Protein AF-A0A8C2DS17-F1 (afdb_monomer)

Solvent-accessible surface area (backbone atoms only — not comparable to full-atom values): 30312 Å² total; per-residue (Å²): 128,82,71,53,65,18,26,35,30,40,33,63,45,76,72,91,61,55,49,68,60,49,33,51,52,50,48,55,51,39,44,33,63,92,54,44,27,34,63,65,75,49,61,44,47,58,48,98,44,76,34,22,28,38,40,32,32,75,44,46,67,32,34,53,48,35,52,76,57,31,70,43,75,46,78,57,94,92,39,80,38,70,29,39,47,44,60,48,69,77,62,71,84,69,79,85,87,88,79,92,73,99,79,73,95,68,92,77,78,93,80,87,65,76,65,74,48,40,52,44,46,52,54,59,74,66,44,88,92,64,91,73,54,75,68,58,48,52,52,26,44,70,74,34,93,48,62,69,56,21,50,52,40,45,56,36,74,17,84,85,80,67,47,74,36,35,53,93,45,48,43,66,47,89,90,45,96,53,62,34,35,46,68,58,50,42,54,50,53,56,48,38,60,72,76,49,58,70,70,69,72,44,42,94,86,79,58,47,69,57,55,84,82,47,59,71,67,61,46,49,53,47,50,59,56,45,47,58,53,42,59,71,70,41,56,68,71,57,40,52,49,46,54,48,45,54,52,53,51,60,46,62,71,38,89,48,39,45,64,42,61,87,49,99,51,75,42,79,55,89,64,101,56,54,78,39,73,35,88,86,80,70,49,45,17,27,68,81,77,50,40,67,56,51,81,82,44,64,97,51,55,66,66,60,39,48,51,50,48,50,71,67,29,70,65,46,46,48,49,49,48,46,56,53,52,54,66,33,64,40,58,38,83,86,78,61,54,71,40,69,63,44,51,81,87,58,47,79,39,70,38,88,90,78,67,50,40,25,29,64,66,69,59,34,56,52,35,46,12,82,76,38,88,86,45,85,73,34,48,82,40,60,81,43,62,75,75,59,79,75,17,50,87,58,53,63,75,52,53,70,69,59,56,39,57,75,64,72,53,92,70,86,66,84,83,49,63,76,48,94,75,46,37,11,72,56,60,20,57,45,87,80,83,57,92,42,82,41,60,60,61,43,62,18,45,80,94,40,48,27,23,20,74,66,60,34,45,51,54,52,45,50,51,34,56,76,68,67,53,67,59,65,83,78,52,50,69,67,55,47,50,52,51,23,56,73,72,72,44,86,79,79,80,79,57,98,84,57,52,68,69,61,48,41,54,51,50,56,74,71,49,128

Nearest PDB structures (foldseek):
  6sc8-assembly1_A  TM=5.075E-01  e=8.340E-33  Homo sapiens
  6sc9-assembly1_A  TM=5.199E-01  e=2.910E-32  Homo sapiens
  6sc7-assembly1_A  TM=5.103E-01  e=5.753E-32  Homo sapiens
  5edv-assembly3_B  TM=4.348E-01  e=1.199E-29  Homo sapiens
  5edv-assembly2_A  TM=4.136E-01  e=3.135E-27  Homo sapiens

Organism: Cyprinus carpio (NCBI:txid7962)

Sequence (512 aa):
LSSKHHKVVVSRLPVGVSPSKMKNKLTIFFQRRQNAGGEVLDVKYPAAQPDQAWVLFRQQRDAEHVLRHPDRVITINDQQFAIQLKRFEDMEVRGGQIRIALHRFFTHSFCGVQGEKAEMFRSILSLKGCSFSSTDVLEAVQSCRDLPSAVKYLCHDCPICQEQVSFNRMVTMTHCSCTFCESCFKKYFSSVIKEKNIVHVVCPLCNLPDVQRGRREESMEYFSLLDTQIRYYLDPQIHELFQRKLRDQALQEMPNFRWCAHCSFGLLHEADRLRMDCPSCRKSTCFQCKRPWAPQHEGISCEKFKEWEQLNSPEYQNSRLEQLLSRNKIDCPKCKFRFFLARGGCLHFKCTQCQHEFCGGCSQPFKQGSACNFSNECGAKGLHAHHPRNCLYHLRDWSVPRLRSLLQVTHVFTYLYVSLVGICGVMEFQESGAVKEEPCGRPALPECSGYCMVHYKECLVELINNNALDPVVLLDGVELRAEMDRWKVPVPDKQPLEPDQRYEDRLRQVSP

Secondary structure (DSSP, 8-state):
--TTTTEEEEESPPTTS-HHHHHHHHHHHHH-GGGT---EEEEESS-SSTT-EEEEESSHHHHHHHHTS-EEEEEETTEEEEEEEEEGGGGTTSS---------SS-----S--THHHHHHHHHHT-TT----HHHHHHHHHH-SSHHHHHHHH-EE-TTT--EE-GGGEEE-SSS--EEEHHHHHHHHHHHHHHS-GGG-S-TTT--S-TTTS-HHHHHHHHHHHHHHHHHHS-HHHHHHHHHHHHHHHHHTSTTEEE-SSSS-EEE--SSSSEEE-TTT--EEETTT-SBP-GGGTTS-HHHHHHHHHHH-HHHHHHHHHHHHGGG-EE-TTT-PEE-SB-TT--EEE-TTT--EEETTT-PBPB-GGG--S-GGGGGS-SB----TTSHHHHTTS-HHHHHHHTT-SSTTTTS---TTSB---EEEE-SSS-EEEE---B--GGGTTS-HHHHHHHHHHHHHHTT--GGGG--HHHHHHHHHHTTPPPPPPPTT--HHHHHHHHHHH--

Foldseek 3Di:
DPQQLQKKKKFQADALDAQVLVFVQVQVCQCDVVLLHHHWPGKDAPDPDNRMIMTGHPDSVSLVRNQVCQWDWGADPNDITTMGMDRSVVVPPPDDDDDDDPDPPDDDDDDDDPDPLVVLLVVVVPDPPDDFDSVLLNSLSVNDDDNVSSVVQAADQFPPPRDGGGVVQWDAQPLDRDIGGLVCVAVVLLCCLVPHALQQNADPPPSDDNLPPDDPVVNVVRLVRVLVVCVVRYDPVSSVSSVVRVVVVVQVPDLQWAAAPPDRDIDRHPDPDQWDQGPPPRFIAGSPLRHGDDPVPPPDDPVVVVVVCCVVPPVSLVVVVVVVLQVQFQQQPPPRDTDRAAALPDQWDQDPPPRWIAGSFANFGWDALCGDPQDPVSVPPGTDGQDDCLGCVNQLPDDPVLLVVLVVDPDPLPPADDPPPQFAQGWHFDPPPDGDTDGPRHGDDVVLRRHDSNVSSVVSSVVCVVVVGDSLVVDDPVRLVVQCVSNVHDQDDDDPPDDRVRSSVVSSVPRD

Radius of gyration: 45.09 Å; Cα contacts (8 Å, |Δi|>4): 672; chains: 1; bounding box: 110×58×107 Å

InterPro domains:
  IPR001841 Zinc finger, RING-type [PS50089] (158-207)
  IPR001841 Zinc finger, RING-type [SM00184] (158-206)
  IPR002867 IBR domain [PF01485] (242-302)
  IPR002867 IBR domain [SM00647] (240-302)
  IPR002867 IBR domain [SM00647] (314-391)
  IPR012677 Nucleotide-binding alpha-beta plait domain superfamily [G3DSA:3.30.70.330] (7-84)
  IPR013083 Zinc finger, RING/FYVE/PHD-type [G3DSA:3.30.40.10] (155-253)
  IPR026254 E3 ubiquitin-protein ligase RNF31-like [PTHR16004] (113-510)
  IPR041031 RNF31, C-terminal [PF18091] (422-486)
  IPR044066 TRIAD supradomain [PS51873] (154-390)
  IPR047540 E3 ubiquitin-protein ligase RNF31-like, BRcat domain [cd20337] (236-312)
  IPR047541 E3 ubiquitin-protein ligase RNF31-like, modified RING finger, HC subclass [cd16631] (156-209)
  IPR047542 E3 ubiquitin-protein ligase RNF31-like, Rcat domain [cd20351] (314-398)
  IPR057051 PAR14-like, first RRM domain [PF23222] (18-85)

pLDDT: mean 77.58, std 15.93, range [25.92, 95.69]

Mean predicted aligned error: 21.51 Å

Structure (mmCIF, N/CA/C/O backbone):
data_AF-A0A8C2DS17-F1
#
_entry.id   AF-A0A8C2DS17-F1
#
loop_
_atom_site.group_PDB
_atom_site.id
_atom_site.type_symbol
_atom_site.label_atom_id
_atom_site.label_alt_id
_atom_site.label_comp_id
_atom_site.label_asym_id
_atom_site.label_entity_id
_atom_site.label_seq_id
_atom_site.pdbx_PDB_ins_code
_atom_site.Cartn_x
_atom_site.Cartn_y
_atom_site.Cartn_z
_atom_site.occupancy
_atom_site.B_iso_or_equiv
_atom_site.auth_seq_id
_atom_site.auth_comp_id
_atom_site.auth_asym_id
_atom_site.auth_atom_id
_atom_site.pdbx_PDB_model_num
ATOM 1 N N . LEU A 1 1 ? 51.477 -7.299 -21.902 1.00 34.81 1 LEU A N 1
ATOM 2 C CA . LEU A 1 1 ? 50.888 -8.467 -22.598 1.00 34.81 1 LEU A CA 1
ATOM 3 C C . LEU A 1 1 ? 50.699 -8.089 -24.060 1.00 34.81 1 LEU A C 1
ATOM 5 O O . LEU A 1 1 ? 49.950 -7.160 -24.337 1.00 34.81 1 LEU A O 1
ATOM 9 N N . SER A 1 2 ? 51.468 -8.686 -24.971 1.00 41.97 2 SER A N 1
ATOM 10 C CA . SER A 1 2 ? 51.453 -8.329 -26.396 1.00 41.97 2 SER A CA 1
ATOM 11 C C . SER A 1 2 ? 50.063 -8.604 -26.989 1.00 41.97 2 SER A C 1
ATOM 13 O O . SER A 1 2 ? 49.706 -9.753 -27.226 1.00 41.97 2 SER A O 1
ATOM 15 N N . SER A 1 3 ? 49.250 -7.561 -27.215 1.00 57.56 3 SER A N 1
ATOM 16 C CA . SER A 1 3 ? 47.865 -7.682 -27.722 1.00 57.56 3 SER A CA 1
ATOM 17 C C . SER A 1 3 ? 47.771 -8.145 -29.183 1.00 57.56 3 SER A C 1
ATOM 19 O O . SER A 1 3 ? 46.683 -8.164 -29.755 1.00 57.56 3 SER A O 1
ATOM 21 N N . LYS A 1 4 ? 48.906 -8.500 -29.801 1.00 60.31 4 LYS A N 1
ATOM 22 C CA . LYS A 1 4 ? 49.020 -8.915 -31.203 1.00 60.31 4 LYS A CA 1
ATOM 23 C C . LYS A 1 4 ? 48.477 -10.326 -31.437 1.00 60.31 4 LYS A C 1
ATOM 25 O O . LYS A 1 4 ? 47.744 -10.527 -32.397 1.00 60.31 4 LYS A O 1
ATOM 30 N N . HIS A 1 5 ? 48.733 -11.269 -30.527 1.00 65.69 5 HIS A N 1
ATOM 31 C CA . HIS A 1 5 ? 48.307 -12.671 -30.682 1.00 65.69 5 HIS A CA 1
ATOM 32 C C . HIS A 1 5 ? 46.793 -12.884 -30.511 1.00 65.69 5 HIS A C 1
ATOM 34 O O . HIS A 1 5 ? 46.260 -13.922 -30.881 1.00 65.69 5 HIS A O 1
ATOM 40 N N . HIS A 1 6 ? 46.086 -11.883 -29.983 1.00 80.56 6 HIS A N 1
ATOM 41 C CA . HIS A 1 6 ? 44.630 -11.886 -29.834 1.00 80.56 6 HIS A CA 1
ATOM 42 C C . HIS A 1 6 ? 43.903 -11.291 -31.052 1.00 80.56 6 HIS A C 1
ATOM 44 O O . HIS A 1 6 ? 42.673 -11.222 -31.057 1.00 80.56 6 HIS A O 1
ATOM 50 N N . LYS A 1 7 ? 44.646 -10.806 -32.060 1.00 83.75 7 LYS A N 1
ATOM 51 C CA . LYS A 1 7 ? 44.100 -10.075 -33.206 1.00 83.75 7 LYS A CA 1
ATOM 52 C C . LYS A 1 7 ? 44.190 -10.880 -34.492 1.00 83.75 7 LYS A C 1
ATOM 54 O O . LYS A 1 7 ? 45.227 -11.456 -34.819 1.00 83.75 7 LYS A O 1
ATOM 59 N N . VAL A 1 8 ? 43.112 -10.822 -35.262 1.00 87.69 8 VAL A N 1
ATOM 60 C CA . VAL A 1 8 ? 43.010 -11.420 -36.596 1.00 87.69 8 VAL A CA 1
ATOM 61 C C . VAL A 1 8 ? 42.656 -10.333 -37.596 1.00 87.69 8 VAL A C 1
ATOM 63 O O . VAL A 1 8 ? 41.768 -9.520 -37.340 1.00 87.69 8 VAL A O 1
ATOM 66 N N . VAL A 1 9 ? 43.355 -10.308 -38.727 1.00 89.50 9 VAL A N 1
ATOM 67 C CA . VAL A 1 9 ? 43.074 -9.395 -39.837 1.00 89.50 9 VAL A CA 1
ATOM 68 C C . VAL A 1 9 ? 42.130 -10.085 -40.804 1.00 89.50 9 VAL A C 1
ATOM 70 O O . VAL A 1 9 ? 42.366 -11.225 -41.190 1.00 89.50 9 VAL A O 1
ATOM 73 N N . VAL A 1 10 ? 41.084 -9.381 -41.212 1.00 91.19 10 VAL A N 1
ATOM 74 C CA . VAL A 1 10 ? 40.113 -9.816 -42.216 1.00 91.19 10 VAL A CA 1
ATOM 75 C C . VAL A 1 10 ? 40.311 -8.943 -43.445 1.00 91.19 10 VAL A C 1
ATOM 77 O O . VAL A 1 10 ? 40.304 -7.724 -43.325 1.00 91.19 10 VAL A O 1
ATOM 80 N N . SER A 1 11 ? 40.522 -9.545 -44.609 1.00 88.38 11 SER A N 1
ATOM 81 C CA . SER A 1 11 ? 40.721 -8.851 -45.891 1.00 88.38 11 SER A CA 1
ATOM 82 C C . SER A 1 11 ? 39.675 -9.281 -46.919 1.00 88.38 11 SER A C 1
ATOM 84 O O . SER A 1 11 ? 39.012 -10.304 -46.721 1.00 88.38 11 SER A O 1
ATOM 86 N N . ARG A 1 12 ? 39.586 -8.547 -48.041 1.00 87.50 12 ARG A N 1
ATOM 87 C CA . ARG A 1 12 ? 38.606 -8.762 -49.126 1.00 87.50 12 ARG A CA 1
ATOM 88 C C . ARG A 1 12 ? 37.160 -8.486 -48.703 1.00 87.50 12 ARG A C 1
ATOM 90 O O . ARG A 1 12 ? 36.226 -9.141 -49.164 1.00 87.50 12 ARG A O 1
ATOM 97 N N . LEU A 1 13 ? 36.968 -7.523 -47.805 1.00 87.94 13 LEU A N 1
ATOM 98 C CA . LEU A 1 13 ? 35.637 -7.060 -47.423 1.00 87.94 13 LEU A CA 1
ATOM 99 C C . LEU A 1 13 ? 35.061 -6.123 -48.497 1.00 87.94 13 LEU A C 1
ATOM 101 O O . LEU A 1 13 ? 35.809 -5.362 -49.111 1.00 87.94 13 LEU A O 1
ATOM 105 N N . PRO A 1 14 ? 33.736 -6.134 -48.725 1.00 83.06 14 PRO A N 1
ATOM 106 C CA . PRO A 1 14 ? 33.112 -5.229 -49.682 1.00 83.06 14 PRO A CA 1
ATOM 107 C C . PRO A 1 14 ? 33.261 -3.761 -49.265 1.00 83.06 14 PRO A C 1
ATOM 109 O O . PRO A 1 14 ? 32.840 -3.355 -48.178 1.00 83.06 14 PRO A O 1
ATOM 112 N N . VAL A 1 15 ? 33.807 -2.953 -50.175 1.00 78.88 15 VAL A N 1
ATOM 113 C CA . VAL A 1 15 ? 33.955 -1.502 -50.009 1.00 78.88 15 VAL A CA 1
ATOM 114 C C . VAL A 1 15 ? 32.596 -0.819 -50.221 1.00 78.88 15 VAL A C 1
ATOM 116 O O . VAL A 1 15 ? 31.837 -1.191 -51.113 1.00 78.88 15 VAL A O 1
ATOM 119 N N . GLY A 1 16 ? 32.265 0.176 -49.391 1.00 72.81 16 GLY A N 1
ATOM 120 C CA . GLY A 1 16 ? 30.989 0.911 -49.463 1.00 72.81 16 GLY A CA 1
ATOM 121 C C . GLY A 1 16 ? 29.903 0.446 -48.482 1.00 72.81 16 GLY A C 1
ATOM 122 O O . GLY A 1 16 ? 28.806 1.001 -48.473 1.00 72.81 16 GLY A O 1
ATOM 123 N N . VAL A 1 17 ? 30.198 -0.535 -47.623 1.00 75.44 17 VAL A N 1
ATOM 124 C CA . VAL A 1 17 ? 29.364 -0.880 -46.458 1.00 75.44 17 VAL A CA 1
ATOM 125 C C . VAL A 1 17 ? 29.697 0.059 -45.296 1.00 75.44 17 VAL A C 1
ATOM 127 O O . VAL A 1 17 ? 30.875 0.294 -45.019 1.00 75.44 17 VAL A O 1
ATOM 130 N N . SER A 1 18 ? 28.679 0.579 -44.597 1.00 80.50 18 SER A N 1
ATOM 131 C CA . SER A 1 18 ? 28.903 1.507 -43.481 1.00 80.50 18 SER A CA 1
ATOM 132 C C . SER A 1 18 ? 29.767 0.873 -42.377 1.00 80.50 18 SER A C 1
ATOM 134 O O . SER A 1 18 ? 29.609 -0.322 -42.083 1.00 80.50 18 SER A O 1
ATOM 136 N N . PRO A 1 19 ? 30.667 1.641 -41.726 1.00 79.62 19 PRO A N 1
ATOM 137 C CA . PRO A 1 19 ? 31.575 1.088 -40.726 1.00 79.62 19 PRO A CA 1
ATOM 138 C C . PRO A 1 19 ? 30.870 0.381 -39.569 1.00 79.62 19 PRO A C 1
ATOM 140 O O . PRO A 1 19 ? 31.300 -0.690 -39.150 1.00 79.62 19 PRO A O 1
ATOM 143 N N . SER A 1 20 ? 29.750 0.929 -39.096 1.00 73.75 20 SER A N 1
ATOM 144 C CA . SER A 1 20 ? 28.918 0.328 -38.047 1.00 73.75 20 SER A CA 1
ATOM 145 C C . SER A 1 20 ? 28.326 -1.017 -38.475 1.00 73.75 20 SER A C 1
ATOM 147 O O . SER A 1 20 ? 28.413 -2.003 -37.742 1.00 73.75 20 SER A O 1
ATOM 149 N N . LYS A 1 21 ? 27.792 -1.101 -39.698 1.00 80.88 21 LYS A N 1
ATOM 150 C CA . LYS A 1 21 ? 27.207 -2.331 -40.242 1.00 80.88 21 LYS A CA 1
ATOM 151 C C . LYS A 1 21 ? 28.259 -3.412 -40.458 1.00 80.88 21 LYS A C 1
ATOM 153 O O . LYS A 1 21 ? 28.008 -4.568 -40.123 1.00 80.88 21 LYS A O 1
ATOM 158 N N . MET A 1 22 ? 29.432 -3.044 -40.971 1.00 86.50 22 MET A N 1
ATOM 159 C CA . MET A 1 22 ? 30.534 -3.984 -41.155 1.00 86.50 22 MET A CA 1
ATOM 160 C C . MET A 1 22 ? 31.067 -4.493 -39.814 1.00 86.50 22 MET A C 1
ATOM 162 O O . MET A 1 22 ? 31.209 -5.702 -39.643 1.00 86.50 22 MET A O 1
ATOM 166 N N . LYS A 1 23 ? 31.283 -3.600 -38.838 1.00 87.50 23 LYS A N 1
ATOM 167 C CA . LYS A 1 23 ? 31.677 -3.989 -37.476 1.00 87.50 23 LYS A CA 1
ATOM 168 C C . LYS A 1 23 ? 30.685 -4.984 -36.885 1.00 87.50 23 LYS A C 1
ATOM 170 O O . LYS A 1 23 ? 31.096 -6.063 -36.482 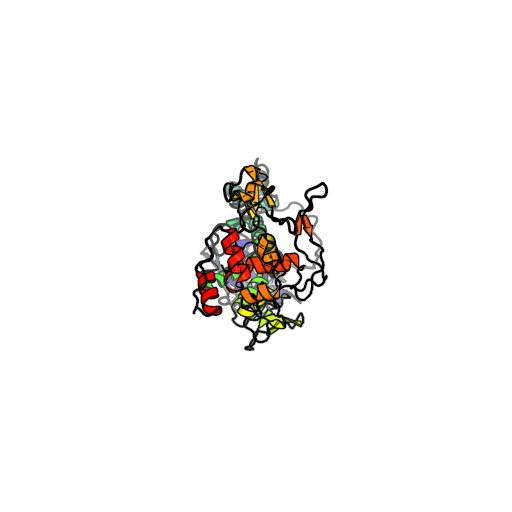1.00 87.50 23 LYS A O 1
ATOM 175 N N . ASN A 1 24 ? 29.386 -4.688 -36.939 1.00 84.19 24 ASN A N 1
ATOM 176 C CA . ASN A 1 24 ? 28.353 -5.590 -36.426 1.00 84.19 24 ASN A CA 1
ATOM 177 C C . ASN A 1 24 ? 28.354 -6.948 -37.141 1.00 84.19 24 ASN A C 1
ATOM 179 O O . ASN A 1 24 ? 28.279 -7.988 -36.488 1.00 84.19 24 ASN A O 1
ATOM 183 N N . LYS A 1 25 ? 28.479 -6.965 -38.475 1.00 89.75 25 LYS A N 1
ATOM 184 C CA . LYS A 1 25 ? 28.536 -8.213 -39.251 1.00 89.75 25 LYS A CA 1
ATOM 185 C C . LYS A 1 25 ? 29.752 -9.059 -38.887 1.00 89.75 25 LYS A C 1
ATOM 187 O O . LYS A 1 25 ? 29.592 -10.261 -38.695 1.00 89.75 25 LYS A O 1
ATOM 192 N N . LEU A 1 26 ? 30.926 -8.450 -38.746 1.00 90.19 26 LEU A N 1
ATOM 193 C CA . LEU A 1 26 ? 32.148 -9.146 -38.349 1.00 90.19 26 LEU A CA 1
ATOM 194 C C . LEU A 1 26 ? 32.068 -9.636 -36.902 1.00 90.19 26 LEU A C 1
ATOM 196 O O . LEU A 1 26 ? 32.356 -10.801 -36.653 1.00 90.19 26 LEU A O 1
ATOM 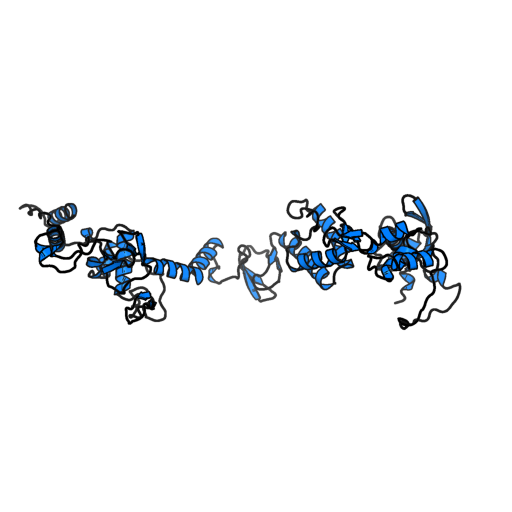200 N N . THR A 1 27 ? 31.601 -8.805 -35.967 1.00 88.69 27 THR A N 1
ATOM 201 C CA . THR A 1 27 ? 31.398 -9.204 -34.568 1.00 88.69 27 THR A CA 1
ATOM 202 C C . THR A 1 27 ? 30.496 -10.431 -34.482 1.00 88.69 27 THR A C 1
ATOM 204 O O . THR A 1 27 ? 30.893 -11.440 -33.908 1.00 88.69 27 THR A O 1
ATOM 207 N N . ILE A 1 28 ? 29.328 -10.404 -35.132 1.00 86.00 28 ILE A N 1
ATOM 208 C CA . ILE A 1 28 ? 28.404 -11.548 -35.149 1.00 86.00 28 ILE A CA 1
ATOM 209 C C . ILE A 1 28 ? 29.056 -12.762 -35.815 1.00 86.00 28 ILE A C 1
ATOM 211 O O . ILE A 1 28 ? 28.956 -13.877 -35.306 1.00 86.00 28 ILE A O 1
ATOM 215 N N . PHE A 1 29 ? 29.729 -12.567 -36.950 1.00 90.00 29 PHE A N 1
ATOM 216 C CA . PHE A 1 29 ? 30.373 -13.656 -37.674 1.00 90.00 29 PHE A CA 1
ATOM 217 C C . PHE A 1 29 ? 31.416 -14.371 -36.807 1.00 90.00 29 PHE A C 1
ATOM 219 O O . PHE A 1 29 ? 31.410 -15.599 -36.752 1.00 90.00 29 PHE A O 1
ATOM 226 N N . PHE A 1 30 ? 32.250 -13.629 -36.079 1.00 90.38 30 PHE A N 1
ATOM 227 C CA . PHE A 1 30 ? 33.314 -14.180 -35.240 1.00 90.38 30 PHE A CA 1
ATOM 228 C C . PHE A 1 30 ? 32.895 -14.525 -33.809 1.00 90.38 30 PHE A C 1
ATOM 230 O O . PHE A 1 30 ? 33.687 -15.133 -33.100 1.00 90.38 30 PHE A O 1
ATOM 237 N N . GLN A 1 31 ? 31.672 -14.203 -33.384 1.00 87.69 31 GLN A N 1
ATOM 238 C CA . GLN A 1 31 ? 31.110 -14.689 -32.117 1.00 87.69 31 GLN A CA 1
ATOM 239 C C . GLN A 1 31 ? 30.409 -16.046 -32.255 1.00 87.69 31 GLN A C 1
ATOM 241 O O . GLN A 1 31 ? 30.227 -16.765 -31.271 1.00 87.69 31 GLN A O 1
ATOM 246 N N . ARG A 1 32 ? 30.011 -16.440 -33.471 1.00 81.94 32 ARG A N 1
ATOM 247 C CA . ARG A 1 32 ? 29.327 -17.719 -33.695 1.00 81.94 32 ARG A CA 1
ATOM 248 C C . ARG A 1 32 ? 30.293 -18.899 -33.582 1.00 81.94 32 ARG A C 1
ATOM 250 O O . ARG A 1 32 ? 31.274 -18.988 -34.319 1.00 81.94 32 ARG A O 1
ATOM 257 N N . ARG A 1 33 ? 29.930 -19.887 -32.756 1.00 76.88 33 ARG A N 1
ATOM 258 C CA . ARG A 1 33 ? 30.681 -21.151 -32.611 1.00 76.88 33 ARG A CA 1
ATOM 259 C C . ARG A 1 33 ? 30.810 -21.934 -33.917 1.00 76.88 33 ARG A C 1
ATOM 261 O O . ARG A 1 33 ? 31.853 -22.529 -34.154 1.00 76.88 33 ARG A O 1
ATOM 268 N N . GLN A 1 34 ? 29.799 -21.877 -34.790 1.00 79.75 34 GLN A N 1
ATOM 269 C CA . GLN A 1 34 ? 29.836 -22.518 -36.115 1.00 79.75 34 GLN A CA 1
ATOM 270 C C . GLN A 1 34 ? 30.976 -21.983 -36.999 1.00 79.75 34 GLN A C 1
ATOM 272 O O . GLN A 1 34 ? 31.469 -22.678 -37.876 1.00 79.75 34 GLN A O 1
ATOM 277 N N . ASN A 1 35 ? 31.428 -20.756 -36.727 1.00 81.81 35 ASN A N 1
ATOM 278 C CA . ASN A 1 35 ? 32.558 -20.133 -37.395 1.00 81.81 35 ASN A CA 1
ATOM 279 C C . ASN A 1 35 ? 33.852 -20.301 -36.580 1.00 81.81 35 ASN A C 1
ATOM 281 O O . ASN A 1 35 ? 34.792 -19.536 -36.777 1.00 81.81 35 ASN A O 1
ATOM 285 N N . ALA A 1 36 ? 33.930 -21.271 -35.663 1.00 78.56 36 ALA A N 1
ATOM 286 C CA . ALA A 1 36 ? 35.067 -21.471 -34.756 1.00 78.56 36 ALA A CA 1
ATOM 287 C C . ALA A 1 36 ? 35.485 -20.190 -34.000 1.00 78.56 36 ALA A C 1
ATOM 289 O O . ALA A 1 36 ? 36.649 -20.028 -33.644 1.00 78.56 36 ALA A O 1
ATOM 290 N N . GLY A 1 37 ? 34.531 -19.270 -33.828 1.00 78.88 37 GLY A N 1
ATOM 291 C CA . GLY A 1 37 ? 34.710 -17.969 -33.212 1.00 78.88 37 GLY A CA 1
ATOM 292 C C . GLY A 1 37 ? 34.634 -18.008 -31.687 1.00 78.88 37 GLY A C 1
ATOM 293 O O . GLY A 1 37 ? 34.409 -19.059 -31.087 1.00 78.88 37 GLY A O 1
ATOM 294 N N . GLY A 1 38 ? 34.785 -16.846 -31.061 1.00 84.12 38 GLY A N 1
ATOM 295 C CA . GLY A 1 38 ? 34.813 -16.691 -29.610 1.00 84.12 38 GLY A CA 1
ATOM 296 C C . GLY A 1 38 ? 34.380 -15.298 -29.172 1.00 84.12 38 GLY A C 1
ATOM 297 O O . GLY A 1 38 ? 33.772 -14.549 -29.935 1.00 84.12 38 GLY A O 1
ATOM 298 N N . GLU A 1 39 ? 34.675 -14.930 -27.929 1.00 84.31 39 GLU A N 1
ATOM 299 C CA . GLU A 1 39 ? 34.276 -13.619 -27.410 1.00 84.31 39 GLU A CA 1
ATOM 300 C C . GLU A 1 39 ? 35.090 -12.506 -28.088 1.00 84.31 39 GLU A C 1
ATOM 302 O O . GLU A 1 39 ? 36.289 -12.354 -27.847 1.00 84.31 39 GLU A O 1
ATOM 307 N N . VAL A 1 40 ? 34.431 -11.730 -28.950 1.00 86.81 40 VAL A N 1
ATOM 308 C CA . VAL A 1 40 ? 35.012 -10.567 -29.634 1.00 86.81 40 VAL A CA 1
ATOM 309 C C . VAL A 1 40 ? 34.912 -9.345 -28.724 1.00 86.81 40 VAL A C 1
ATOM 311 O O . VAL A 1 40 ? 33.813 -8.964 -28.329 1.00 86.81 40 VAL A O 1
ATOM 314 N N . LEU A 1 41 ? 36.054 -8.730 -28.412 1.00 78.88 41 LEU A N 1
ATOM 315 C CA . LEU A 1 41 ? 36.153 -7.530 -27.576 1.00 78.88 41 LEU A CA 1
ATOM 316 C C . LEU A 1 41 ? 36.034 -6.239 -28.383 1.00 78.88 41 LEU A C 1
ATOM 318 O O . LEU A 1 41 ? 35.463 -5.269 -27.897 1.00 78.88 41 LEU A O 1
ATOM 322 N N . ASP A 1 42 ? 36.609 -6.213 -29.587 1.00 80.06 42 ASP A N 1
ATOM 323 C CA . ASP A 1 42 ? 36.600 -5.027 -30.442 1.00 80.06 42 ASP A CA 1
ATOM 324 C C . ASP A 1 42 ? 36.798 -5.399 -31.917 1.00 80.06 42 ASP A C 1
ATOM 326 O O . ASP A 1 42 ? 37.448 -6.395 -32.250 1.00 80.06 42 ASP A O 1
ATOM 330 N N . VAL A 1 43 ? 36.248 -4.572 -32.804 1.00 85.88 43 VAL A N 1
ATOM 331 C CA . VAL A 1 43 ? 36.410 -4.670 -34.254 1.00 85.88 43 VAL A CA 1
ATOM 332 C C . VAL A 1 43 ? 36.670 -3.282 -34.818 1.00 85.88 43 VAL A C 1
ATOM 334 O O . VAL A 1 43 ? 35.842 -2.371 -34.710 1.00 85.88 43 VAL A O 1
ATOM 337 N N . LYS A 1 44 ? 37.790 -3.133 -35.526 1.00 84.69 44 LYS A N 1
ATOM 338 C CA . LYS A 1 44 ? 38.081 -1.922 -36.295 1.00 84.69 44 LYS A CA 1
ATOM 339 C C . LYS A 1 44 ? 37.918 -2.195 -37.778 1.00 84.69 44 LYS A C 1
ATOM 341 O O . LYS A 1 44 ? 38.617 -3.031 -38.342 1.00 84.69 44 LYS A O 1
ATOM 346 N N . TYR A 1 45 ? 37.033 -1.426 -38.396 1.00 78.00 45 TYR A N 1
ATOM 347 C CA . TYR A 1 45 ? 36.850 -1.348 -39.835 1.00 78.00 45 TYR A CA 1
ATOM 348 C C . TYR A 1 45 ? 36.540 0.113 -40.213 1.00 78.00 45 TYR A C 1
ATOM 350 O O . TYR A 1 45 ? 35.730 0.735 -39.514 1.00 78.00 45 TYR A O 1
ATOM 358 N N . PRO A 1 46 ? 37.146 0.655 -41.282 1.00 77.38 46 PRO A N 1
ATOM 359 C CA . PRO A 1 46 ? 38.265 0.063 -42.020 1.00 77.38 46 PRO A CA 1
ATOM 360 C C . PRO A 1 46 ? 39.555 0.022 -41.172 1.00 77.38 46 PRO A C 1
ATOM 362 O O . PRO A 1 46 ? 39.728 0.795 -40.224 1.00 77.38 46 PRO A O 1
ATOM 365 N N . ALA A 1 47 ? 40.437 -0.932 -41.468 1.00 77.31 47 ALA A N 1
ATOM 366 C CA . ALA A 1 47 ? 41.758 -1.066 -40.857 1.00 77.31 47 ALA A CA 1
ATOM 367 C C . ALA A 1 47 ? 42.795 -0.261 -41.663 1.00 77.31 47 ALA A C 1
ATOM 369 O O . ALA A 1 47 ? 42.611 0.939 -41.840 1.00 77.31 47 ALA A O 1
ATOM 370 N N . ALA A 1 48 ? 43.898 -0.869 -42.114 1.00 72.44 48 ALA A N 1
ATOM 371 C CA . ALA A 1 48 ? 44.894 -0.157 -42.922 1.00 72.44 48 ALA A CA 1
ATOM 372 C C . ALA A 1 48 ? 44.399 0.136 -44.349 1.00 72.44 48 ALA A C 1
ATOM 374 O O . ALA A 1 48 ? 44.826 1.113 -44.954 1.00 72.44 48 ALA A O 1
ATOM 375 N N . GLN A 1 49 ? 43.509 -0.709 -44.872 1.00 71.56 49 GLN A N 1
ATOM 376 C CA . GLN A 1 49 ? 42.894 -0.581 -46.192 1.00 71.56 49 GLN A CA 1
ATOM 377 C C . GLN A 1 49 ? 41.359 -0.591 -46.064 1.00 71.56 49 GLN A C 1
ATOM 379 O O . GLN A 1 49 ? 40.832 -1.147 -45.092 1.00 71.56 49 GLN A O 1
ATOM 384 N N . PRO A 1 50 ? 40.623 0.020 -47.013 1.00 72.94 50 PRO A N 1
ATOM 385 C CA . PRO A 1 50 ? 39.163 0.126 -46.960 1.00 72.94 50 PRO A CA 1
ATOM 386 C C . PRO A 1 50 ? 38.431 -1.223 -47.055 1.00 72.94 50 PRO A C 1
ATOM 388 O O . PRO A 1 50 ? 37.279 -1.305 -46.645 1.00 72.94 50 PRO A O 1
ATOM 391 N N . ASP A 1 51 ? 39.090 -2.273 -47.547 1.00 82.94 51 ASP A N 1
ATOM 392 C CA . ASP A 1 51 ? 38.593 -3.652 -47.630 1.00 82.94 51 ASP A CA 1
ATOM 393 C C . ASP A 1 51 ? 39.079 -4.538 -46.462 1.00 82.94 51 ASP A C 1
ATOM 395 O O . ASP A 1 51 ? 38.923 -5.763 -46.494 1.00 82.94 51 ASP A O 1
ATOM 399 N N . GLN A 1 52 ? 39.694 -3.939 -45.434 1.00 86.25 52 GLN A N 1
ATOM 400 C CA . GLN A 1 52 ? 40.293 -4.655 -44.311 1.00 86.25 52 GLN A CA 1
ATOM 401 C C . GLN A 1 52 ? 39.668 -4.287 -42.969 1.00 86.25 52 GLN A C 1
ATOM 403 O O . GLN A 1 52 ? 39.313 -3.138 -42.714 1.00 86.25 52 GLN A O 1
ATOM 408 N N . ALA A 1 53 ? 39.621 -5.260 -42.065 1.00 88.19 53 ALA A N 1
ATOM 409 C CA . ALA A 1 53 ? 39.297 -5.085 -40.657 1.00 88.19 53 ALA A CA 1
ATOM 410 C C . ALA A 1 53 ? 40.318 -5.813 -39.779 1.00 88.19 53 ALA A C 1
ATOM 412 O O . ALA A 1 53 ? 40.980 -6.745 -40.233 1.00 88.19 53 ALA A O 1
ATOM 413 N N . TRP A 1 54 ? 40.396 -5.456 -38.499 1.00 90.00 54 TRP A N 1
ATOM 414 C CA . TRP A 1 54 ? 40.932 -6.370 -37.491 1.00 90.00 54 TRP A CA 1
ATOM 415 C C . TRP A 1 54 ? 39.895 -6.650 -36.412 1.00 90.00 54 TRP A C 1
ATOM 417 O O . TRP A 1 54 ? 39.076 -5.793 -36.079 1.00 90.00 54 TRP A O 1
ATOM 427 N N . VAL A 1 55 ? 39.952 -7.864 -35.876 1.00 89.06 55 VAL A N 1
ATOM 428 C CA . VAL A 1 55 ? 39.056 -8.390 -34.846 1.00 89.06 55 VAL A CA 1
ATOM 429 C C . VAL A 1 55 ? 39.906 -8.794 -33.652 1.00 89.06 55 VAL A C 1
ATOM 431 O O . VAL A 1 55 ? 40.876 -9.535 -33.813 1.00 89.06 55 VAL A O 1
ATOM 434 N N . LEU A 1 56 ? 39.568 -8.279 -32.472 1.00 85.69 56 LEU A N 1
ATOM 435 C CA . LEU A 1 56 ? 40.233 -8.595 -31.213 1.00 85.69 56 LEU A CA 1
ATOM 436 C C . LEU A 1 56 ? 39.393 -9.597 -30.423 1.00 85.69 56 LEU A C 1
ATOM 438 O O . LEU A 1 56 ? 38.255 -9.306 -30.058 1.00 85.69 56 LEU A O 1
ATOM 442 N N . PHE A 1 57 ? 39.980 -10.744 -30.106 1.00 83.50 57 PHE A N 1
ATOM 443 C CA . PHE A 1 57 ? 39.358 -11.773 -29.281 1.00 83.50 57 PHE A CA 1
ATOM 444 C C . PHE A 1 57 ? 39.801 -11.657 -27.824 1.00 83.50 57 PHE A C 1
ATOM 446 O O . PHE A 1 57 ? 40.953 -11.329 -27.522 1.00 83.50 57 PHE A O 1
ATOM 453 N N . ARG A 1 58 ? 38.902 -11.986 -26.894 1.00 82.12 58 ARG A N 1
ATOM 454 C CA . ARG A 1 58 ? 39.229 -12.041 -25.466 1.00 82.12 58 ARG A CA 1
ATOM 455 C C . ARG A 1 58 ? 40.280 -13.100 -25.174 1.00 82.12 58 ARG A C 1
ATOM 457 O O . ARG A 1 58 ? 41.179 -12.856 -24.375 1.00 82.12 58 ARG A O 1
ATOM 464 N N . GLN A 1 59 ? 40.193 -14.252 -25.836 1.00 82.56 59 GLN A N 1
ATOM 465 C CA . GLN A 1 59 ? 41.112 -15.367 -25.634 1.00 82.56 59 GLN A CA 1
ATOM 466 C C . GLN A 1 59 ? 41.964 -15.604 -26.883 1.00 82.56 59 GLN A C 1
ATOM 468 O O . GLN A 1 59 ? 41.441 -15.661 -27.994 1.00 82.56 59 GLN A O 1
ATOM 473 N N . GLN A 1 60 ? 43.274 -15.791 -26.699 1.00 83.00 60 GLN A N 1
ATOM 474 C CA . GLN A 1 60 ? 44.212 -16.065 -27.795 1.00 83.00 60 GLN A CA 1
ATOM 475 C C . GLN A 1 60 ? 43.833 -17.331 -28.581 1.00 83.00 60 GLN A C 1
ATOM 477 O O . GLN A 1 60 ? 43.905 -17.344 -29.807 1.00 83.00 60 GLN A O 1
ATOM 482 N N . ARG A 1 61 ? 43.354 -18.373 -27.889 1.00 84.44 61 ARG A N 1
ATOM 483 C CA . ARG A 1 61 ? 42.931 -19.636 -28.516 1.00 84.44 61 ARG A CA 1
ATOM 484 C C . ARG A 1 61 ? 41.820 -19.456 -29.556 1.00 84.44 61 ARG A C 1
ATOM 486 O O . ARG A 1 61 ? 41.807 -20.169 -30.553 1.00 84.44 61 ARG A O 1
ATOM 493 N N . ASP A 1 62 ? 40.923 -18.487 -29.357 1.00 86.00 62 ASP A N 1
ATOM 494 C CA . ASP A 1 62 ? 39.816 -18.223 -30.283 1.00 86.00 62 ASP A CA 1
ATOM 495 C C . ASP A 1 62 ? 40.349 -17.572 -31.570 1.00 86.00 62 ASP A C 1
ATOM 497 O O . ASP A 1 62 ? 39.962 -17.964 -32.670 1.00 86.00 62 ASP A O 1
ATOM 501 N N . ALA A 1 63 ? 41.317 -16.655 -31.440 1.00 83.06 63 ALA A N 1
ATOM 502 C CA . ALA A 1 63 ? 42.036 -16.068 -32.572 1.00 83.06 63 ALA A CA 1
ATOM 503 C C . ALA A 1 63 ? 42.815 -17.131 -33.376 1.00 83.06 63 ALA A C 1
ATOM 505 O O . ALA A 1 63 ? 42.808 -17.114 -34.606 1.00 83.06 63 ALA A O 1
ATOM 506 N N . GLU A 1 64 ? 43.447 -18.097 -32.706 1.00 85.62 64 GLU A N 1
ATOM 507 C CA . GLU A 1 64 ? 44.150 -19.210 -33.362 1.00 85.62 64 GLU A CA 1
ATOM 508 C C . GLU A 1 64 ? 43.188 -20.197 -34.040 1.00 85.62 64 GLU A C 1
ATOM 510 O O . GLU A 1 64 ? 43.461 -20.674 -35.142 1.00 85.62 64 GLU A O 1
ATOM 515 N N . HIS A 1 65 ? 42.041 -20.484 -33.422 1.00 86.62 65 HIS A N 1
ATOM 516 C CA . HIS A 1 65 ? 41.024 -21.376 -33.978 1.00 86.62 65 HIS A CA 1
ATOM 517 C C . HIS A 1 65 ? 40.386 -20.821 -35.248 1.00 86.62 65 HIS A C 1
ATOM 519 O O . HIS A 1 65 ? 40.211 -21.571 -36.214 1.00 86.62 65 HIS A O 1
ATOM 525 N N . VAL A 1 66 ? 40.083 -19.518 -35.294 1.00 86.38 66 VAL A N 1
ATOM 526 C CA . VAL A 1 66 ? 39.531 -18.923 -36.518 1.00 86.38 66 VAL A CA 1
ATOM 527 C C . VAL A 1 66 ? 40.542 -18.948 -37.667 1.00 86.38 66 VAL A C 1
ATOM 529 O O . VAL A 1 66 ? 40.139 -19.177 -38.808 1.00 86.38 66 VAL A O 1
ATOM 532 N N . LEU A 1 67 ? 41.840 -18.816 -37.369 1.00 86.06 67 LEU A N 1
ATOM 533 C CA . LEU A 1 67 ? 42.934 -18.845 -38.346 1.00 86.06 67 LEU A CA 1
ATOM 534 C C . LEU A 1 67 ? 43.239 -20.239 -38.924 1.00 86.06 67 LEU A C 1
ATOM 536 O O . LEU A 1 67 ? 43.852 -20.308 -39.985 1.00 86.06 67 LEU A O 1
ATOM 540 N N . ARG A 1 68 ? 42.789 -21.343 -38.301 1.00 85.38 68 ARG A N 1
ATOM 541 C CA . ARG A 1 68 ? 42.959 -22.706 -38.862 1.00 85.38 68 ARG A CA 1
ATOM 542 C C . ARG A 1 68 ? 42.271 -22.890 -40.219 1.00 85.38 68 ARG A C 1
ATOM 544 O O . ARG A 1 68 ? 42.697 -23.724 -41.006 1.00 85.38 68 ARG A O 1
ATOM 551 N N . HIS A 1 69 ? 41.223 -22.108 -40.477 1.00 83.00 69 HIS A N 1
ATOM 552 C CA . HIS A 1 69 ? 40.509 -22.064 -41.753 1.00 83.00 69 HIS A CA 1
ATOM 553 C C . HIS A 1 69 ? 40.476 -20.602 -42.229 1.00 83.00 69 HIS A C 1
ATOM 555 O O . HIS A 1 69 ? 39.545 -19.870 -41.870 1.00 83.00 69 HIS A O 1
ATOM 561 N N . PRO A 1 70 ? 41.522 -20.142 -42.942 1.00 84.94 70 PRO A N 1
ATOM 562 C CA . PRO A 1 70 ? 41.728 -18.725 -43.221 1.00 84.94 70 PRO A CA 1
ATOM 563 C C . PRO A 1 70 ? 40.805 -18.182 -44.313 1.00 84.94 70 PRO A C 1
ATOM 565 O O . PRO A 1 70 ? 40.468 -17.003 -44.281 1.00 84.94 70 PRO A O 1
ATOM 568 N N . ASP A 1 71 ? 40.358 -19.014 -45.249 1.00 88.25 71 ASP A N 1
ATOM 569 C CA . ASP A 1 71 ? 39.431 -18.603 -46.301 1.00 88.25 71 ASP A CA 1
ATOM 570 C C . ASP A 1 71 ? 37.997 -18.936 -45.889 1.00 88.25 71 ASP A C 1
ATOM 572 O O . ASP A 1 71 ? 37.679 -20.071 -45.522 1.00 88.25 71 ASP A O 1
ATOM 576 N N . ARG A 1 72 ? 37.125 -17.925 -45.890 1.00 86.31 72 ARG A N 1
ATOM 577 C CA . ARG A 1 72 ? 35.747 -18.054 -45.403 1.00 86.31 72 ARG A CA 1
ATOM 578 C C . ARG A 1 72 ? 34.785 -17.236 -46.232 1.00 86.31 72 ARG A C 1
ATOM 580 O O . ARG A 1 72 ? 35.180 -16.306 -46.918 1.00 86.31 72 ARG A O 1
ATOM 587 N N . VAL A 1 73 ? 33.500 -17.544 -46.111 1.00 87.62 73 VAL A N 1
ATOM 588 C CA . VAL A 1 73 ? 32.439 -16.781 -46.767 1.00 87.62 73 VAL A CA 1
ATOM 589 C C . VAL A 1 73 ? 31.612 -16.058 -45.714 1.00 87.62 73 VAL A C 1
ATOM 591 O O . VAL A 1 73 ? 31.115 -16.679 -44.776 1.00 87.62 73 VAL A O 1
ATOM 594 N N . ILE A 1 74 ? 31.463 -14.743 -45.868 1.00 87.69 74 ILE A N 1
ATOM 595 C CA . ILE A 1 74 ? 30.574 -13.917 -45.048 1.00 87.69 74 ILE A CA 1
ATOM 596 C C . ILE A 1 74 ? 29.421 -13.389 -45.897 1.00 87.69 74 ILE A C 1
ATOM 598 O O . ILE A 1 74 ? 29.608 -12.985 -47.042 1.00 87.69 74 ILE A O 1
ATOM 602 N N . THR A 1 75 ? 28.218 -13.372 -45.329 1.00 85.69 75 THR A N 1
ATOM 603 C CA . THR A 1 75 ? 27.030 -12.837 -46.000 1.00 85.69 75 THR A CA 1
ATOM 604 C C . THR A 1 75 ? 26.735 -11.419 -45.521 1.00 85.69 75 THR A C 1
ATOM 606 O O . THR A 1 75 ? 26.477 -11.182 -44.334 1.00 85.69 75 THR A O 1
ATOM 609 N N . ILE A 1 76 ? 26.758 -10.462 -46.446 1.00 82.44 76 ILE A N 1
ATOM 610 C CA . ILE A 1 76 ? 26.505 -9.042 -46.189 1.00 82.44 76 ILE A CA 1
ATOM 611 C C . ILE A 1 76 ? 25.500 -8.557 -47.236 1.00 82.44 76 ILE A C 1
ATOM 613 O O . ILE A 1 76 ? 25.761 -8.672 -48.424 1.00 82.44 76 ILE A O 1
ATOM 617 N N . ASN A 1 77 ? 24.357 -8.012 -46.802 1.00 79.56 77 ASN A N 1
ATOM 618 C CA . ASN A 1 77 ? 23.252 -7.601 -47.690 1.00 79.56 77 ASN A CA 1
ATOM 619 C C . ASN A 1 77 ? 22.803 -8.722 -48.643 1.00 79.56 77 ASN A C 1
ATOM 621 O O . ASN A 1 77 ? 22.676 -8.491 -49.840 1.00 79.56 77 ASN A O 1
ATOM 625 N N . ASP A 1 78 ? 22.662 -9.941 -48.115 1.00 79.50 78 ASP A N 1
ATOM 626 C CA . ASP A 1 78 ? 22.238 -11.135 -48.864 1.00 79.50 78 ASP A CA 1
ATOM 627 C C . ASP A 1 78 ? 23.165 -11.539 -50.027 1.00 79.50 78 ASP A C 1
ATOM 629 O O . ASP A 1 78 ? 22.857 -12.438 -50.803 1.00 79.50 78 ASP A O 1
ATOM 633 N N . GLN A 1 79 ? 24.359 -10.941 -50.091 1.00 77.56 79 GLN A N 1
ATOM 634 C CA . GLN A 1 79 ? 25.444 -11.313 -50.992 1.00 77.56 79 GLN A CA 1
ATOM 635 C C . GLN A 1 79 ? 26.567 -12.004 -50.216 1.00 77.56 79 GLN A C 1
ATOM 637 O O . GLN A 1 79 ? 26.881 -11.643 -49.077 1.00 77.56 79 GLN A O 1
ATOM 642 N N . GLN A 1 80 ? 27.171 -13.019 -50.830 1.00 87.06 80 GLN A N 1
ATOM 643 C CA . GLN A 1 80 ? 28.261 -13.798 -50.250 1.00 87.06 80 GLN A CA 1
ATOM 644 C C . GLN A 1 80 ? 29.619 -13.251 -50.700 1.00 87.06 80 GLN A C 1
ATOM 646 O O . GLN A 1 80 ? 29.871 -13.105 -51.893 1.00 87.06 80 GLN A O 1
ATOM 651 N N . PHE A 1 81 ? 30.504 -12.981 -49.741 1.00 85.94 81 PHE A N 1
ATOM 652 C CA . PHE A 1 81 ? 31.852 -12.472 -49.981 1.00 85.94 81 PHE A CA 1
ATOM 653 C C . PHE A 1 81 ? 32.887 -13.443 -49.424 1.00 85.94 81 PHE A C 1
ATOM 655 O O . PHE A 1 81 ? 32.827 -13.806 -48.247 1.00 85.94 81 PHE A O 1
ATOM 662 N N . ALA A 1 82 ? 33.847 -13.841 -50.258 1.00 88.12 82 ALA A N 1
ATOM 663 C CA . ALA A 1 82 ? 34.992 -14.632 -49.829 1.00 88.12 82 ALA A CA 1
ATOM 664 C C . ALA A 1 82 ? 36.010 -13.728 -49.116 1.00 88.12 82 ALA A C 1
ATOM 666 O O . ALA A 1 82 ? 36.684 -12.910 -49.744 1.00 88.12 82 ALA A O 1
ATOM 667 N N . ILE A 1 83 ? 36.107 -13.882 -47.801 1.00 90.12 83 ILE A N 1
ATOM 668 C CA . ILE A 1 83 ? 37.033 -13.165 -46.929 1.00 90.12 83 ILE A CA 1
ATOM 669 C C . ILE A 1 83 ? 38.252 -14.022 -46.615 1.00 90.12 83 ILE A C 1
ATOM 671 O O . ILE A 1 83 ? 38.171 -15.248 -46.537 1.00 90.12 83 ILE A O 1
ATOM 675 N N . GLN A 1 84 ? 39.375 -13.349 -46.386 1.00 88.88 84 GLN A N 1
ATOM 676 C CA . GLN A 1 84 ? 40.630 -13.992 -46.017 1.00 88.88 84 GLN A CA 1
ATOM 677 C C . GLN A 1 84 ? 41.092 -13.519 -44.640 1.00 88.88 84 GLN A C 1
ATOM 679 O O . GLN A 1 84 ? 41.154 -12.313 -44.385 1.00 88.88 84 GLN A O 1
ATOM 684 N N . LEU A 1 85 ? 41.437 -14.466 -43.770 1.00 90.00 85 LEU A N 1
ATOM 685 C CA . LEU A 1 85 ? 41.948 -14.227 -42.426 1.00 90.00 85 LEU A CA 1
ATOM 686 C C . LEU A 1 85 ? 43.465 -14.379 -42.390 1.00 90.00 85 LEU A C 1
ATOM 688 O O . LEU A 1 85 ? 44.009 -15.354 -42.905 1.00 90.00 85 LEU A O 1
ATOM 692 N N . LYS A 1 86 ? 44.149 -13.427 -41.757 1.00 84.94 86 LYS A N 1
ATOM 693 C CA . LYS A 1 86 ? 45.604 -13.449 -41.555 1.00 84.94 86 LYS A CA 1
ATOM 694 C C . LYS A 1 86 ? 45.961 -13.099 -40.123 1.00 84.94 86 LYS A C 1
ATOM 696 O O . LYS A 1 86 ? 45.193 -12.421 -39.429 1.00 84.94 86 LYS A O 1
ATOM 701 N N . ARG A 1 87 ? 47.130 -13.555 -39.670 1.00 82.00 87 ARG A N 1
ATOM 702 C CA . ARG A 1 87 ? 47.627 -13.185 -38.347 1.00 82.00 87 ARG A CA 1
ATOM 703 C C . ARG A 1 87 ? 48.001 -11.702 -38.377 1.00 82.00 87 ARG A C 1
ATOM 705 O O . ARG A 1 87 ? 48.505 -11.194 -39.373 1.00 82.00 87 ARG A O 1
ATOM 712 N N . PHE A 1 88 ? 47.749 -10.988 -37.283 1.00 73.50 88 PHE A N 1
ATOM 713 C CA . PHE A 1 88 ? 48.024 -9.548 -37.206 1.00 73.50 88 PHE A CA 1
ATOM 714 C C . PHE A 1 88 ? 49.512 -9.189 -37.409 1.00 73.50 88 PHE A C 1
ATOM 716 O O . PHE A 1 88 ? 49.827 -8.081 -37.832 1.00 73.50 88 PHE A O 1
ATOM 723 N N . GLU A 1 89 ? 50.422 -10.134 -37.165 1.00 62.66 89 GLU A N 1
ATOM 724 C CA . GLU A 1 89 ? 51.876 -9.996 -37.360 1.00 62.66 89 GLU A CA 1
ATOM 725 C C . GLU A 1 89 ? 52.294 -9.984 -38.840 1.00 62.66 89 GLU A C 1
ATOM 727 O O . GLU A 1 89 ? 53.309 -9.382 -39.182 1.00 62.66 89 GLU A O 1
ATOM 732 N N . ASP A 1 90 ? 51.470 -10.529 -39.744 1.00 51.06 90 ASP A N 1
ATOM 733 C CA . ASP A 1 90 ? 51.755 -10.568 -41.188 1.00 51.06 90 ASP A CA 1
ATOM 734 C C . ASP A 1 90 ? 51.660 -9.177 -41.855 1.00 51.06 90 ASP A C 1
ATOM 736 O O . ASP A 1 90 ? 51.985 -9.018 -43.035 1.00 51.06 90 ASP A O 1
ATOM 740 N N . MET A 1 91 ? 51.214 -8.150 -41.118 1.00 47.59 91 MET A N 1
ATOM 741 C CA . MET A 1 91 ? 51.203 -6.753 -41.571 1.00 47.59 91 MET A CA 1
ATOM 742 C C . MET A 1 91 ? 52.495 -5.988 -41.240 1.00 47.59 91 MET A C 1
ATOM 744 O O . MET A 1 91 ? 52.696 -4.907 -41.788 1.00 47.59 91 MET A O 1
ATOM 748 N N . GLU A 1 92 ? 53.393 -6.523 -40.400 1.00 37.84 92 GLU A N 1
ATOM 749 C CA . GLU A 1 92 ? 54.612 -5.813 -39.963 1.00 37.84 92 GLU A CA 1
ATOM 750 C C . GLU A 1 92 ? 55.820 -5.942 -40.917 1.00 37.84 92 GLU A C 1
ATOM 752 O O . GLU A 1 92 ? 56.876 -5.386 -40.629 1.00 37.84 92 GLU A O 1
ATOM 757 N N . VAL A 1 93 ? 55.685 -6.571 -42.095 1.00 37.69 93 VAL A N 1
ATOM 758 C CA . VAL A 1 93 ? 56.798 -6.690 -43.074 1.00 37.69 93 VAL A CA 1
ATOM 759 C C . VAL A 1 93 ? 56.685 -5.713 -44.260 1.00 37.69 93 VAL A C 1
ATOM 761 O O . VAL A 1 93 ? 57.489 -5.748 -45.185 1.00 37.69 93 VAL A O 1
ATOM 764 N N . ARG A 1 94 ? 55.748 -4.755 -44.248 1.00 34.81 94 ARG A N 1
ATOM 765 C CA . ARG A 1 94 ? 55.763 -3.642 -45.221 1.00 34.81 94 ARG A CA 1
ATOM 766 C C . ARG A 1 94 ? 55.562 -2.288 -44.547 1.00 34.81 94 ARG A C 1
ATOM 768 O O . ARG A 1 94 ? 54.443 -1.810 -44.426 1.00 34.81 94 ARG A O 1
ATOM 775 N N . GLY A 1 95 ? 56.686 -1.669 -44.184 1.00 29.89 95 GLY A N 1
ATOM 776 C CA . GLY A 1 95 ? 56.779 -0.260 -43.793 1.00 29.89 95 GLY A CA 1
ATOM 777 C C . GLY A 1 95 ? 56.795 -0.061 -42.282 1.00 29.89 95 GLY A C 1
ATOM 778 O O . GLY A 1 95 ? 55.754 -0.065 -41.637 1.00 29.89 95 GLY A O 1
ATOM 779 N N . GLY A 1 96 ? 57.994 0.083 -4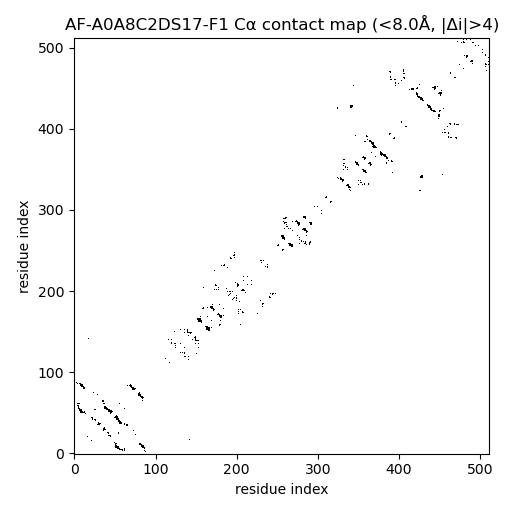1.720 1.00 28.11 96 GLY A N 1
ATOM 780 C CA . GLY A 1 96 ? 58.224 0.158 -40.283 1.00 28.11 96 GLY A CA 1
ATOM 781 C C . GLY A 1 96 ? 57.731 1.430 -39.578 1.00 28.11 96 GLY A C 1
ATOM 782 O O . GLY A 1 96 ? 57.360 2.423 -40.192 1.00 28.11 96 GLY A O 1
ATOM 783 N N . GLN A 1 97 ? 57.861 1.351 -38.249 1.00 29.61 97 GLN A N 1
ATOM 784 C CA . GLN A 1 97 ? 57.701 2.379 -37.209 1.00 29.61 97 GLN A CA 1
ATOM 785 C C . GLN A 1 97 ? 56.274 2.679 -36.718 1.00 29.61 97 GLN A C 1
ATOM 787 O O . GLN A 1 97 ? 55.639 3.662 -37.081 1.00 29.61 97 GLN A O 1
ATOM 792 N N . ILE A 1 98 ? 55.848 1.900 -35.717 1.00 28.12 98 ILE A N 1
ATOM 793 C CA . ILE A 1 98 ? 54.887 2.344 -34.700 1.00 28.12 98 ILE A CA 1
ATOM 794 C C . ILE A 1 98 ? 55.629 2.408 -33.360 1.00 28.12 98 ILE A C 1
ATOM 796 O O . ILE A 1 98 ? 55.908 1.380 -32.743 1.00 28.12 98 ILE A O 1
ATOM 800 N N . ARG A 1 99 ? 55.920 3.624 -32.882 1.00 25.92 99 ARG A N 1
ATOM 801 C CA . ARG A 1 99 ? 56.048 3.898 -31.445 1.00 25.92 99 ARG A CA 1
ATOM 802 C C . ARG A 1 99 ? 54.886 4.779 -31.003 1.00 25.92 99 ARG A C 1
ATOM 804 O O . ARG A 1 99 ? 54.478 5.715 -31.678 1.00 25.92 99 ARG A O 1
ATOM 811 N N . ILE A 1 100 ? 54.356 4.375 -29.861 1.00 32.91 100 ILE A N 1
ATOM 812 C CA . ILE A 1 100 ? 53.207 4.882 -29.121 1.00 32.91 100 ILE A CA 1
ATOM 813 C C . ILE A 1 100 ? 53.342 6.385 -28.845 1.00 32.91 100 ILE A C 1
ATOM 815 O O . ILE A 1 100 ? 54.366 6.810 -28.319 1.00 32.91 100 ILE A O 1
ATOM 819 N N . ALA A 1 101 ? 52.275 7.151 -29.090 1.00 26.00 101 ALA A N 1
ATOM 820 C CA . ALA A 1 101 ? 52.028 8.421 -28.407 1.00 26.00 101 ALA A CA 1
ATOM 821 C C . ALA A 1 101 ? 50.519 8.714 -28.333 1.00 26.00 101 ALA A C 1
ATOM 823 O O . ALA A 1 101 ? 49.916 9.261 -29.257 1.00 26.00 101 ALA A O 1
ATOM 824 N N . LEU A 1 102 ? 49.916 8.372 -27.189 1.00 29.56 102 LEU A N 1
ATOM 825 C CA . LEU A 1 102 ? 48.775 9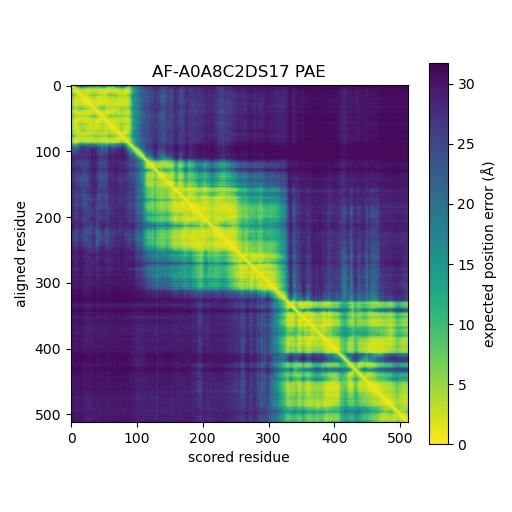.103 -26.643 1.00 29.56 102 LEU A CA 1
ATOM 826 C C . LEU A 1 102 ? 49.229 10.550 -26.364 1.00 29.56 102 LEU A C 1
ATOM 828 O O . LEU A 1 102 ? 49.637 10.832 -25.247 1.00 29.56 102 LEU A O 1
ATOM 832 N N . HIS A 1 103 ? 49.224 11.444 -27.359 1.00 27.28 103 HIS A N 1
ATOM 833 C CA . HIS A 1 103 ? 49.212 12.904 -27.147 1.00 27.28 103 HIS A CA 1
ATOM 834 C C . HIS A 1 103 ? 49.020 13.679 -28.467 1.00 27.28 103 HIS A C 1
ATOM 836 O O . HIS A 1 103 ? 49.917 14.380 -28.927 1.00 27.28 103 HIS A O 1
ATOM 842 N N . ARG A 1 104 ? 47.858 13.567 -29.124 1.00 28.42 104 ARG A N 1
ATOM 843 C CA . ARG A 1 104 ? 47.487 14.535 -30.179 1.00 28.42 104 ARG A CA 1
ATOM 844 C C . ARG A 1 104 ? 45.974 14.672 -30.342 1.00 28.42 104 ARG A C 1
ATOM 846 O O . ARG A 1 104 ? 45.412 14.406 -31.393 1.00 28.42 104 ARG A O 1
ATOM 853 N N . PHE A 1 105 ? 45.326 15.096 -29.258 1.00 31.11 105 PHE A N 1
ATOM 854 C CA . PHE A 1 105 ? 43.938 15.575 -29.260 1.00 31.11 105 PHE A CA 1
ATOM 855 C C . PHE A 1 105 ? 43.804 17.059 -29.647 1.00 31.11 105 PHE A C 1
ATOM 857 O O . PHE A 1 105 ? 42.713 17.607 -29.608 1.00 31.11 105 PHE A O 1
ATOM 864 N N . PHE A 1 106 ? 44.881 17.716 -30.073 1.00 29.72 106 PHE A N 1
ATOM 865 C CA . PHE A 1 106 ? 44.833 19.069 -30.618 1.00 29.72 106 PHE A CA 1
ATOM 866 C C . PHE A 1 106 ? 45.747 19.130 -31.842 1.00 29.72 106 PHE A C 1
ATOM 868 O O . PHE A 1 106 ? 46.881 18.659 -31.778 1.00 29.72 106 PHE A O 1
ATOM 875 N N . THR A 1 107 ? 45.256 19.725 -32.934 1.00 28.77 107 THR A N 1
ATOM 876 C CA . THR A 1 107 ? 45.919 19.963 -34.241 1.00 28.77 107 THR A CA 1
ATOM 877 C C . THR A 1 107 ? 45.837 18.839 -35.295 1.00 28.77 107 THR A C 1
ATOM 879 O O . THR A 1 107 ? 46.798 18.126 -35.560 1.00 28.77 107 THR A O 1
ATOM 882 N N . HIS A 1 108 ? 44.670 18.731 -35.939 1.00 32.78 108 HIS A N 1
ATOM 883 C CA . HIS A 1 108 ? 44.497 18.487 -37.387 1.00 32.78 108 HIS A CA 1
ATOM 884 C C . HIS A 1 108 ? 43.047 18.891 -37.724 1.00 32.78 108 HIS A C 1
ATOM 886 O O . HIS A 1 108 ? 42.109 18.169 -37.411 1.00 32.78 108 HIS A O 1
ATOM 892 N N . SER A 1 109 ? 42.759 20.139 -38.100 1.00 32.72 109 SER A N 1
ATOM 893 C CA . SER A 1 109 ? 42.972 20.708 -39.439 1.00 32.72 109 SER A CA 1
ATOM 894 C C . SER A 1 109 ? 42.576 19.745 -40.555 1.00 32.72 109 SER A C 1
ATOM 896 O O . SER A 1 109 ? 43.317 18.815 -40.866 1.00 32.72 109 SER A O 1
ATOM 898 N N . PHE A 1 110 ? 41.400 20.027 -41.131 1.00 36.69 110 PHE A N 1
ATOM 899 C CA . PHE A 1 110 ? 41.114 19.986 -42.566 1.00 36.69 110 PHE A CA 1
ATOM 900 C C . PHE A 1 110 ? 41.962 18.990 -43.366 1.00 36.69 110 PHE A C 1
ATOM 902 O O . PHE A 1 110 ? 42.999 19.351 -43.912 1.00 36.69 110 PHE A O 1
ATOM 909 N N . CYS A 1 111 ? 41.490 17.754 -43.502 1.00 37.28 111 CYS A N 1
ATOM 910 C CA . CYS A 1 111 ? 41.812 16.945 -44.673 1.00 37.28 111 CYS A CA 1
ATOM 911 C C . CYS A 1 111 ? 40.782 15.822 -44.810 1.00 37.28 111 CYS A C 1
ATOM 913 O O . CYS A 1 111 ? 40.704 14.956 -43.941 1.00 37.28 111 CYS A O 1
ATOM 915 N N . GLY A 1 112 ? 39.982 15.847 -45.880 1.00 38.31 112 GLY A N 1
ATOM 916 C CA . GLY A 1 112 ? 39.172 14.686 -46.256 1.00 38.31 112 GLY A CA 1
ATOM 917 C C . GLY A 1 112 ? 37.740 14.933 -46.720 1.00 38.31 112 GLY A C 1
ATOM 918 O O . GLY A 1 112 ? 36.936 14.013 -46.633 1.00 38.31 112 GLY A O 1
ATOM 919 N N . VAL A 1 113 ? 37.390 16.117 -47.231 1.00 41.50 113 VAL A N 1
ATOM 920 C CA . VAL A 1 113 ? 36.225 16.223 -48.121 1.00 41.50 113 VAL A CA 1
ATOM 921 C C . VAL A 1 113 ? 36.681 16.918 -49.401 1.00 41.50 113 VAL A C 1
ATOM 923 O O . VAL A 1 113 ? 36.794 18.137 -49.445 1.00 41.50 113 VAL A O 1
ATOM 926 N N . GLN A 1 114 ? 37.050 16.136 -50.416 1.00 51.16 114 GLN A N 1
ATOM 927 C CA . GLN A 1 114 ? 37.307 16.644 -51.767 1.00 51.16 114 GLN A CA 1
ATOM 928 C C . GLN A 1 114 ? 36.079 16.384 -52.654 1.00 51.16 114 GLN A C 1
ATOM 930 O O . GLN A 1 114 ? 35.431 15.346 -52.521 1.00 51.16 114 GLN A O 1
ATOM 935 N N . GLY A 1 115 ? 35.774 17.331 -53.549 1.00 62.09 115 GLY A N 1
ATOM 936 C CA . GLY A 1 115 ? 34.707 17.226 -54.554 1.00 62.09 115 GLY A CA 1
ATOM 937 C C . GLY A 1 115 ? 33.282 17.463 -54.029 1.00 62.09 115 GLY A C 1
ATOM 938 O O . GLY A 1 115 ? 33.083 18.155 -53.030 1.00 62.09 115 GLY A O 1
ATOM 939 N N . GLU A 1 116 ? 32.297 16.860 -54.704 1.00 56.59 116 GLU A N 1
ATOM 940 C CA . GLU A 1 116 ? 30.837 17.009 -54.503 1.00 56.59 116 GLU A CA 1
ATOM 941 C C . GLU A 1 116 ? 30.373 16.846 -53.040 1.00 56.59 116 GLU A C 1
ATOM 943 O O . GLU A 1 116 ? 29.406 17.468 -52.599 1.00 56.59 116 GLU A O 1
ATOM 948 N N . LYS A 1 117 ? 31.101 16.070 -52.226 1.00 66.19 117 LYS A N 1
ATOM 949 C CA . LYS A 1 117 ? 30.798 15.884 -50.796 1.00 66.19 117 LYS A CA 1
ATOM 950 C C . LYS A 1 117 ? 31.061 17.135 -49.947 1.00 66.19 117 LYS A C 1
ATOM 952 O O . LYS A 1 117 ? 30.392 17.339 -48.938 1.00 66.19 117 LYS A O 1
ATOM 957 N N . ALA A 1 118 ? 32.018 17.985 -50.324 1.00 65.62 118 ALA A N 1
ATOM 958 C CA . ALA A 1 118 ? 32.329 19.210 -49.577 1.00 65.62 118 ALA A CA 1
ATOM 959 C C . ALA A 1 118 ? 31.262 20.278 -49.815 1.00 65.62 118 ALA A C 1
ATOM 961 O O . ALA A 1 118 ? 30.933 21.054 -48.920 1.00 65.62 118 ALA A O 1
ATOM 962 N N . GLU A 1 119 ? 30.710 20.285 -51.025 1.00 69.06 119 GLU A N 1
ATOM 963 C CA . GLU A 1 119 ? 29.563 21.099 -51.389 1.00 69.06 119 GLU A CA 1
ATOM 964 C C . GLU A 1 119 ? 28.316 20.628 -50.640 1.00 69.06 119 GLU A C 1
ATOM 966 O O . GLU A 1 119 ? 27.710 21.428 -49.937 1.00 69.06 119 GLU A O 1
ATOM 971 N N . MET A 1 120 ? 28.045 19.317 -50.626 1.00 70.56 120 MET A N 1
ATOM 972 C CA . MET A 1 120 ? 26.966 18.717 -49.832 1.00 70.56 120 MET A CA 1
ATOM 973 C C . MET A 1 120 ? 27.049 19.080 -48.338 1.00 70.56 120 MET A C 1
ATOM 975 O O . MET A 1 120 ? 26.045 19.458 -47.740 1.00 70.56 120 MET A O 1
ATOM 979 N N . PHE A 1 121 ? 28.244 19.036 -47.739 1.00 72.19 121 PHE A N 1
ATOM 980 C CA . PHE A 1 121 ? 28.465 19.439 -46.345 1.00 72.19 121 PHE A CA 1
ATOM 981 C C . PHE A 1 121 ? 28.110 20.912 -46.086 1.00 72.19 121 PHE A C 1
ATOM 983 O O . PHE A 1 121 ? 27.419 21.218 -45.113 1.00 72.19 121 PHE A O 1
ATOM 990 N N . ARG A 1 122 ? 28.540 21.830 -46.965 1.00 73.50 122 ARG A N 1
ATOM 991 C CA . ARG A 1 122 ? 28.207 23.261 -46.842 1.00 73.50 122 ARG A CA 1
ATOM 992 C C . ARG A 1 122 ? 26.725 23.525 -47.083 1.00 73.50 122 ARG A C 1
ATOM 994 O O . ARG A 1 122 ? 26.149 24.331 -46.360 1.00 73.50 122 ARG A O 1
ATOM 1001 N N . SER A 1 123 ? 26.120 22.843 -48.055 1.00 76.50 123 SER A N 1
ATOM 1002 C CA . SER A 1 123 ? 24.695 22.962 -48.361 1.00 76.50 123 SER A CA 1
ATOM 1003 C C . SER A 1 123 ? 23.822 22.538 -47.187 1.00 76.50 123 SER A C 1
ATOM 1005 O O . SER A 1 123 ? 22.840 23.208 -46.915 1.00 76.50 123 SER A O 1
ATOM 1007 N N . ILE A 1 124 ? 24.179 21.479 -46.452 1.00 74.12 124 ILE A N 1
ATOM 1008 C CA . ILE A 1 124 ? 23.403 21.034 -45.282 1.00 74.12 124 ILE A CA 1
ATOM 1009 C C . ILE A 1 124 ? 23.502 22.035 -44.125 1.00 74.12 124 ILE A C 1
ATOM 1011 O O . ILE A 1 124 ? 22.495 22.328 -43.487 1.00 74.12 124 ILE A O 1
ATOM 1015 N N . LEU A 1 125 ? 24.692 22.588 -43.864 1.00 72.12 125 LEU A N 1
ATOM 1016 C CA . LEU A 1 125 ? 24.886 23.582 -42.799 1.00 72.12 125 LEU A CA 1
ATOM 1017 C C . LEU A 1 125 ? 24.220 24.934 -43.096 1.00 72.12 125 LEU A C 1
ATOM 1019 O O . LEU A 1 125 ? 23.972 25.701 -42.168 1.00 72.12 125 LEU A O 1
ATOM 1023 N N . SER A 1 126 ? 23.944 25.241 -44.366 1.00 70.38 126 SER A N 1
ATOM 1024 C CA . SER A 1 126 ? 23.266 26.474 -44.780 1.00 70.38 126 SER A CA 1
ATOM 1025 C C . SER A 1 126 ? 21.741 26.339 -44.899 1.00 70.38 126 SER A C 1
ATOM 1027 O O . SER A 1 126 ? 21.067 27.344 -45.148 1.00 70.38 126 SER A O 1
ATOM 1029 N N . LEU A 1 127 ? 21.174 25.140 -44.693 1.00 73.38 127 LEU A N 1
ATOM 1030 C CA . LEU A 1 127 ? 19.724 24.928 -44.675 1.00 73.38 127 LEU A CA 1
ATOM 1031 C C . LEU A 1 127 ? 19.092 25.672 -43.489 1.00 73.38 127 LEU A C 1
ATOM 1033 O O . LEU A 1 127 ? 19.392 25.417 -42.323 1.00 73.38 127 LEU A O 1
ATOM 1037 N N . LYS A 1 128 ? 18.183 26.605 -43.790 1.00 52.62 128 LYS A N 1
ATOM 1038 C CA . LYS A 1 128 ? 17.436 27.359 -42.775 1.00 52.62 128 LYS A CA 1
ATOM 1039 C C . LYS A 1 128 ? 16.466 26.431 -42.036 1.00 52.62 128 LYS A C 1
ATOM 1041 O O . LYS A 1 128 ? 15.637 25.792 -42.673 1.00 52.62 128 LYS A O 1
ATOM 1046 N N . GLY A 1 129 ? 16.533 26.421 -40.702 1.00 57.06 129 GLY A N 1
ATOM 1047 C CA . GLY A 1 129 ? 15.585 25.706 -39.833 1.00 57.06 129 GLY A CA 1
ATOM 1048 C C . GLY A 1 129 ? 16.119 24.434 -39.169 1.00 57.06 129 GLY A C 1
ATOM 1049 O O . GLY A 1 129 ? 15.409 23.859 -38.351 1.00 57.06 129 GLY A O 1
ATOM 1050 N N . CYS A 1 130 ? 17.359 24.022 -39.451 1.00 56.19 130 CYS A N 1
ATOM 1051 C CA . CYS A 1 130 ? 17.939 22.810 -38.876 1.00 56.19 130 CYS A CA 1
ATOM 1052 C C . CYS A 1 130 ? 19.229 23.099 -38.092 1.00 56.19 130 CYS A C 1
ATOM 1054 O O . CYS A 1 130 ? 20.200 23.610 -38.643 1.00 56.19 130 CYS A O 1
ATOM 1056 N N . SER A 1 131 ? 19.270 22.736 -36.808 1.00 61.09 131 SER A N 1
ATOM 1057 C CA . SER A 1 131 ? 20.463 22.847 -35.956 1.00 61.09 131 SER A CA 1
ATOM 1058 C C . SER A 1 131 ? 21.186 21.499 -35.847 1.00 61.09 131 SER A C 1
ATOM 1060 O O . SER A 1 131 ? 21.168 20.856 -34.796 1.00 61.09 131 SER A O 1
ATOM 1062 N N . PHE A 1 132 ? 21.789 21.029 -36.941 1.00 67.75 132 PHE A N 1
ATOM 1063 C CA . PHE A 1 132 ? 22.558 19.778 -36.922 1.00 67.75 132 PHE A CA 1
ATOM 1064 C C . PHE A 1 132 ? 23.952 19.986 -36.326 1.00 67.75 132 PHE A C 1
ATOM 1066 O O . PHE A 1 132 ? 24.588 21.017 -36.549 1.00 67.75 132 PHE A O 1
ATOM 1073 N N . SER A 1 133 ? 24.471 18.985 -35.610 1.00 68.00 133 SER A N 1
ATOM 1074 C CA . SER A 1 133 ? 25.862 19.033 -35.159 1.00 68.00 133 SER A CA 1
ATOM 1075 C C . SER A 1 133 ? 26.813 18.775 -36.331 1.00 68.00 133 SER A C 1
ATOM 1077 O O . SER A 1 133 ? 26.568 17.897 -37.162 1.00 68.00 133 SER A O 1
ATOM 1079 N N . SER A 1 134 ? 27.938 19.494 -36.386 1.00 66.56 134 SER A N 1
ATOM 1080 C CA . SER A 1 134 ? 28.939 19.332 -37.452 1.00 66.56 134 SER A CA 1
ATOM 1081 C C . SER A 1 134 ? 29.443 17.889 -37.575 1.00 66.56 134 SER A C 1
ATOM 1083 O O . SER A 1 134 ? 29.799 17.449 -38.664 1.00 66.56 134 SER A O 1
ATOM 1085 N N . THR A 1 135 ? 29.439 17.133 -36.474 1.00 69.94 135 THR A N 1
ATOM 1086 C CA . THR A 1 135 ? 29.785 15.708 -36.442 1.00 69.94 135 THR A CA 1
ATOM 1087 C C . THR A 1 135 ? 28.740 14.824 -37.119 1.00 69.94 135 THR A C 1
ATOM 1089 O O . THR A 1 135 ? 29.118 13.949 -37.894 1.00 69.94 135 THR A O 1
ATOM 1092 N N . ASP A 1 136 ? 27.444 15.073 -36.899 1.00 70.31 136 ASP A N 1
ATOM 1093 C CA . ASP A 1 136 ? 26.380 14.274 -37.525 1.00 70.31 136 ASP A CA 1
ATOM 1094 C C . ASP A 1 136 ? 26.311 14.558 -39.033 1.00 70.31 136 ASP A C 1
ATOM 1096 O O . ASP A 1 136 ? 26.155 13.637 -39.834 1.00 70.31 136 ASP A O 1
ATOM 1100 N N . VAL A 1 137 ? 26.504 15.824 -39.435 1.00 72.50 137 VAL A N 1
ATOM 1101 C CA . VAL A 1 137 ? 26.536 16.226 -40.852 1.00 72.50 137 VAL A CA 1
ATOM 1102 C C . VAL A 1 137 ? 27.715 15.580 -41.580 1.00 72.50 137 VAL A C 1
ATOM 1104 O O . VAL A 1 137 ? 27.548 15.088 -42.695 1.00 72.50 137 VAL A O 1
ATOM 1107 N N . LEU A 1 138 ? 28.896 15.522 -40.954 1.00 71.38 138 LEU A N 1
ATOM 1108 C CA . LEU A 1 138 ? 30.050 14.822 -41.526 1.00 71.38 138 LEU A CA 1
ATOM 1109 C C . LEU A 1 138 ? 29.751 13.335 -41.751 1.00 71.38 138 LEU A C 1
ATOM 1111 O O . LEU A 1 138 ? 30.050 12.809 -42.822 1.00 71.38 138 LEU A O 1
ATOM 1115 N N . GLU A 1 139 ? 29.139 12.661 -40.777 1.00 71.06 139 GLU A N 1
ATOM 1116 C CA . GLU A 1 139 ? 28.814 11.236 -40.886 1.00 71.06 139 GLU A CA 1
ATOM 1117 C C . GLU A 1 139 ? 27.730 10.966 -41.947 1.00 71.06 139 GLU A C 1
ATOM 1119 O O . GLU A 1 139 ? 27.840 10.007 -42.718 1.00 71.06 139 GLU A O 1
ATOM 1124 N N . ALA A 1 140 ? 26.729 11.847 -42.055 1.00 73.12 140 ALA A N 1
ATOM 1125 C CA . ALA A 1 140 ? 25.682 11.782 -43.074 1.00 73.12 140 ALA A CA 1
ATOM 1126 C C . ALA A 1 140 ? 26.246 11.950 -44.493 1.00 73.12 140 ALA A C 1
ATOM 1128 O O . ALA A 1 140 ? 25.963 11.135 -45.370 1.00 73.12 140 ALA A O 1
ATOM 1129 N N . VAL A 1 141 ? 27.102 12.955 -44.706 1.00 76.25 141 VAL A N 1
ATOM 1130 C CA . VAL A 1 141 ? 27.764 13.233 -45.996 1.00 76.25 141 VAL A CA 1
ATOM 1131 C C . VAL A 1 141 ? 28.734 12.114 -46.390 1.00 76.25 141 VAL A C 1
ATOM 1133 O O . VAL A 1 141 ? 28.904 11.797 -47.569 1.00 76.25 141 VAL A O 1
ATOM 1136 N N . GLN A 1 142 ? 29.384 11.480 -45.413 1.00 75.06 142 GLN A N 1
ATOM 1137 C CA . GLN A 1 142 ? 30.250 10.333 -45.678 1.00 75.06 142 GLN A CA 1
ATOM 1138 C C . GLN A 1 142 ? 29.449 9.085 -46.065 1.00 75.06 142 GLN A C 1
ATOM 1140 O O . GLN A 1 142 ? 29.871 8.367 -46.977 1.00 75.06 142 GLN A O 1
ATOM 1145 N N . SER A 1 143 ? 28.306 8.859 -45.414 1.00 71.88 143 SER A N 1
ATOM 1146 C CA . SER A 1 143 ? 27.476 7.656 -45.570 1.00 71.88 143 SER A CA 1
ATOM 1147 C C . SER A 1 143 ? 26.491 7.718 -46.743 1.00 71.88 143 SER A C 1
ATOM 1149 O O . SER A 1 143 ? 26.064 6.670 -47.228 1.00 71.88 143 SER A O 1
ATOM 1151 N N . CYS A 1 144 ? 26.136 8.916 -47.214 1.00 75.00 144 CYS A N 1
ATOM 1152 C CA . CYS A 1 144 ? 25.147 9.125 -48.271 1.00 75.00 144 CYS A CA 1
ATOM 1153 C C . CYS A 1 144 ? 25.792 9.459 -49.624 1.00 75.00 144 CYS A C 1
ATOM 1155 O O . CYS A 1 144 ? 26.938 9.907 -49.705 1.00 75.00 144 CYS A O 1
ATOM 1157 N N . ARG A 1 145 ? 25.048 9.198 -50.706 1.00 75.06 145 ARG A N 1
ATOM 1158 C CA . ARG A 1 145 ? 25.489 9.455 -52.088 1.00 75.06 145 ARG A CA 1
ATOM 1159 C C . ARG A 1 145 ? 25.069 10.833 -52.595 1.00 75.06 145 ARG A C 1
ATOM 1161 O O . ARG A 1 145 ? 25.792 11.411 -53.393 1.00 75.06 145 ARG A O 1
ATOM 1168 N N . ASP A 1 146 ? 23.939 11.350 -52.121 1.00 75.62 146 ASP A N 1
ATOM 1169 C CA . ASP A 1 146 ? 23.350 12.613 -52.557 1.00 75.62 146 ASP A CA 1
ATOM 1170 C C . ASP A 1 146 ? 22.841 13.456 -51.370 1.00 75.62 146 ASP A C 1
ATOM 1172 O O . ASP A 1 146 ? 22.686 12.975 -50.240 1.00 75.62 146 ASP A O 1
ATOM 1176 N N . LEU A 1 147 ? 22.602 14.745 -51.639 1.00 68.00 147 LEU A N 1
ATOM 1177 C CA . LEU A 1 147 ? 22.129 15.718 -50.652 1.00 68.00 147 LEU A CA 1
ATOM 1178 C C . LEU A 1 147 ? 20.768 15.324 -50.035 1.00 68.00 147 LEU A C 1
ATOM 1180 O O . LEU A 1 147 ? 20.658 15.384 -48.809 1.00 68.00 147 LEU A O 1
ATOM 1184 N N . PRO A 1 148 ? 19.752 14.864 -50.799 1.00 73.94 148 PRO A N 1
ATOM 1185 C CA . PRO A 1 148 ? 18.472 14.452 -50.221 1.00 73.94 148 PRO A CA 1
ATOM 1186 C C . PRO A 1 148 ? 18.589 13.264 -49.258 1.00 73.94 148 PRO A C 1
ATOM 1188 O O . PRO A 1 148 ? 17.950 13.276 -48.205 1.00 73.94 148 PRO A O 1
ATOM 1191 N N . SER A 1 149 ? 19.423 12.259 -49.558 1.00 76.44 149 SER A N 1
ATOM 1192 C CA . SER A 1 149 ? 19.632 11.128 -48.643 1.00 76.44 149 SER A CA 1
ATOM 1193 C C . SER A 1 149 ? 20.372 11.552 -47.380 1.00 76.44 149 SER A C 1
ATOM 1195 O O . SER A 1 149 ? 20.035 11.075 -46.299 1.00 76.44 149 SER A O 1
ATOM 1197 N N . ALA A 1 150 ? 21.339 12.468 -47.491 1.00 74.00 150 ALA A N 1
ATOM 1198 C CA . ALA A 1 150 ? 22.050 13.013 -46.337 1.00 74.00 150 ALA A CA 1
ATOM 1199 C C . ALA A 1 150 ? 21.119 13.828 -45.426 1.00 74.00 150 ALA A C 1
ATOM 1201 O O . ALA A 1 150 ? 21.151 13.656 -44.211 1.00 74.00 150 ALA A O 1
ATOM 1202 N N . VAL A 1 151 ? 20.232 14.650 -45.998 1.00 70.88 151 VAL A N 1
ATOM 1203 C CA . VAL A 1 151 ? 19.206 15.377 -45.232 1.00 70.88 151 VAL A CA 1
ATOM 1204 C C . VAL A 1 151 ? 18.230 14.401 -44.575 1.00 70.88 151 VAL A C 1
ATOM 1206 O O . VAL A 1 151 ? 17.956 14.530 -43.385 1.00 70.88 151 VAL A O 1
ATOM 1209 N N . LYS A 1 152 ? 17.770 13.369 -45.294 1.00 75.06 152 LYS A N 1
ATOM 1210 C CA . LYS A 1 152 ? 16.895 12.328 -44.730 1.00 75.06 152 LYS A CA 1
ATOM 1211 C C . LYS A 1 152 ? 17.564 11.557 -43.590 1.00 75.06 152 LYS A C 1
ATOM 1213 O O . LYS A 1 152 ? 16.907 11.264 -42.603 1.00 75.06 152 LYS A O 1
ATOM 1218 N N . TYR A 1 153 ? 18.861 11.272 -43.696 1.00 75.81 153 TYR A N 1
ATOM 1219 C CA . TYR A 1 153 ? 19.646 10.649 -42.627 1.00 75.81 153 TYR A CA 1
ATOM 1220 C C . TYR A 1 153 ? 19.741 11.538 -41.379 1.00 75.81 153 TYR A C 1
ATOM 1222 O O . TYR A 1 153 ? 19.841 11.033 -40.266 1.00 75.81 153 TYR A O 1
ATOM 1230 N N . LEU A 1 154 ? 19.734 12.859 -41.546 1.00 72.88 154 LEU A N 1
ATOM 1231 C CA . LEU A 1 154 ? 19.837 13.824 -40.449 1.00 72.88 154 LEU A CA 1
ATOM 1232 C C . LEU A 1 154 ? 18.486 14.176 -39.817 1.00 72.88 154 LEU A C 1
ATOM 1234 O O . LEU A 1 154 ? 18.465 14.633 -38.678 1.00 72.88 154 LEU A O 1
ATOM 1238 N N . CYS A 1 155 ? 17.384 13.954 -40.538 1.00 73.75 155 CYS A N 1
ATOM 1239 C CA . CYS A 1 155 ? 16.034 14.336 -40.131 1.00 73.75 155 CYS A CA 1
ATOM 1240 C C . CYS A 1 155 ? 15.167 13.101 -39.867 1.00 73.75 155 CYS A C 1
ATOM 1242 O O . CYS A 1 155 ? 14.379 12.690 -40.721 1.00 73.75 155 CYS A O 1
ATOM 1244 N N . HIS A 1 156 ? 15.292 12.520 -38.676 1.00 77.44 156 HIS A N 1
ATOM 1245 C CA . HIS A 1 156 ? 14.344 11.536 -38.165 1.00 77.44 156 HIS A CA 1
ATOM 1246 C C . HIS A 1 156 ? 13.622 12.082 -36.936 1.00 77.44 156 HIS A C 1
ATOM 1248 O O . HIS A 1 156 ? 14.258 12.476 -35.961 1.00 77.44 156 HIS A O 1
ATOM 1254 N N . ASP A 1 157 ? 12.291 12.064 -36.969 1.00 80.88 157 ASP A N 1
ATOM 1255 C CA . ASP A 1 157 ? 11.474 12.521 -35.849 1.00 80.88 157 ASP A CA 1
ATOM 1256 C C . ASP A 1 157 ? 11.390 11.442 -34.767 1.00 80.88 157 ASP A C 1
ATOM 1258 O O . ASP A 1 157 ? 11.002 10.295 -35.017 1.00 80.88 157 ASP A O 1
ATOM 1262 N N . CYS A 1 158 ? 11.747 11.806 -33.536 1.00 87.38 158 CYS A N 1
ATOM 1263 C CA . CYS A 1 158 ? 11.557 10.925 -32.395 1.00 87.38 158 CYS A CA 1
ATOM 1264 C C . CYS A 1 158 ? 10.081 10.928 -31.955 1.00 87.38 158 CYS A C 1
ATOM 1266 O O . CYS A 1 158 ? 9.574 11.979 -31.565 1.00 87.38 158 CYS A O 1
ATOM 1268 N N . PRO A 1 159 ? 9.395 9.772 -31.880 1.00 89.00 159 PRO A N 1
ATOM 1269 C CA . PRO A 1 159 ? 7.990 9.720 -31.462 1.00 89.00 159 PRO A CA 1
ATOM 1270 C C . PRO A 1 159 ? 7.763 10.068 -29.979 1.00 89.00 159 PRO A C 1
ATOM 1272 O O . PRO A 1 159 ? 6.622 10.246 -29.569 1.00 89.00 159 PRO A O 1
ATOM 1275 N N . ILE A 1 160 ? 8.826 10.149 -29.165 1.00 90.38 160 ILE A N 1
ATOM 1276 C CA . ILE A 1 160 ? 8.739 10.426 -27.721 1.00 90.38 160 ILE A CA 1
ATOM 1277 C C . ILE A 1 160 ? 8.931 11.917 -27.425 1.00 90.38 160 ILE A C 1
ATOM 1279 O O . ILE A 1 160 ? 8.109 12.507 -26.732 1.00 90.38 160 ILE A O 1
ATOM 1283 N N . CYS A 1 161 ? 10.016 12.528 -27.915 1.00 90.06 161 CYS A N 1
ATOM 1284 C CA . CYS A 1 161 ? 10.318 13.943 -27.656 1.00 90.06 161 CYS A CA 1
ATOM 1285 C C . CYS A 1 161 ? 9.949 14.884 -28.806 1.00 90.06 161 CYS A C 1
ATOM 1287 O O . CYS A 1 161 ? 10.028 16.091 -28.617 1.00 90.06 161 CYS A O 1
ATOM 1289 N N . GLN A 1 162 ? 9.565 14.354 -29.974 1.00 86.06 162 GLN A N 1
ATOM 1290 C CA . GLN A 1 162 ? 9.255 15.125 -31.187 1.00 86.06 162 GLN A CA 1
ATOM 1291 C C . GLN A 1 162 ? 10.426 15.985 -31.700 1.00 86.06 162 GLN A C 1
ATOM 1293 O O . GLN A 1 162 ? 10.235 16.889 -32.506 1.00 86.06 162 GLN A O 1
ATOM 1298 N N . GLU A 1 163 ? 11.652 15.696 -31.255 1.00 82.81 163 GLU A N 1
ATOM 1299 C CA . GLU A 1 163 ? 12.865 16.343 -31.755 1.00 82.81 163 GLU A CA 1
ATOM 1300 C C . GLU A 1 163 ? 13.371 15.632 -33.015 1.00 82.81 163 GLU A C 1
ATOM 1302 O O . GLU A 1 163 ? 13.347 14.397 -33.100 1.00 82.81 163 GLU A O 1
ATOM 1307 N N . GLN A 1 164 ? 13.884 16.418 -33.964 1.00 77.94 164 GLN A N 1
ATOM 1308 C CA . GLN A 1 164 ? 14.605 15.908 -35.125 1.00 77.94 164 GLN A CA 1
ATOM 1309 C C . GLN A 1 164 ? 16.007 15.474 -34.717 1.00 77.94 164 GLN A C 1
ATOM 1311 O O . GLN A 1 164 ? 16.808 16.267 -34.218 1.00 77.94 164 GLN A O 1
ATOM 1316 N N . VAL A 1 165 ? 16.309 14.206 -34.957 1.00 78.75 165 VAL A N 1
ATOM 1317 C CA . VAL A 1 165 ? 17.612 13.615 -34.675 1.00 78.75 165 VAL A CA 1
ATOM 1318 C C . VAL A 1 165 ? 18.145 12.870 -35.889 1.00 78.75 165 VAL A C 1
ATOM 1320 O O . VAL A 1 165 ? 17.400 12.387 -36.740 1.00 78.75 165 VAL A O 1
ATOM 1323 N N . SER A 1 166 ? 19.463 12.736 -35.950 1.00 77.62 166 SER A N 1
ATOM 1324 C CA . SER A 1 166 ? 20.128 11.950 -36.978 1.00 77.62 166 SER A CA 1
ATOM 1325 C C . SER A 1 166 ? 19.927 10.445 -36.770 1.00 77.62 166 SER A C 1
ATOM 1327 O O . SER A 1 166 ? 19.771 9.954 -35.651 1.00 77.62 166 SER A O 1
ATOM 1329 N N . PHE A 1 167 ? 19.974 9.683 -37.861 1.00 75.06 167 PHE A N 1
ATOM 1330 C CA . PHE A 1 167 ? 19.725 8.242 -37.883 1.00 75.06 167 PHE A CA 1
ATOM 1331 C C . PHE A 1 167 ? 20.673 7.449 -36.970 1.00 75.06 167 PHE A C 1
ATOM 1333 O O . PHE A 1 167 ? 20.246 6.514 -36.301 1.00 75.06 167 PHE A O 1
ATOM 1340 N N . ASN A 1 168 ? 21.949 7.839 -36.882 1.00 72.19 168 ASN A N 1
ATOM 1341 C CA . ASN A 1 168 ? 22.929 7.241 -35.959 1.00 72.19 168 ASN A CA 1
ATOM 1342 C C . ASN A 1 168 ? 22.554 7.398 -34.473 1.00 72.19 168 ASN A C 1
ATOM 1344 O O . ASN A 1 168 ? 23.060 6.647 -33.643 1.00 72.19 168 ASN A O 1
ATOM 1348 N N . ARG A 1 169 ? 21.671 8.347 -34.142 1.00 81.69 169 ARG A N 1
ATOM 1349 C CA . ARG A 1 169 ? 21.158 8.598 -32.789 1.00 81.69 169 ARG A CA 1
ATOM 1350 C C . ARG A 1 169 ? 19.772 7.996 -32.569 1.00 81.69 169 ARG A C 1
ATOM 1352 O O . ARG A 1 169 ? 19.174 8.233 -31.522 1.00 81.69 169 ARG A O 1
ATOM 1359 N N . MET A 1 170 ? 19.249 7.231 -33.525 1.00 83.56 170 MET A N 1
ATOM 1360 C CA . MET A 1 170 ? 18.004 6.484 -33.379 1.00 83.56 170 MET A CA 1
ATOM 1361 C C . MET A 1 170 ? 18.297 5.063 -32.897 1.00 83.56 170 MET A C 1
ATOM 1363 O O . MET A 1 170 ? 19.095 4.331 -33.479 1.00 83.56 170 MET A O 1
ATOM 1367 N N . VAL A 1 171 ? 17.623 4.659 -31.826 1.00 87.75 171 VAL A N 1
ATOM 1368 C CA . VAL A 1 171 ? 17.724 3.335 -31.215 1.00 87.75 171 VAL A CA 1
ATOM 1369 C C . VAL A 1 171 ? 16.462 2.557 -31.548 1.00 87.75 171 VAL A C 1
ATOM 1371 O O . VAL A 1 171 ? 15.351 3.033 -31.327 1.00 87.75 171 VAL A O 1
ATOM 1374 N N . THR A 1 172 ? 16.635 1.352 -32.087 1.00 88.94 172 THR A N 1
ATOM 1375 C CA . THR A 1 172 ? 15.529 0.420 -32.339 1.00 88.94 172 THR A CA 1
ATOM 1376 C C . THR A 1 172 ? 15.522 -0.644 -31.255 1.00 88.94 172 THR A C 1
ATOM 1378 O O . THR A 1 172 ? 16.572 -1.198 -30.921 1.00 88.94 172 THR A O 1
ATOM 1381 N N . MET A 1 173 ? 14.354 -0.920 -30.688 1.00 88.88 173 MET A N 1
ATOM 1382 C CA . MET A 1 173 ? 14.196 -1.972 -29.689 1.00 88.88 173 MET A CA 1
ATOM 1383 C C . MET A 1 173 ? 14.441 -3.354 -30.313 1.00 88.88 173 MET A C 1
ATOM 1385 O O . MET A 1 173 ? 14.152 -3.594 -31.480 1.00 88.88 173 MET A O 1
ATOM 1389 N N . THR A 1 174 ? 15.004 -4.281 -29.540 1.00 83.56 174 THR A N 1
ATOM 1390 C CA . THR A 1 174 ? 15.324 -5.634 -30.033 1.00 83.56 174 THR A CA 1
ATOM 1391 C C . THR A 1 174 ? 14.097 -6.529 -30.159 1.00 83.56 174 THR A C 1
ATOM 1393 O O . THR A 1 174 ? 14.030 -7.347 -31.069 1.00 83.56 174 THR A O 1
ATOM 1396 N N . HIS A 1 175 ? 13.123 -6.363 -29.263 1.00 81.06 175 HIS A N 1
ATOM 1397 C CA . HIS A 1 175 ? 11.917 -7.194 -29.203 1.00 81.06 175 HIS A CA 1
ATOM 1398 C C . HIS A 1 175 ? 10.726 -6.605 -29.966 1.00 81.06 175 HIS A C 1
ATOM 1400 O O . HIS A 1 175 ? 9.832 -7.326 -30.397 1.00 81.06 175 HIS A O 1
ATOM 1406 N N . CYS A 1 176 ? 10.689 -5.289 -30.152 1.00 84.31 176 CYS A N 1
ATOM 1407 C CA . CYS A 1 176 ? 9.673 -4.625 -30.960 1.00 84.31 176 CYS A CA 1
ATOM 1408 C C . CYS A 1 176 ? 10.351 -3.723 -31.985 1.00 84.31 176 CYS A C 1
ATOM 1410 O O . CYS A 1 176 ? 11.377 -3.119 -31.704 1.00 84.31 176 CYS A O 1
ATOM 1412 N N . SER A 1 177 ? 9.764 -3.568 -33.168 1.00 85.94 177 SER A N 1
ATOM 1413 C CA . SER A 1 177 ? 10.299 -2.722 -34.248 1.00 85.94 177 SER A CA 1
ATOM 1414 C C . SER A 1 177 ? 10.172 -1.211 -33.971 1.00 85.94 177 SER A C 1
ATOM 1416 O O . SER A 1 177 ? 10.158 -0.402 -34.892 1.00 85.94 177 SER A O 1
ATOM 1418 N N . CYS A 1 178 ? 10.020 -0.826 -32.704 1.00 89.38 178 CYS A N 1
ATOM 1419 C CA . CYS A 1 178 ? 9.857 0.545 -32.251 1.00 89.38 178 CYS A CA 1
ATOM 1420 C C . CYS A 1 178 ? 11.207 1.271 -32.244 1.00 89.38 178 CYS A C 1
ATOM 1422 O O . CYS A 1 178 ? 12.177 0.767 -31.671 1.00 89.38 178 CYS A O 1
ATOM 1424 N N . THR A 1 179 ? 11.245 2.477 -32.814 1.00 88.62 179 THR A N 1
ATOM 1425 C CA . THR A 1 179 ? 12.463 3.290 -32.932 1.00 88.62 179 THR A CA 1
ATOM 1426 C C . THR A 1 179 ? 12.251 4.674 -32.325 1.00 88.62 179 THR A C 1
ATOM 1428 O O . THR A 1 179 ? 11.235 5.318 -32.572 1.00 88.62 179 THR A O 1
ATOM 1431 N N . PHE A 1 180 ? 13.208 5.138 -31.526 1.00 93.19 180 PHE A N 1
ATOM 1432 C CA . PHE A 1 180 ? 13.201 6.462 -30.896 1.00 93.19 180 PHE A CA 1
ATOM 1433 C C . PHE A 1 180 ? 14.631 6.905 -30.579 1.00 93.19 180 PHE A C 1
ATOM 1435 O O . PHE A 1 180 ? 15.567 6.116 -30.675 1.00 93.19 180 PHE A O 1
ATOM 1442 N N . CYS A 1 181 ? 14.831 8.174 -30.231 1.00 90.75 181 CYS A N 1
ATOM 1443 C CA . CYS A 1 181 ? 16.177 8.715 -30.074 1.00 90.75 181 CYS A CA 1
ATOM 1444 C C . CYS A 1 181 ? 16.922 8.158 -28.843 1.00 90.75 181 CYS A C 1
ATOM 1446 O O . CYS A 1 181 ? 16.331 7.773 -27.828 1.00 90.75 181 CYS A O 1
ATOM 1448 N N . GLU A 1 182 ? 18.252 8.174 -28.918 1.00 91.50 182 GLU A N 1
ATOM 1449 C CA . GLU A 1 182 ? 19.174 7.727 -27.873 1.00 91.50 182 GLU A CA 1
ATOM 1450 C C . GLU A 1 182 ? 18.963 8.476 -26.550 1.00 91.50 182 GLU A C 1
ATOM 1452 O O . GLU A 1 182 ? 19.034 7.875 -25.477 1.00 91.50 182 GLU A O 1
ATOM 1457 N N . SER A 1 183 ? 18.664 9.777 -26.596 1.00 91.44 183 SER A N 1
ATOM 1458 C CA . SER A 1 183 ? 18.424 10.571 -25.386 1.00 91.44 183 SER A CA 1
ATOM 1459 C C . SER A 1 183 ? 17.162 10.108 -24.648 1.00 91.44 183 SER A C 1
ATOM 1461 O O . SER A 1 183 ? 17.195 9.955 -23.425 1.00 91.44 183 SER A O 1
ATOM 1463 N N . CYS A 1 184 ? 16.078 9.811 -25.372 1.00 93.00 184 CYS A N 1
ATOM 1464 C CA . CYS A 1 184 ? 14.869 9.216 -24.805 1.00 93.00 184 CYS A CA 1
ATOM 1465 C C . CYS A 1 184 ? 15.129 7.806 -24.270 1.00 93.00 184 CYS A C 1
ATOM 1467 O O . CYS A 1 184 ? 14.671 7.501 -23.171 1.00 93.00 184 CYS A O 1
ATOM 1469 N N . PHE A 1 185 ? 15.912 6.982 -24.980 1.00 94.56 185 PHE A N 1
ATOM 1470 C CA . PHE A 1 185 ? 16.315 5.657 -24.498 1.00 94.56 185 PHE A CA 1
ATOM 1471 C C . PHE A 1 185 ? 17.039 5.750 -23.152 1.00 94.56 185 PHE A C 1
ATOM 1473 O O . PHE A 1 185 ? 16.608 5.138 -22.174 1.00 94.56 185 PHE A O 1
ATOM 1480 N N . LYS A 1 186 ? 18.090 6.576 -23.066 1.00 94.44 186 LYS A N 1
ATOM 1481 C CA . LYS A 1 186 ? 18.862 6.765 -21.830 1.00 94.44 186 LYS A CA 1
ATOM 1482 C C . LYS A 1 186 ? 17.989 7.274 -20.692 1.00 94.44 186 LYS A C 1
ATOM 1484 O O . LYS A 1 186 ? 18.037 6.698 -19.608 1.00 94.44 186 LYS A O 1
ATOM 1489 N N . LYS A 1 187 ? 17.184 8.319 -20.920 1.00 94.38 187 LYS A N 1
ATOM 1490 C CA . LYS A 1 187 ? 16.316 8.913 -19.887 1.00 94.38 187 LYS A CA 1
ATOM 1491 C C . LYS A 1 187 ? 15.291 7.907 -19.364 1.00 94.38 187 LYS A C 1
ATOM 1493 O O . LYS A 1 187 ? 15.205 7.703 -18.155 1.00 94.38 187 LYS A O 1
ATOM 1498 N N . TYR A 1 188 ? 14.559 7.253 -20.266 1.00 95.69 188 TYR A N 1
ATOM 1499 C CA . TYR A 1 188 ? 13.516 6.297 -19.905 1.00 95.69 188 TYR A CA 1
ATOM 1500 C C . TYR A 1 188 ? 14.088 5.095 -19.150 1.00 95.69 188 TYR A C 1
ATOM 1502 O O . TYR A 1 188 ? 13.657 4.820 -18.030 1.00 95.69 188 TYR A O 1
ATOM 1510 N N . PHE A 1 189 ? 15.099 4.421 -19.714 1.00 95.31 189 PHE A N 1
ATOM 1511 C CA . PHE A 1 189 ? 15.663 3.231 -19.081 1.00 95.31 189 PHE A CA 1
ATOM 1512 C C . PHE A 1 189 ? 16.386 3.561 -17.769 1.00 95.31 189 PHE A C 1
ATOM 1514 O O . PHE A 1 189 ? 16.275 2.811 -16.804 1.00 95.31 189 PHE A O 1
ATOM 1521 N N . SER A 1 190 ? 17.039 4.722 -17.669 1.00 94.94 190 SER A N 1
ATOM 1522 C CA . SER A 1 190 ? 17.651 5.157 -16.408 1.00 94.94 190 SER A CA 1
ATOM 1523 C C . SER A 1 190 ? 16.619 5.364 -15.303 1.00 94.94 190 SER A C 1
ATOM 1525 O O . SER A 1 190 ? 16.863 4.959 -14.169 1.00 94.94 190 SER A O 1
ATOM 1527 N N . SER A 1 191 ? 15.480 5.987 -15.616 1.00 95.31 191 SER A N 1
ATOM 1528 C CA . SER A 1 191 ? 14.409 6.227 -14.643 1.00 95.31 191 SER A CA 1
ATOM 1529 C C . SER A 1 191 ? 13.705 4.923 -14.263 1.00 95.31 191 SER A C 1
ATOM 1531 O O . SER A 1 191 ? 13.648 4.579 -13.084 1.00 95.31 191 SER A O 1
ATOM 1533 N N . VAL A 1 192 ? 13.271 4.118 -15.239 1.00 95.50 192 VAL A N 1
ATOM 1534 C CA . VAL A 1 192 ? 12.529 2.875 -14.965 1.00 95.50 192 VAL A CA 1
ATOM 1535 C C . VAL A 1 192 ? 13.367 1.857 -14.181 1.00 95.50 192 VAL A C 1
ATOM 1537 O O . VAL A 1 192 ? 12.848 1.219 -13.267 1.00 95.50 192 VAL A O 1
ATOM 1540 N N . ILE A 1 193 ? 14.674 1.753 -14.456 1.00 94.75 193 ILE A N 1
ATOM 1541 C CA . ILE A 1 193 ? 15.591 0.871 -13.716 1.00 94.75 193 ILE A CA 1
ATOM 1542 C C . ILE A 1 193 ? 15.849 1.398 -12.298 1.00 94.75 193 ILE A C 1
ATOM 1544 O O . ILE A 1 193 ? 16.085 0.606 -11.391 1.00 94.75 193 ILE A O 1
ATOM 1548 N N . LYS A 1 194 ? 15.811 2.710 -12.054 1.00 92.56 194 LYS A N 1
ATOM 1549 C CA . LYS A 1 194 ? 15.997 3.252 -10.697 1.00 92.56 194 LYS A CA 1
ATOM 1550 C C . LYS A 1 194 ? 14.731 3.133 -9.856 1.00 92.56 194 LYS A C 1
ATOM 1552 O O . LYS A 1 194 ? 14.801 2.726 -8.699 1.00 92.56 194 LYS A O 1
ATOM 1557 N N . GLU A 1 195 ? 13.589 3.454 -10.445 1.00 92.69 195 GLU A N 1
ATOM 1558 C CA . GLU A 1 195 ? 12.353 3.718 -9.709 1.00 92.69 195 GLU A CA 1
ATOM 1559 C C . GLU A 1 195 ? 11.385 2.531 -9.697 1.00 92.69 195 GLU A C 1
ATOM 1561 O O . GLU A 1 195 ? 10.602 2.393 -8.759 1.00 92.69 195 GLU A O 1
ATOM 1566 N N . LYS A 1 196 ? 11.419 1.655 -10.711 1.00 90.19 196 LYS A N 1
ATOM 1567 C CA . LYS A 1 196 ? 10.413 0.595 -10.884 1.00 90.19 196 LYS A CA 1
ATOM 1568 C C . LYS A 1 196 ? 10.984 -0.819 -10.720 1.00 90.19 196 LYS A C 1
ATOM 1570 O O . LYS A 1 196 ? 12.190 -1.054 -10.572 1.00 90.19 196 LYS A O 1
ATOM 1575 N N . ASN A 1 197 ? 10.073 -1.791 -10.664 1.00 88.38 197 ASN A N 1
ATOM 1576 C CA . ASN A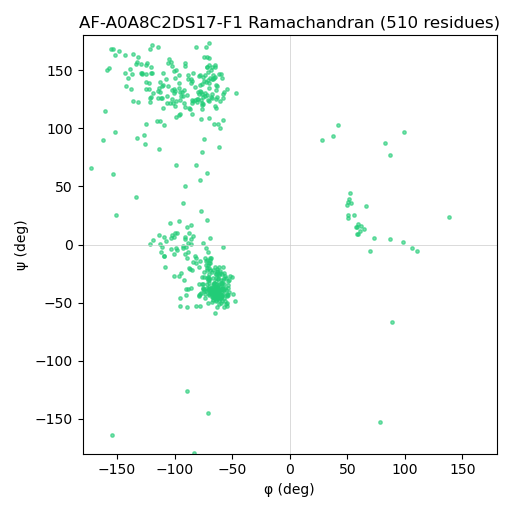 1 197 ? 10.398 -3.216 -10.709 1.00 88.38 197 ASN A CA 1
ATOM 1577 C C . ASN A 1 197 ? 10.857 -3.615 -12.127 1.00 88.38 197 ASN A C 1
ATOM 1579 O O . ASN A 1 197 ? 10.452 -2.995 -13.109 1.00 88.38 197 ASN A O 1
ATOM 1583 N N . ILE A 1 198 ? 11.688 -4.654 -12.222 1.00 89.75 198 ILE A N 1
ATOM 1584 C CA . ILE A 1 198 ? 12.245 -5.177 -13.473 1.00 89.75 198 ILE A CA 1
ATOM 1585 C C . ILE A 1 198 ? 11.169 -5.584 -14.495 1.00 89.75 198 ILE A C 1
ATOM 1587 O O . ILE A 1 198 ? 11.378 -5.403 -15.689 1.00 89.75 198 ILE A O 1
ATOM 1591 N N . VAL A 1 199 ? 9.979 -5.998 -14.042 1.00 88.00 199 VAL A N 1
ATOM 1592 C CA . VAL A 1 199 ? 8.833 -6.312 -14.921 1.00 88.00 199 VAL A CA 1
ATOM 1593 C C . VAL A 1 199 ? 8.316 -5.109 -15.719 1.00 88.00 199 VAL A C 1
ATOM 1595 O O . VAL A 1 199 ? 7.655 -5.286 -16.735 1.00 88.00 199 VAL A O 1
ATOM 1598 N N . HIS A 1 200 ? 8.610 -3.881 -15.278 1.00 89.94 200 HIS A N 1
ATOM 1599 C CA . HIS A 1 200 ? 8.214 -2.651 -15.970 1.00 89.94 200 HIS A CA 1
ATOM 1600 C C . HIS A 1 200 ? 9.283 -2.131 -16.931 1.00 89.94 200 HIS A C 1
ATOM 1602 O O . HIS A 1 200 ? 9.078 -1.102 -17.573 1.00 89.94 200 HIS A O 1
ATOM 1608 N N . VAL A 1 201 ? 10.429 -2.806 -17.027 1.00 93.00 201 VAL A N 1
ATOM 1609 C CA . VAL A 1 201 ? 11.520 -2.432 -17.928 1.00 93.00 201 VAL A CA 1
ATOM 1610 C C . VAL A 1 201 ? 11.187 -2.955 -19.329 1.00 93.00 201 VAL A C 1
ATOM 1612 O O . VAL A 1 201 ? 11.803 -3.893 -19.814 1.00 93.00 201 VAL A O 1
ATOM 1615 N N . VAL A 1 202 ? 10.158 -2.362 -19.940 1.00 93.31 202 VAL A N 1
ATOM 1616 C CA . VAL A 1 202 ? 9.593 -2.714 -21.257 1.00 93.31 202 VAL A CA 1
ATOM 1617 C C . VAL A 1 202 ? 9.694 -1.539 -22.230 1.00 93.31 202 VAL A C 1
ATOM 1619 O O . VAL A 1 202 ? 10.048 -0.428 -21.830 1.00 93.31 202 VAL A O 1
ATOM 1622 N N . CYS A 1 203 ? 9.388 -1.750 -23.515 1.00 93.44 203 CYS A N 1
ATOM 1623 C CA . CYS A 1 203 ? 9.427 -0.676 -24.511 1.00 93.44 203 CYS A CA 1
ATOM 1624 C C . CYS A 1 203 ? 8.508 0.511 -24.135 1.00 93.44 203 CYS A C 1
ATOM 1626 O O . CYS A 1 203 ? 7.323 0.283 -23.901 1.00 93.44 203 CYS A O 1
ATOM 1628 N N . PRO A 1 204 ? 8.988 1.772 -24.184 1.00 92.19 204 PRO A N 1
ATOM 1629 C CA . PRO A 1 204 ? 8.187 2.949 -23.824 1.00 92.19 204 PRO A CA 1
ATOM 1630 C C . PRO A 1 204 ? 7.047 3.277 -24.801 1.00 92.19 204 PRO A C 1
ATOM 1632 O O . PRO A 1 204 ? 6.177 4.072 -24.461 1.00 92.19 204 PRO A O 1
ATOM 1635 N N . LEU A 1 205 ? 7.060 2.720 -26.018 1.00 89.88 205 LEU A N 1
ATOM 1636 C CA . LEU A 1 205 ? 6.059 3.020 -27.049 1.00 89.88 205 LEU A CA 1
ATOM 1637 C C . LEU A 1 205 ? 4.920 2.001 -27.076 1.00 89.88 205 LEU A C 1
ATOM 1639 O O . LEU A 1 205 ? 3.757 2.382 -27.146 1.00 89.88 205 LEU A O 1
ATOM 1643 N N . CYS A 1 206 ? 5.245 0.708 -27.034 1.00 91.25 206 CYS A N 1
ATOM 1644 C CA . CYS A 1 206 ? 4.251 -0.359 -27.163 1.00 91.25 206 CYS A CA 1
ATOM 1645 C C . CYS A 1 206 ? 4.031 -1.170 -25.881 1.00 91.25 206 CYS A C 1
ATOM 1647 O O . CYS A 1 206 ? 3.142 -2.014 -25.864 1.00 91.25 206 CYS A O 1
ATOM 1649 N N . ASN A 1 207 ? 4.817 -0.939 -24.821 1.00 87.81 207 ASN A N 1
ATOM 1650 C CA . ASN A 1 207 ? 4.768 -1.685 -23.556 1.00 87.81 207 ASN A CA 1
ATOM 1651 C C . ASN A 1 207 ? 4.934 -3.212 -23.698 1.00 87.81 207 ASN A C 1
ATOM 1653 O O . ASN A 1 207 ? 4.485 -3.965 -22.839 1.00 87.81 207 ASN A O 1
ATOM 1657 N N . LEU A 1 208 ? 5.594 -3.672 -24.765 1.00 86.44 208 LEU A N 1
ATOM 1658 C CA . LEU A 1 208 ? 5.926 -5.082 -24.986 1.00 86.44 208 LEU A CA 1
ATOM 1659 C C . LEU A 1 208 ? 7.402 -5.372 -24.652 1.00 86.44 208 LEU A C 1
ATOM 1661 O O . LEU A 1 208 ? 8.242 -4.469 -24.808 1.00 86.44 208 LEU A O 1
ATOM 1665 N N . PRO A 1 209 ? 7.743 -6.622 -24.270 1.00 85.19 209 PRO A N 1
ATOM 1666 C CA . PRO A 1 209 ? 6.847 -7.768 -24.014 1.00 85.19 209 PRO A CA 1
ATOM 1667 C C . PRO A 1 209 ? 6.062 -7.669 -22.695 1.00 85.19 209 PRO A C 1
ATOM 1669 O O . PRO A 1 209 ? 6.462 -6.946 -21.787 1.00 85.19 209 PRO A O 1
ATOM 1672 N N . ASP A 1 210 ? 4.975 -8.441 -22.562 1.00 82.56 210 ASP A N 1
ATOM 1673 C CA . ASP A 1 210 ? 4.321 -8.655 -21.262 1.00 82.56 210 ASP A CA 1
ATOM 1674 C C . ASP A 1 210 ? 5.177 -9.605 -20.413 1.00 82.56 210 ASP A C 1
ATOM 1676 O O . ASP A 1 210 ? 5.048 -10.826 -20.475 1.00 82.56 210 ASP A O 1
ATOM 1680 N N . VAL A 1 211 ? 6.078 -9.028 -19.619 1.00 82.62 211 VAL A N 1
ATOM 1681 C CA . VAL A 1 211 ? 7.003 -9.782 -18.760 1.00 82.62 211 VAL A CA 1
ATOM 1682 C C . VAL A 1 211 ? 6.271 -10.513 -17.625 1.00 82.62 211 VAL A C 1
ATOM 1684 O O . VAL A 1 211 ? 6.786 -11.495 -17.097 1.00 82.62 211 VAL A O 1
ATOM 1687 N N . GLN A 1 212 ? 5.079 -10.052 -17.230 1.00 76.81 212 GLN A N 1
ATOM 1688 C CA . GLN A 1 212 ? 4.367 -10.584 -16.068 1.00 76.81 212 GLN A CA 1
ATOM 1689 C C . GLN A 1 212 ? 3.514 -11.809 -16.413 1.00 76.81 212 GLN A C 1
ATOM 1691 O O . GLN A 1 212 ? 3.404 -12.721 -15.595 1.00 76.81 212 GLN A O 1
ATOM 1696 N N . ARG A 1 213 ? 2.887 -11.821 -17.595 1.00 71.50 213 ARG A N 1
ATOM 1697 C CA . ARG A 1 213 ? 2.020 -12.922 -18.054 1.00 71.50 213 ARG A CA 1
ATOM 1698 C C . ARG A 1 213 ? 2.629 -13.745 -19.191 1.00 71.50 213 ARG A C 1
ATOM 1700 O O . ARG A 1 213 ? 2.065 -14.777 -19.547 1.00 71.50 213 ARG A O 1
ATOM 1707 N N . GLY A 1 214 ? 3.738 -13.289 -19.772 1.00 71.25 214 GLY A N 1
ATOM 1708 C CA . GLY A 1 214 ? 4.435 -13.954 -20.870 1.00 71.25 214 GLY A CA 1
ATOM 1709 C C . GLY A 1 214 ? 5.183 -15.222 -20.456 1.00 71.25 214 GLY A C 1
ATOM 1710 O O . GLY A 1 214 ? 5.346 -15.533 -19.273 1.00 71.25 214 GLY A O 1
ATOM 1711 N N . ARG A 1 215 ? 5.659 -15.976 -21.454 1.00 72.50 215 ARG A N 1
ATOM 1712 C CA . ARG A 1 215 ? 6.458 -17.186 -21.217 1.00 72.50 215 ARG A CA 1
ATOM 1713 C C . ARG A 1 215 ? 7.833 -16.806 -20.666 1.00 72.50 215 ARG A C 1
ATOM 1715 O O . ARG A 1 215 ? 8.476 -15.881 -21.153 1.00 72.50 215 ARG A O 1
ATOM 1722 N N . ARG A 1 216 ? 8.324 -17.565 -19.679 1.00 74.69 216 ARG A N 1
ATOM 1723 C CA . ARG A 1 216 ? 9.616 -17.309 -19.010 1.00 74.69 216 ARG A CA 1
ATOM 1724 C C . ARG A 1 216 ? 10.790 -17.230 -19.992 1.00 74.69 216 ARG A C 1
ATOM 1726 O O . ARG A 1 216 ? 11.667 -16.389 -19.828 1.00 74.69 216 ARG A O 1
ATOM 1733 N N . GLU A 1 217 ? 10.784 -18.086 -21.007 1.00 77.44 217 GLU A N 1
ATOM 1734 C CA . GLU A 1 217 ? 11.824 -18.158 -22.040 1.00 77.44 217 GLU A CA 1
ATOM 1735 C C . GLU A 1 217 ? 11.891 -16.875 -22.883 1.00 77.44 217 GLU A C 1
ATOM 1737 O O . GLU A 1 217 ? 12.976 -16.334 -23.083 1.00 77.44 217 GLU A O 1
ATOM 1742 N N . GLU A 1 218 ? 10.739 -16.329 -23.285 1.00 78.81 218 GLU A N 1
ATOM 1743 C CA . GLU A 1 218 ? 10.641 -15.080 -24.056 1.00 78.81 218 GLU A CA 1
ATOM 1744 C C . GLU A 1 218 ? 11.123 -13.878 -23.232 1.00 78.81 218 GLU A C 1
ATOM 1746 O O . GLU A 1 218 ? 11.868 -13.033 -23.728 1.00 78.81 218 GLU A O 1
ATOM 1751 N N . SER A 1 219 ? 10.769 -13.831 -21.943 1.00 83.88 219 SER A N 1
ATOM 1752 C CA . SER A 1 219 ? 11.256 -12.800 -21.018 1.00 83.88 219 SER A CA 1
ATOM 1753 C C . SER A 1 219 ? 12.775 -12.877 -20.819 1.00 83.88 219 SER A C 1
ATOM 1755 O O . SER A 1 219 ? 13.448 -11.846 -20.791 1.00 83.88 219 SER A O 1
ATOM 1757 N N . MET A 1 220 ? 13.341 -14.085 -20.707 1.00 83.31 220 MET A N 1
ATOM 1758 C CA . MET A 1 220 ? 14.791 -14.279 -20.588 1.00 83.31 220 MET A CA 1
ATOM 1759 C C . MET A 1 220 ? 15.534 -13.842 -21.854 1.00 83.31 220 MET A C 1
ATOM 1761 O O . MET A 1 220 ? 16.541 -13.137 -21.760 1.00 83.31 220 MET A O 1
ATOM 1765 N N . GLU A 1 221 ? 15.032 -14.221 -23.030 1.00 85.44 221 GLU A N 1
ATOM 1766 C CA . GLU A 1 221 ? 15.599 -13.796 -24.311 1.00 85.44 221 GLU A CA 1
ATOM 1767 C C . GLU A 1 221 ? 15.527 -12.271 -24.467 1.00 85.44 221 GLU A C 1
ATOM 1769 O O . GLU A 1 221 ? 16.532 -11.631 -24.792 1.00 85.44 221 GLU A O 1
ATOM 1774 N N . TYR A 1 222 ? 14.381 -11.669 -24.132 1.00 90.06 222 TYR A N 1
ATOM 1775 C CA . TYR A 1 222 ? 14.207 -10.220 -24.128 1.00 90.06 222 TYR A CA 1
ATOM 1776 C C . TYR A 1 222 ? 15.253 -9.515 -23.263 1.00 90.06 222 TYR A C 1
ATOM 1778 O O . TYR A 1 222 ? 15.951 -8.624 -23.754 1.00 90.06 222 TYR A O 1
ATOM 1786 N N . PHE A 1 223 ? 15.401 -9.919 -21.998 1.00 91.81 223 PHE A N 1
ATOM 1787 C CA . PHE A 1 223 ? 16.363 -9.289 -21.096 1.00 91.81 223 PHE A CA 1
ATOM 1788 C C . PHE A 1 223 ? 17.812 -9.524 -21.525 1.00 91.81 223 PHE A C 1
ATOM 1790 O O . PHE A 1 223 ? 18.628 -8.620 -21.363 1.00 91.81 223 PHE A O 1
ATOM 1797 N N . SER A 1 224 ? 18.137 -10.672 -22.128 1.00 89.12 224 SER A N 1
ATOM 1798 C CA . SER A 1 224 ? 19.471 -10.926 -22.689 1.00 89.12 224 SER A CA 1
ATOM 1799 C C . SER A 1 224 ? 19.804 -9.974 -23.842 1.00 89.12 224 SER A C 1
ATOM 1801 O O . SER A 1 224 ? 20.934 -9.489 -23.947 1.00 89.12 224 SER A O 1
ATOM 1803 N N . LEU A 1 225 ? 18.838 -9.697 -24.721 1.00 88.56 225 LEU A N 1
ATOM 1804 C CA . LEU A 1 225 ? 19.018 -8.761 -25.831 1.00 88.56 225 LEU A CA 1
ATOM 1805 C C . LEU A 1 225 ? 19.044 -7.309 -25.338 1.00 88.56 225 LEU A C 1
ATOM 1807 O O . LEU A 1 225 ? 19.887 -6.520 -25.772 1.00 88.56 225 LEU A O 1
ATOM 1811 N N . LEU A 1 226 ? 18.148 -6.966 -24.410 1.00 91.69 226 LEU A N 1
ATOM 1812 C CA . LEU A 1 226 ? 18.079 -5.641 -23.806 1.00 91.69 226 LEU A CA 1
ATOM 1813 C C . LEU A 1 226 ? 19.354 -5.317 -23.020 1.00 91.69 226 LEU A C 1
ATOM 1815 O O . LEU A 1 226 ? 19.839 -4.195 -23.118 1.00 91.69 226 LEU A O 1
ATOM 1819 N N . ASP A 1 227 ? 19.940 -6.284 -22.307 1.00 92.56 227 ASP A N 1
ATOM 1820 C CA . ASP A 1 227 ? 21.185 -6.098 -21.552 1.00 92.56 227 ASP A CA 1
ATOM 1821 C C . ASP A 1 227 ? 22.304 -5.516 -22.418 1.00 92.56 227 ASP A C 1
ATOM 1823 O O . ASP A 1 227 ? 23.000 -4.589 -22.006 1.00 92.56 227 ASP A O 1
ATOM 1827 N N . THR A 1 228 ? 22.419 -5.993 -23.659 1.00 90.12 228 THR A N 1
ATOM 1828 C CA . THR A 1 228 ? 23.414 -5.487 -24.611 1.00 90.12 228 THR A CA 1
ATOM 1829 C C . THR A 1 228 ? 23.181 -4.006 -24.925 1.00 90.12 228 THR A C 1
ATOM 1831 O O . THR A 1 228 ? 24.134 -3.226 -24.962 1.00 90.12 228 THR A O 1
ATOM 1834 N N . GLN A 1 229 ? 21.922 -3.592 -25.107 1.00 88.81 229 GLN A N 1
ATOM 1835 C CA . GLN A 1 229 ? 21.571 -2.189 -25.352 1.00 88.81 229 GLN A CA 1
ATOM 1836 C C . GLN A 1 229 ? 21.780 -1.331 -24.098 1.00 88.81 229 GLN A C 1
ATOM 1838 O O . GLN A 1 229 ? 22.355 -0.247 -24.185 1.00 88.81 229 GLN A O 1
ATOM 1843 N N . ILE A 1 230 ? 21.376 -1.820 -22.923 1.00 93.06 230 ILE A N 1
ATOM 1844 C CA . ILE A 1 230 ? 21.546 -1.106 -21.652 1.00 93.06 230 ILE A CA 1
ATOM 1845 C C . ILE A 1 230 ? 23.028 -0.894 -21.348 1.00 93.06 230 ILE A C 1
ATOM 1847 O O . ILE A 1 230 ? 23.428 0.222 -21.033 1.00 93.06 230 ILE A O 1
ATOM 1851 N N . ARG A 1 231 ? 23.856 -1.928 -21.514 1.00 92.31 231 ARG A N 1
ATOM 1852 C CA . ARG A 1 231 ? 25.305 -1.854 -21.308 1.00 92.31 231 ARG A CA 1
ATOM 1853 C C . ARG A 1 231 ? 25.992 -0.867 -22.252 1.00 92.31 231 ARG A C 1
ATOM 1855 O O . ARG A 1 231 ? 26.996 -0.272 -21.875 1.00 92.31 231 ARG A O 1
ATOM 1862 N N . TYR A 1 232 ? 25.495 -0.735 -23.480 1.00 90.56 232 TYR A N 1
ATOM 1863 C CA . TYR A 1 232 ? 26.073 0.168 -24.472 1.00 90.56 232 TYR A CA 1
ATOM 1864 C C . TYR A 1 232 ? 25.674 1.632 -24.236 1.00 90.56 232 TYR A C 1
ATOM 1866 O O . TYR A 1 232 ? 26.517 2.519 -24.354 1.00 90.56 232 TYR A O 1
ATOM 1874 N N . TYR A 1 233 ? 24.404 1.896 -23.909 1.00 90.62 233 TYR A N 1
ATOM 1875 C CA . TYR A 1 233 ? 23.879 3.263 -23.827 1.00 90.62 233 TYR A CA 1
ATOM 1876 C C . TYR A 1 233 ? 23.867 3.863 -22.412 1.00 90.62 233 TYR A C 1
ATOM 1878 O O . TYR A 1 233 ? 23.895 5.088 -22.294 1.00 90.62 233 TYR A O 1
ATOM 1886 N N . LEU A 1 234 ? 23.782 3.063 -21.347 1.00 93.38 234 LEU A N 1
ATOM 1887 C CA . LEU A 1 234 ? 23.642 3.564 -19.975 1.00 93.38 234 LEU A CA 1
ATOM 1888 C C . LEU A 1 234 ? 24.942 3.455 -19.175 1.00 93.38 234 LEU A C 1
ATOM 1890 O O . LEU A 1 234 ? 25.831 2.664 -19.482 1.00 93.38 234 LEU A O 1
ATOM 1894 N N . ASP A 1 235 ? 25.022 4.249 -18.105 1.00 92.00 235 ASP A N 1
ATOM 1895 C CA . ASP A 1 235 ? 26.163 4.249 -17.195 1.00 92.00 235 ASP A CA 1
ATOM 1896 C C . ASP A 1 235 ? 26.363 2.881 -16.513 1.00 92.00 235 ASP A C 1
ATOM 1898 O O . ASP A 1 235 ? 25.378 2.226 -16.142 1.00 92.00 235 ASP A O 1
ATOM 1902 N N . PRO A 1 236 ? 27.620 2.481 -16.225 1.00 92.44 236 PRO A N 1
ATOM 1903 C CA . PRO A 1 236 ? 27.927 1.198 -15.587 1.00 92.44 236 PRO A CA 1
ATOM 1904 C C . PRO A 1 236 ? 27.178 0.952 -14.269 1.00 92.44 236 PRO A C 1
ATOM 1906 O O . PRO A 1 236 ? 26.775 -0.172 -13.994 1.00 92.44 236 PRO A O 1
ATOM 1909 N N . GLN A 1 237 ? 26.933 2.001 -13.475 1.00 92.62 237 GLN A N 1
ATOM 1910 C CA . GLN A 1 237 ? 26.188 1.891 -12.212 1.00 92.62 237 GLN A CA 1
ATOM 1911 C C . GLN A 1 237 ? 24.714 1.516 -12.431 1.00 92.62 237 GLN A C 1
ATOM 1913 O O . GLN A 1 237 ? 24.132 0.767 -11.646 1.00 92.62 237 GLN A O 1
ATOM 1918 N N . ILE A 1 238 ? 24.091 2.027 -13.500 1.00 92.75 238 ILE A N 1
ATOM 1919 C CA . ILE A 1 238 ? 22.699 1.699 -13.836 1.00 92.75 238 ILE A CA 1
ATOM 1920 C C . ILE A 1 238 ? 22.627 0.291 -14.427 1.00 92.75 238 ILE A C 1
ATOM 1922 O O . ILE A 1 238 ? 21.712 -0.464 -14.100 1.00 92.75 238 ILE A O 1
ATOM 1926 N N . HIS A 1 239 ? 23.613 -0.088 -15.243 1.00 93.44 239 HIS A N 1
ATOM 1927 C CA . HIS A 1 239 ? 23.745 -1.454 -15.747 1.00 93.44 239 HIS A CA 1
ATOM 1928 C C . HIS A 1 239 ? 23.904 -2.474 -14.608 1.00 93.44 239 HIS A C 1
ATOM 1930 O O . HIS A 1 239 ? 23.208 -3.489 -14.590 1.00 93.44 239 HIS A O 1
ATOM 1936 N N . GLU A 1 240 ? 24.730 -2.179 -13.601 1.00 92.69 240 GLU A N 1
ATOM 1937 C CA . GLU A 1 240 ? 24.873 -3.030 -12.415 1.00 92.69 240 GLU A CA 1
ATOM 1938 C C . GLU A 1 240 ? 23.555 -3.151 -11.636 1.00 92.69 240 GLU A C 1
ATOM 1940 O O . GLU A 1 240 ? 23.180 -4.250 -11.217 1.00 92.69 240 GLU A O 1
ATOM 1945 N N . LEU A 1 241 ? 22.813 -2.048 -11.484 1.00 91.88 241 LEU A N 1
ATOM 1946 C CA . LEU A 1 241 ? 21.497 -2.051 -10.843 1.00 91.88 241 LEU A CA 1
ATOM 1947 C C . LEU A 1 241 ? 20.483 -2.908 -11.615 1.00 91.88 241 LEU A C 1
ATOM 1949 O O . LEU A 1 241 ? 19.737 -3.670 -10.998 1.00 91.88 241 LEU A O 1
ATOM 1953 N N . PHE A 1 242 ? 20.469 -2.812 -12.945 1.00 93.44 242 PHE A N 1
ATOM 1954 C CA . PHE A 1 242 ? 19.643 -3.648 -13.817 1.00 93.44 242 PHE A CA 1
ATOM 1955 C C . PHE A 1 242 ? 19.968 -5.135 -13.634 1.00 93.44 242 PHE A C 1
ATOM 1957 O O . PHE A 1 242 ? 19.082 -5.938 -13.341 1.00 93.44 242 PHE A O 1
ATOM 1964 N N . GLN A 1 243 ? 21.253 -5.483 -13.691 1.00 92.75 243 GLN A N 1
ATOM 1965 C CA . GLN A 1 243 ? 21.739 -6.842 -13.463 1.00 92.75 243 GLN A CA 1
ATOM 1966 C C . GLN A 1 243 ? 21.407 -7.357 -12.056 1.00 92.75 243 GLN A C 1
ATOM 1968 O O . GLN A 1 243 ? 21.030 -8.517 -11.888 1.00 92.75 243 GLN A O 1
ATOM 1973 N N . ARG A 1 244 ? 21.503 -6.500 -11.033 1.00 90.25 244 ARG A N 1
ATOM 1974 C CA . ARG A 1 244 ? 21.090 -6.835 -9.665 1.00 90.25 244 ARG A CA 1
ATOM 1975 C C . ARG A 1 244 ? 19.603 -7.162 -9.604 1.00 90.25 244 ARG A C 1
ATOM 1977 O O . ARG A 1 244 ? 19.256 -8.212 -9.083 1.00 90.25 244 ARG A O 1
ATOM 1984 N N . LYS A 1 245 ? 18.741 -6.336 -10.201 1.00 90.69 245 LYS A N 1
ATOM 1985 C CA . LYS A 1 245 ? 17.293 -6.586 -10.223 1.00 90.69 245 LYS A CA 1
ATOM 1986 C C . LYS A 1 245 ? 16.919 -7.890 -10.939 1.00 90.69 245 LYS A C 1
ATOM 1988 O O . LYS A 1 245 ? 16.028 -8.585 -10.461 1.00 90.69 245 LYS A O 1
ATOM 1993 N N . LEU A 1 246 ? 17.598 -8.240 -12.035 1.00 89.75 246 LEU A N 1
ATOM 1994 C CA . LEU A 1 246 ? 17.392 -9.526 -12.715 1.00 89.75 246 LEU A CA 1
ATOM 1995 C C . LEU A 1 246 ? 17.755 -10.714 -11.814 1.00 89.75 246 LEU A C 1
ATOM 1997 O O . LEU A 1 246 ? 16.994 -11.677 -11.721 1.00 89.75 246 LEU A O 1
ATOM 2001 N N . ARG A 1 247 ? 18.888 -10.635 -11.102 1.00 87.69 247 ARG A N 1
ATOM 2002 C CA . ARG A 1 247 ? 19.272 -11.663 -10.120 1.00 87.69 247 ARG A CA 1
ATOM 2003 C C . ARG A 1 247 ? 18.277 -11.744 -8.967 1.00 87.69 247 ARG A C 1
ATOM 2005 O O . ARG A 1 247 ? 17.880 -12.841 -8.593 1.00 87.69 247 ARG A O 1
ATOM 2012 N N . ASP A 1 248 ? 17.849 -10.600 -8.439 1.00 86.50 248 ASP A N 1
ATOM 2013 C CA . ASP A 1 248 ? 16.896 -10.535 -7.331 1.00 86.50 248 ASP A CA 1
ATOM 2014 C C . ASP A 1 248 ? 15.546 -11.157 -7.718 1.00 86.50 248 ASP A C 1
ATOM 2016 O O . ASP A 1 248 ? 14.947 -11.858 -6.903 1.00 86.50 248 ASP A O 1
ATOM 2020 N N . GLN A 1 249 ? 15.089 -10.962 -8.961 1.00 85.19 249 GLN A N 1
ATOM 2021 C CA . GLN A 1 249 ? 13.890 -11.618 -9.492 1.00 85.19 249 GLN A CA 1
ATOM 2022 C C . GLN A 1 249 ? 14.066 -13.140 -9.561 1.00 85.19 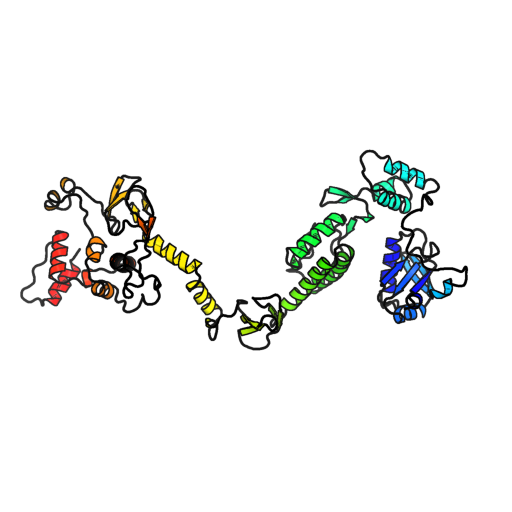249 GLN A C 1
ATOM 2024 O O . GLN A 1 249 ? 13.214 -13.869 -9.060 1.00 85.19 249 GLN A O 1
ATOM 2029 N N . ALA A 1 250 ? 15.178 -13.624 -10.122 1.00 83.25 250 ALA A N 1
ATOM 2030 C CA . ALA A 1 250 ? 15.451 -15.060 -10.205 1.00 83.25 250 ALA A CA 1
ATOM 2031 C C . ALA A 1 250 ? 15.523 -15.718 -8.814 1.00 83.25 250 ALA A C 1
ATOM 2033 O O . ALA A 1 250 ? 15.043 -16.834 -8.626 1.00 83.25 250 ALA A O 1
ATOM 2034 N N . LEU A 1 251 ? 16.075 -15.013 -7.822 1.00 84.25 251 LEU A N 1
ATOM 2035 C CA . LEU A 1 251 ? 16.104 -15.474 -6.435 1.00 84.25 251 LEU A CA 1
ATOM 2036 C C . LEU A 1 251 ? 14.705 -15.482 -5.802 1.00 84.25 251 LEU A C 1
ATOM 2038 O O . LEU A 1 251 ? 14.369 -16.423 -5.093 1.00 84.25 251 LEU A O 1
ATOM 2042 N N . GLN A 1 252 ? 13.863 -14.479 -6.069 1.00 80.94 252 GLN A N 1
ATOM 2043 C CA . GLN A 1 252 ? 12.489 -14.423 -5.547 1.00 80.94 252 GLN A CA 1
ATOM 2044 C C . GLN A 1 252 ? 11.587 -15.557 -6.056 1.00 80.94 252 GLN A C 1
ATOM 2046 O O . GLN A 1 252 ? 10.625 -15.903 -5.368 1.00 80.94 252 GLN A O 1
ATOM 2051 N N . GLU A 1 253 ? 11.888 -16.136 -7.220 1.00 78.81 253 GLU A N 1
ATOM 2052 C CA . GLU A 1 253 ? 11.185 -17.315 -7.744 1.00 78.81 253 GLU A CA 1
ATOM 2053 C C . GLU A 1 253 ? 11.495 -18.592 -6.942 1.00 78.81 253 GLU A C 1
ATOM 2055 O O . GLU A 1 253 ? 10.720 -19.548 -6.987 1.00 78.81 253 GLU A O 1
ATOM 2060 N N . MET A 1 254 ? 12.596 -18.630 -6.181 1.00 82.88 254 MET A N 1
ATOM 2061 C CA . MET A 1 254 ? 12.936 -19.790 -5.360 1.00 82.88 254 MET A CA 1
ATOM 2062 C C . MET A 1 254 ? 12.041 -19.849 -4.106 1.00 82.88 254 MET A C 1
ATOM 2064 O O . MET A 1 254 ? 12.003 -18.887 -3.333 1.00 82.88 254 MET A O 1
ATOM 2068 N N . PRO A 1 255 ? 11.364 -20.981 -3.826 1.00 81.44 255 PRO A N 1
ATOM 2069 C CA . PRO A 1 255 ? 10.402 -21.079 -2.722 1.00 81.44 255 PRO A CA 1
ATOM 2070 C C . PRO A 1 255 ? 11.042 -20.844 -1.347 1.00 81.44 255 PRO A C 1
ATOM 2072 O O . PRO A 1 255 ? 10.431 -20.214 -0.482 1.00 81.44 255 PRO A O 1
ATOM 2075 N N . ASN A 1 256 ? 12.293 -21.281 -1.184 1.00 86.38 256 ASN A N 1
ATOM 2076 C CA . ASN A 1 256 ? 13.051 -21.208 0.067 1.00 86.38 256 ASN A CA 1
ATOM 2077 C C . ASN A 1 256 ? 13.824 -19.890 0.228 1.00 86.38 256 ASN A C 1
ATOM 2079 O O . ASN A 1 256 ? 14.534 -19.713 1.215 1.00 86.38 256 ASN A O 1
ATOM 2083 N N . PHE A 1 257 ? 13.726 -18.961 -0.727 1.00 88.31 257 PHE A N 1
ATOM 2084 C CA . PHE A 1 257 ? 14.468 -17.708 -0.678 1.00 88.31 257 PHE A CA 1
ATOM 2085 C C . PHE A 1 257 ? 13.643 -16.560 -0.088 1.00 88.31 257 PHE A C 1
ATOM 2087 O O . PHE A 1 257 ? 12.487 -16.318 -0.463 1.00 88.31 257 PHE A O 1
ATOM 2094 N N . ARG A 1 258 ? 14.261 -15.793 0.815 1.00 88.31 258 ARG A N 1
ATOM 2095 C CA . ARG A 1 258 ? 13.671 -14.595 1.423 1.00 88.31 258 ARG A CA 1
ATOM 2096 C C . ARG A 1 258 ? 14.698 -13.490 1.636 1.00 88.31 258 ARG A C 1
ATOM 2098 O O . ARG A 1 258 ? 15.855 -13.734 1.957 1.00 88.31 258 ARG A O 1
ATOM 2105 N N . TRP A 1 259 ? 14.232 -12.251 1.517 1.00 89.19 259 TRP A N 1
ATOM 2106 C CA . TRP A 1 259 ? 14.999 -11.059 1.871 1.00 89.19 259 TRP A CA 1
ATOM 2107 C C . TRP A 1 259 ? 14.872 -10.763 3.366 1.00 89.19 259 TRP A C 1
ATOM 2109 O O . TRP A 1 259 ? 13.790 -10.899 3.942 1.00 89.19 259 TRP A O 1
ATOM 2119 N N . CYS A 1 260 ? 15.967 -10.339 3.992 1.00 90.31 260 CYS A N 1
ATOM 2120 C CA . CYS A 1 260 ? 15.943 -9.836 5.358 1.00 90.31 260 CYS A CA 1
ATOM 2121 C C . CYS A 1 260 ? 15.093 -8.556 5.442 1.00 90.31 260 CYS A C 1
ATOM 2123 O O . CYS A 1 260 ? 15.224 -7.661 4.614 1.00 90.31 260 CYS A O 1
ATOM 2125 N N . ALA A 1 261 ? 14.255 -8.429 6.474 1.00 89.31 261 ALA A N 1
ATOM 2126 C CA . ALA A 1 261 ? 13.424 -7.236 6.664 1.00 89.31 261 ALA A CA 1
ATOM 2127 C C . ALA A 1 261 ? 14.217 -6.004 7.147 1.00 89.31 261 ALA A C 1
ATOM 2129 O O . ALA A 1 261 ? 13.688 -4.897 7.165 1.00 89.31 261 ALA A O 1
ATOM 2130 N N . HIS A 1 262 ? 15.474 -6.188 7.563 1.00 86.62 262 HIS A N 1
ATOM 2131 C CA . HIS A 1 262 ? 16.302 -5.134 8.161 1.00 86.62 262 HIS A CA 1
ATOM 2132 C C . HIS A 1 262 ? 17.433 -4.646 7.258 1.00 86.62 262 HIS A C 1
ATOM 2134 O O . HIS A 1 262 ? 17.996 -3.582 7.509 1.00 86.62 262 HIS A O 1
ATOM 2140 N N . CYS A 1 263 ? 17.819 -5.433 6.254 1.00 88.00 263 CYS A N 1
ATOM 2141 C CA . CYS A 1 263 ? 18.887 -5.092 5.323 1.00 88.00 263 CYS A CA 1
ATOM 2142 C C . CYS A 1 263 ? 18.679 -5.785 3.974 1.00 88.00 263 CYS A C 1
ATOM 2144 O O . CYS A 1 263 ? 17.903 -6.726 3.857 1.00 88.00 263 CYS A O 1
ATOM 2146 N N . SER A 1 264 ? 19.436 -5.375 2.960 1.00 83.94 264 SER A N 1
ATOM 2147 C CA . SER A 1 264 ? 19.343 -5.908 1.593 1.00 83.94 264 SER A CA 1
ATOM 2148 C C . SER A 1 264 ? 20.011 -7.282 1.403 1.00 83.94 264 SER A C 1
ATOM 2150 O O . SER A 1 264 ? 20.523 -7.571 0.325 1.00 83.94 264 SER A O 1
ATOM 2152 N N . PHE A 1 265 ? 20.069 -8.116 2.446 1.00 85.25 265 PHE A N 1
ATOM 2153 C CA . PHE A 1 265 ? 20.683 -9.444 2.388 1.00 85.25 265 PHE A CA 1
ATOM 2154 C C . PHE A 1 265 ? 19.626 -10.520 2.120 1.00 85.25 265 PHE A C 1
ATOM 2156 O O . PHE A 1 265 ? 18.584 -10.554 2.779 1.00 85.25 265 PHE A O 1
ATOM 2163 N N . GLY A 1 266 ? 19.897 -11.392 1.150 1.00 86.19 266 GLY A N 1
ATOM 2164 C CA . GLY A 1 266 ? 19.040 -12.515 0.778 1.00 86.19 266 GLY A CA 1
ATOM 2165 C C . GLY A 1 266 ? 19.483 -13.805 1.457 1.00 86.19 266 GLY A C 1
ATOM 2166 O O . GLY A 1 266 ? 20.678 -14.075 1.546 1.00 86.19 266 GLY A O 1
ATOM 2167 N N . LEU A 1 267 ? 18.530 -14.600 1.933 1.00 85.81 267 LEU A N 1
ATOM 2168 C CA . LEU A 1 267 ? 18.774 -15.877 2.588 1.00 85.81 267 LEU A CA 1
ATOM 2169 C C . LEU A 1 267 ? 18.003 -16.996 1.900 1.00 85.81 267 LEU A C 1
ATOM 2171 O O . LEU A 1 267 ? 16.830 -16.836 1.563 1.00 85.81 267 LEU A O 1
ATOM 2175 N N . LEU A 1 268 ? 18.654 -18.149 1.776 1.00 85.75 268 LEU A N 1
ATOM 2176 C CA . LEU A 1 268 ? 17.990 -19.425 1.550 1.00 85.75 268 LEU A CA 1
ATOM 2177 C C . LEU A 1 268 ? 17.735 -20.061 2.913 1.00 85.75 268 LEU A C 1
ATOM 2179 O O . LEU A 1 268 ? 18.666 -20.251 3.694 1.00 85.75 268 LEU A O 1
ATOM 2183 N N . HIS A 1 269 ? 16.473 -20.339 3.212 1.00 83.12 269 HIS A N 1
ATOM 2184 C CA . HIS A 1 269 ? 16.054 -20.917 4.479 1.00 83.12 269 HIS A CA 1
ATOM 2185 C C . HIS A 1 269 ? 15.462 -22.299 4.231 1.00 83.12 269 HIS A C 1
ATOM 2187 O O . HIS A 1 269 ? 14.366 -22.428 3.696 1.00 83.12 269 HIS A O 1
ATOM 2193 N N . GLU A 1 270 ? 16.227 -23.326 4.589 1.00 75.62 270 GLU A N 1
ATOM 2194 C CA . GLU A 1 270 ? 15.864 -24.736 4.385 1.00 75.62 270 GLU A CA 1
ATOM 2195 C C . GLU A 1 270 ? 15.269 -25.388 5.642 1.00 75.62 270 GLU A C 1
ATOM 2197 O O . GLU A 1 270 ? 14.848 -26.540 5.605 1.00 75.62 270 GLU A O 1
ATOM 2202 N N . ALA A 1 271 ? 15.228 -24.668 6.767 1.00 76.56 271 ALA A N 1
ATOM 2203 C CA . ALA A 1 271 ? 14.665 -25.178 8.010 1.00 76.56 271 ALA A CA 1
ATOM 2204 C C . ALA A 1 271 ? 13.147 -24.950 8.069 1.00 76.56 271 ALA A C 1
ATOM 2206 O O . ALA A 1 271 ? 12.669 -23.858 7.763 1.00 76.56 271 ALA A O 1
ATOM 2207 N N . ASP A 1 272 ? 12.399 -25.937 8.566 1.00 77.81 272 ASP A N 1
ATOM 2208 C CA . ASP A 1 272 ? 10.946 -25.849 8.783 1.00 77.81 272 ASP A CA 1
ATOM 2209 C C . ASP A 1 272 ? 10.602 -25.051 10.055 1.00 77.81 272 ASP A C 1
ATOM 2211 O O . ASP A 1 272 ? 9.993 -25.525 11.011 1.00 77.81 272 ASP A O 1
ATOM 2215 N N . ARG A 1 273 ? 11.107 -23.819 10.123 1.00 85.62 273 ARG A N 1
ATOM 2216 C CA . ARG A 1 273 ? 10.833 -22.872 11.206 1.00 85.62 273 ARG A CA 1
ATOM 2217 C C . ARG A 1 273 ? 10.588 -21.492 10.629 1.00 85.62 273 ARG A C 1
ATOM 2219 O O . ARG A 1 273 ? 11.232 -21.097 9.663 1.00 85.62 273 ARG A O 1
ATOM 2226 N N . LEU A 1 274 ? 9.716 -20.714 11.260 1.00 87.69 274 LEU A N 1
ATOM 2227 C CA . LEU A 1 274 ? 9.387 -19.376 10.767 1.00 87.69 274 LEU A CA 1
ATOM 2228 C C . LEU A 1 274 ? 10.536 -18.375 10.952 1.00 87.69 274 LEU A C 1
ATOM 2230 O O . LEU A 1 274 ? 10.658 -17.438 10.171 1.00 87.69 274 LEU A O 1
ATOM 2234 N N . ARG A 1 275 ? 11.396 -18.559 11.955 1.00 90.06 275 ARG A N 1
ATOM 2235 C CA . ARG A 1 275 ? 12.488 -17.630 12.264 1.00 90.06 275 ARG A CA 1
ATOM 2236 C C . ARG A 1 275 ? 13.709 -17.834 11.362 1.00 90.06 275 ARG A C 1
ATOM 2238 O O . ARG A 1 275 ? 14.340 -18.895 11.386 1.00 90.06 275 ARG A O 1
ATOM 2245 N N . MET A 1 276 ? 14.105 -16.771 10.664 1.00 90.88 276 MET A N 1
ATOM 2246 C CA . MET A 1 276 ? 15.358 -16.677 9.911 1.00 90.88 276 MET A CA 1
ATOM 2247 C C . MET A 1 276 ? 16.287 -15.648 10.544 1.00 90.88 276 MET A C 1
ATOM 2249 O O . MET A 1 276 ? 15.876 -14.511 10.770 1.00 90.88 276 MET A O 1
ATOM 2253 N N . ASP A 1 277 ? 17.546 -16.005 10.769 1.00 90.62 277 ASP A N 1
ATOM 2254 C CA . ASP A 1 277 ? 18.552 -15.102 11.332 1.00 90.62 277 ASP A CA 1
ATOM 2255 C C . ASP A 1 277 ? 19.494 -14.613 10.225 1.00 90.62 277 ASP A C 1
ATOM 2257 O O . ASP A 1 277 ? 20.128 -15.416 9.545 1.00 90.62 277 ASP A O 1
ATOM 2261 N N . CYS A 1 278 ? 19.587 -13.295 10.024 1.00 91.06 278 CYS A N 1
ATOM 2262 C CA . CYS A 1 278 ? 20.400 -12.711 8.958 1.00 91.06 278 CYS A CA 1
ATOM 2263 C C . CYS A 1 278 ? 21.902 -12.733 9.298 1.00 91.06 278 CYS A C 1
ATOM 2265 O O . CYS A 1 278 ? 22.296 -12.054 10.246 1.00 91.06 278 CYS A O 1
ATOM 2267 N N . PRO A 1 279 ? 22.776 -13.389 8.506 1.00 88.81 279 PRO A N 1
ATOM 2268 C CA . PRO A 1 279 ? 24.222 -13.392 8.754 1.00 88.81 279 PRO A CA 1
ATOM 2269 C C . PRO A 1 279 ? 24.863 -12.002 8.679 1.00 88.81 279 PRO A C 1
ATOM 2271 O O . PRO A 1 279 ? 25.857 -11.738 9.349 1.00 88.81 279 PRO A O 1
ATOM 2274 N N . SER A 1 280 ? 24.291 -11.105 7.867 1.00 89.62 280 SER A N 1
ATOM 2275 C CA . SER A 1 280 ? 24.834 -9.764 7.639 1.00 89.62 280 SER A CA 1
ATOM 2276 C C . SER A 1 280 ? 24.530 -8.804 8.793 1.00 89.62 280 SER A C 1
ATOM 2278 O O . SER A 1 280 ? 25.449 -8.204 9.343 1.00 89.62 280 SER A O 1
ATOM 2280 N N . CYS A 1 281 ? 23.261 -8.663 9.195 1.00 91.81 281 CYS A N 1
ATOM 2281 C CA . CYS A 1 281 ? 22.868 -7.708 10.243 1.00 91.81 281 CYS A CA 1
ATOM 2282 C C . CYS A 1 281 ? 22.598 -8.346 11.613 1.00 91.81 281 CYS A C 1
ATOM 2284 O O . CYS A 1 281 ? 22.313 -7.624 12.565 1.00 91.81 281 CYS A O 1
ATOM 2286 N N . ARG A 1 282 ? 22.655 -9.682 11.717 1.00 90.62 282 ARG A N 1
ATOM 2287 C CA . ARG A 1 282 ? 22.349 -10.487 12.918 1.00 90.62 282 ARG A CA 1
ATOM 2288 C C . ARG A 1 282 ? 20.936 -10.308 13.484 1.00 90.62 282 ARG A C 1
ATOM 2290 O O . ARG A 1 282 ? 20.645 -10.813 14.562 1.00 90.62 282 ARG A O 1
ATOM 2297 N N . LYS A 1 283 ? 20.048 -9.615 12.765 1.00 92.19 283 LYS A N 1
ATOM 2298 C CA . LYS A 1 283 ? 18.633 -9.474 13.121 1.00 92.19 283 LYS A CA 1
ATOM 2299 C C . LYS A 1 283 ? 17.807 -10.585 12.483 1.00 92.19 283 LYS A C 1
ATOM 2301 O O . LYS A 1 283 ? 18.156 -11.105 11.420 1.00 92.19 283 LYS A O 1
ATOM 2306 N N . SER A 1 284 ? 16.685 -10.902 13.113 1.00 92.25 284 SER A N 1
ATOM 2307 C CA . SER A 1 284 ? 15.820 -12.005 12.704 1.00 92.25 284 SER A CA 1
ATOM 2308 C C . SER A 1 284 ? 14.603 -11.508 11.906 1.00 92.25 284 SER A C 1
ATOM 2310 O O . SER A 1 284 ? 14.132 -10.377 12.070 1.00 92.25 284 SER A O 1
ATOM 2312 N N . THR A 1 285 ? 14.106 -12.330 10.985 1.00 92.25 285 THR A N 1
ATOM 2313 C CA . THR A 1 285 ? 12.965 -12.053 10.092 1.00 92.25 285 THR A CA 1
ATOM 2314 C C . THR A 1 285 ? 12.112 -13.312 9.956 1.00 92.25 285 THR A C 1
ATOM 2316 O O . THR A 1 285 ? 12.648 -14.416 9.915 1.00 92.25 285 THR A O 1
ATOM 2319 N N . CYS A 1 286 ? 10.791 -13.163 9.882 1.00 92.19 286 CYS A N 1
ATOM 2320 C CA . CYS A 1 286 ? 9.892 -14.291 9.643 1.00 92.19 286 CYS A CA 1
ATOM 2321 C C . CYS A 1 286 ? 9.905 -14.716 8.164 1.00 92.19 286 CYS A C 1
ATOM 2323 O O . CYS A 1 286 ? 9.744 -13.880 7.274 1.00 92.19 286 CYS A O 1
ATOM 2325 N N . PHE A 1 287 ? 10.049 -16.014 7.892 1.00 90.00 287 PHE A N 1
ATOM 2326 C CA . PHE A 1 287 ? 10.085 -16.606 6.552 1.00 90.00 287 PHE A CA 1
ATOM 2327 C C . PHE A 1 287 ? 8.772 -16.420 5.782 1.00 90.00 287 PHE A C 1
ATOM 2329 O O . PHE A 1 287 ? 8.787 -16.124 4.585 1.00 90.00 287 PHE A O 1
ATOM 2336 N N . GLN A 1 288 ? 7.635 -16.564 6.467 1.00 87.81 288 GLN A N 1
ATOM 2337 C CA . GLN A 1 288 ? 6.314 -16.560 5.840 1.00 87.81 288 GLN A CA 1
ATOM 2338 C C . GLN A 1 288 ? 5.722 -15.147 5.752 1.00 87.81 288 GLN A C 1
ATOM 2340 O O . GLN A 1 288 ? 5.386 -14.695 4.657 1.00 87.81 288 GLN A O 1
ATOM 2345 N N . CYS A 1 289 ? 5.637 -14.410 6.869 1.00 89.06 289 CYS A N 1
ATOM 2346 C CA . CYS A 1 289 ? 5.054 -13.061 6.867 1.00 89.06 289 CYS A CA 1
ATOM 2347 C C . CYS A 1 289 ? 6.028 -11.957 6.419 1.00 89.06 289 CYS A C 1
ATOM 2349 O O . CYS A 1 289 ? 5.591 -10.835 6.173 1.00 89.06 289 CYS A O 1
ATOM 2351 N N . LYS A 1 290 ? 7.329 -12.265 6.280 1.00 89.50 290 LYS A N 1
ATOM 2352 C CA . LYS A 1 290 ? 8.395 -11.347 5.823 1.00 89.50 290 LYS A CA 1
ATOM 2353 C C . LYS A 1 290 ? 8.621 -10.128 6.731 1.00 89.50 290 LYS A C 1
ATOM 2355 O O . LYS A 1 290 ? 9.264 -9.166 6.319 1.00 89.50 290 LYS A O 1
ATOM 2360 N N . ARG A 1 291 ? 8.103 -10.155 7.963 1.00 88.69 291 ARG A N 1
ATOM 2361 C CA . ARG A 1 291 ? 8.239 -9.069 8.947 1.00 88.69 291 ARG A CA 1
ATOM 2362 C C . ARG A 1 291 ? 9.470 -9.255 9.836 1.00 88.69 291 ARG A C 1
ATOM 2364 O O . ARG A 1 291 ? 9.924 -10.393 10.008 1.00 88.69 291 ARG A O 1
ATOM 2371 N N . PRO A 1 292 ? 9.997 -8.166 10.429 1.00 89.75 292 PRO A N 1
ATOM 2372 C CA . PRO A 1 292 ? 10.945 -8.253 11.534 1.00 89.75 292 PRO A CA 1
ATOM 2373 C C . PRO A 1 292 ? 10.464 -9.248 12.591 1.00 89.75 292 PRO A C 1
ATOM 2375 O O . PRO A 1 292 ? 9.308 -9.207 13.004 1.00 89.75 292 PRO A O 1
ATOM 2378 N N . TRP A 1 293 ? 11.336 -10.163 13.008 1.00 91.44 293 TRP A N 1
ATOM 2379 C CA . TRP A 1 293 ? 10.975 -11.135 14.033 1.00 91.44 293 TRP A CA 1
ATOM 2380 C C . TRP A 1 293 ? 10.869 -10.445 15.392 1.00 91.44 293 TRP A C 1
ATOM 2382 O O . TRP A 1 293 ? 11.811 -9.773 15.818 1.00 91.44 293 TRP A O 1
ATOM 2392 N N . ALA A 1 294 ? 9.751 -10.658 16.078 1.00 87.31 294 ALA A N 1
ATOM 2393 C CA . ALA A 1 294 ? 9.560 -10.268 17.466 1.00 87.31 294 ALA A CA 1
ATOM 2394 C C . ALA A 1 294 ? 9.506 -11.529 18.346 1.00 87.31 294 ALA A C 1
ATOM 2396 O O . ALA A 1 294 ? 8.992 -12.551 17.885 1.00 87.31 294 ALA A O 1
ATOM 2397 N N . PRO A 1 295 ? 9.978 -11.484 19.606 1.00 85.00 295 PRO A N 1
ATOM 2398 C CA . PRO A 1 295 ? 9.894 -12.622 20.526 1.00 85.00 295 PRO A CA 1
ATOM 2399 C C . PRO A 1 295 ? 8.472 -13.177 20.687 1.00 85.00 295 PRO A C 1
ATOM 2401 O O . PRO A 1 295 ? 8.293 -14.374 20.857 1.00 85.00 295 PRO A O 1
ATOM 2404 N N . GLN A 1 296 ? 7.455 -12.321 20.574 1.00 83.19 296 GLN A N 1
ATOM 2405 C CA . GLN A 1 296 ? 6.040 -12.688 20.655 1.00 83.19 296 GLN A CA 1
ATOM 2406 C C . GLN A 1 296 ? 5.554 -13.502 19.449 1.00 83.19 296 GLN A C 1
ATOM 2408 O O . GLN A 1 296 ? 4.495 -14.108 19.534 1.00 83.19 296 GLN A O 1
ATOM 2413 N N . HIS A 1 297 ? 6.295 -13.519 18.335 1.00 86.25 297 HIS A N 1
ATOM 2414 C CA . HIS A 1 297 ? 5.996 -14.372 17.182 1.00 86.25 297 HIS A CA 1
ATOM 2415 C C . HIS A 1 297 ? 6.440 -15.831 17.416 1.00 86.25 297 HIS A C 1
ATOM 2417 O O . HIS A 1 297 ? 6.034 -16.734 16.683 1.00 86.25 297 HIS A O 1
ATOM 2423 N N . GLU A 1 298 ? 7.262 -16.090 18.436 1.00 88.44 298 GLU A N 1
ATOM 2424 C CA . GLU A 1 298 ? 7.713 -17.438 18.775 1.00 88.44 298 GLU A CA 1
ATOM 2425 C C . GLU A 1 298 ? 6.522 -18.321 19.190 1.00 88.44 298 GLU A C 1
ATOM 2427 O O . GLU A 1 298 ? 5.724 -17.954 20.050 1.00 88.44 298 GLU A O 1
ATOM 2432 N N . GLY A 1 299 ? 6.382 -19.491 18.559 1.00 84.81 299 GLY A N 1
ATOM 2433 C CA . GLY A 1 299 ? 5.328 -20.459 18.889 1.00 84.81 299 GLY A CA 1
ATOM 2434 C C . GLY A 1 299 ? 3.904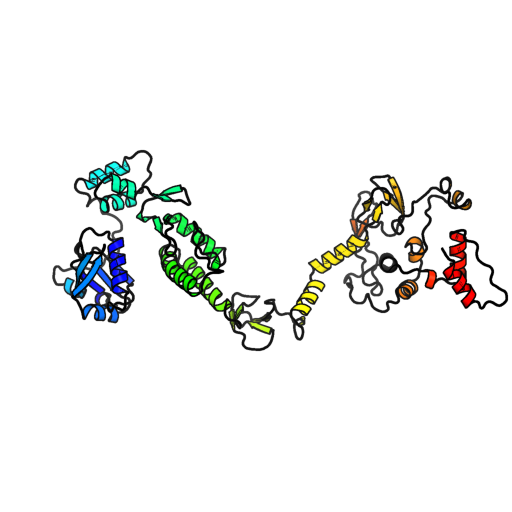 -20.088 18.447 1.00 84.81 299 GLY A C 1
ATOM 2435 O O . GLY A 1 299 ? 2.973 -20.829 18.760 1.00 84.81 299 GLY A O 1
ATOM 2436 N N . ILE A 1 300 ? 3.707 -18.989 17.708 1.00 88.38 300 ILE A N 1
ATOM 2437 C CA . ILE A 1 300 ? 2.394 -18.593 17.170 1.00 88.38 300 ILE A CA 1
ATOM 2438 C C . ILE A 1 300 ? 2.419 -18.414 15.645 1.00 88.38 300 ILE A C 1
ATOM 2440 O O . ILE A 1 300 ? 3.466 -18.160 15.047 1.00 88.38 300 ILE A O 1
ATOM 2444 N N . SER A 1 301 ? 1.252 -18.542 15.002 1.00 89.44 301 SER A N 1
ATOM 2445 C CA . SER A 1 301 ? 1.128 -18.379 13.548 1.00 89.44 301 SER A CA 1
ATOM 2446 C C . SER A 1 301 ? 1.265 -16.917 13.1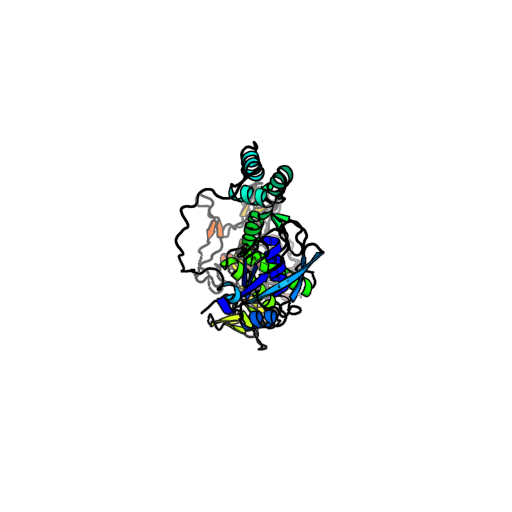11 1.00 89.44 301 SER A C 1
ATOM 2448 O O . SER A 1 301 ? 1.084 -15.985 13.901 1.00 89.44 301 SER A O 1
ATOM 2450 N N . CYS A 1 302 ? 1.556 -16.707 11.824 1.00 90.25 302 CYS A N 1
ATOM 2451 C CA . CYS A 1 302 ? 1.675 -15.372 11.238 1.00 90.25 302 CYS A CA 1
ATOM 2452 C C . CYS A 1 302 ? 0.378 -14.555 11.360 1.00 90.25 302 CYS A C 1
ATOM 2454 O O . CYS A 1 302 ? 0.438 -13.337 11.524 1.00 90.25 302 CYS A O 1
ATOM 2456 N N . GLU A 1 303 ? -0.784 -15.210 11.296 1.00 87.50 303 GLU A N 1
ATOM 2457 C CA . GLU A 1 303 ? -2.101 -14.581 11.446 1.00 87.50 303 GLU A CA 1
ATOM 2458 C C . GLU A 1 303 ? -2.296 -14.072 12.874 1.00 87.50 303 GLU A C 1
ATOM 2460 O O . GLU A 1 303 ? -2.584 -12.893 13.065 1.00 87.50 303 GLU A O 1
ATOM 2465 N N . LYS A 1 304 ? -2.030 -14.917 13.878 1.00 84.25 304 LYS A N 1
ATOM 2466 C CA . LYS A 1 304 ? -2.124 -14.527 15.293 1.00 84.25 304 LYS A CA 1
ATOM 2467 C C . LYS A 1 304 ? -1.133 -13.425 15.654 1.00 84.25 304 LYS A C 1
ATOM 2469 O O . LYS A 1 304 ? -1.464 -12.519 16.413 1.00 84.25 304 LYS A O 1
ATOM 2474 N N . PHE A 1 305 ? 0.075 -13.466 15.088 1.00 85.75 305 PHE A N 1
ATOM 2475 C CA . PHE A 1 305 ? 1.051 -12.394 15.270 1.00 85.75 305 PHE A CA 1
ATOM 2476 C C . PHE A 1 305 ? 0.581 -11.079 14.634 1.00 85.75 305 PHE A C 1
ATOM 2478 O O . PHE A 1 305 ? 0.749 -10.015 15.224 1.00 85.75 305 PHE A O 1
ATOM 2485 N N . LYS A 1 306 ? -0.051 -11.136 13.455 1.00 83.69 306 LYS A N 1
ATOM 2486 C CA . LYS A 1 306 ? -0.649 -9.960 12.811 1.00 83.69 306 LYS A CA 1
ATOM 2487 C C . LYS A 1 306 ? -1.796 -9.381 13.639 1.00 83.69 306 LYS A C 1
ATOM 2489 O O . LYS A 1 306 ? -1.857 -8.166 13.780 1.00 83.69 306 LYS A O 1
ATOM 2494 N N . GLU A 1 307 ? -2.670 -10.218 14.194 1.00 80.00 307 GLU A N 1
ATOM 2495 C CA . GLU A 1 307 ? -3.729 -9.780 15.114 1.00 80.00 307 GLU A CA 1
ATOM 2496 C C . GLU A 1 307 ? -3.138 -9.114 16.359 1.00 80.00 307 GLU A C 1
ATOM 2498 O O . GLU A 1 307 ? -3.556 -8.022 16.733 1.00 80.00 307 GLU A O 1
ATOM 2503 N N . TRP A 1 308 ? -2.111 -9.719 16.962 1.00 81.81 308 TRP A N 1
ATOM 2504 C CA . TRP A 1 308 ? -1.399 -9.127 18.092 1.00 81.81 308 TRP A CA 1
ATOM 2505 C C . TRP A 1 308 ? -0.780 -7.770 17.733 1.00 81.81 308 TRP A C 1
ATOM 2507 O O . TRP A 1 308 ? -0.952 -6.808 18.477 1.00 81.81 308 TRP A O 1
ATOM 2517 N N . GLU A 1 309 ? -0.107 -7.656 16.588 1.00 76.75 309 GLU A N 1
ATOM 2518 C CA . GLU A 1 309 ? 0.510 -6.404 16.137 1.00 76.75 309 GLU A CA 1
ATOM 2519 C C . GLU A 1 309 ? -0.545 -5.327 15.851 1.00 76.75 309 GLU A C 1
ATOM 2521 O O . GLU A 1 309 ? -0.349 -4.170 16.206 1.00 76.75 309 GLU A O 1
ATOM 2526 N N . GLN A 1 310 ? -1.695 -5.703 15.284 1.00 69.19 310 GLN A N 1
ATOM 2527 C CA . GLN A 1 310 ? -2.828 -4.794 15.098 1.00 69.19 310 GLN A CA 1
ATOM 2528 C C . GLN A 1 310 ? -3.381 -4.317 16.440 1.00 69.19 310 GLN A C 1
ATOM 2530 O O . GLN A 1 310 ? -3.551 -3.122 16.631 1.00 69.19 310 GLN A O 1
ATOM 2535 N N . LEU A 1 311 ? -3.590 -5.213 17.405 1.00 64.19 311 LEU A N 1
ATOM 2536 C CA . LEU A 1 311 ? -4.069 -4.851 18.743 1.00 64.19 311 LEU A CA 1
ATOM 2537 C C . LEU A 1 311 ? -3.074 -3.967 19.523 1.00 64.19 311 LEU A C 1
ATOM 2539 O O . LEU A 1 311 ? -3.487 -3.212 20.405 1.00 64.19 311 LEU A O 1
ATOM 2543 N N . ASN A 1 312 ? -1.780 -4.040 19.201 1.00 63.31 312 ASN A N 1
ATOM 2544 C CA . ASN A 1 312 ? -0.706 -3.310 19.880 1.00 63.31 312 ASN A CA 1
ATOM 2545 C C . ASN A 1 312 ? -0.117 -2.144 19.060 1.00 63.31 312 ASN A C 1
ATOM 2547 O O . ASN A 1 312 ? 0.817 -1.496 19.531 1.00 63.31 312 ASN A O 1
ATOM 2551 N N . SER A 1 313 ? -0.637 -1.849 17.862 1.00 57.44 313 SER A N 1
ATOM 2552 C CA . SER A 1 313 ? -0.143 -0.736 17.040 1.00 57.44 313 SER A CA 1
ATOM 2553 C C . SER A 1 313 ? -0.521 0.603 17.689 1.00 57.44 313 SER A C 1
ATOM 2555 O O . SER A 1 313 ? -1.673 0.760 18.094 1.00 57.44 313 SER A O 1
ATOM 2557 N N . PRO A 1 314 ? 0.393 1.586 17.779 1.00 54.28 314 PRO A N 1
ATOM 2558 C CA . PRO A 1 314 ? 0.092 2.910 18.325 1.00 54.28 314 PRO A CA 1
ATOM 2559 C C . PRO A 1 314 ? -1.057 3.612 17.594 1.00 54.28 314 PRO A C 1
ATOM 2561 O O . PRO A 1 314 ? -1.844 4.310 18.222 1.00 54.28 314 PRO A O 1
ATOM 2564 N N . GLU A 1 315 ? -1.201 3.402 16.283 1.00 53.66 315 GLU A N 1
ATOM 2565 C CA . GLU A 1 315 ? -2.289 3.959 15.474 1.00 53.66 315 GLU A CA 1
ATOM 2566 C C . GLU A 1 315 ? -3.610 3.234 15.714 1.00 53.66 315 GLU A C 1
ATOM 2568 O O . GLU A 1 315 ? -4.645 3.883 15.753 1.00 53.66 315 GLU A O 1
ATOM 2573 N N . TYR A 1 316 ? -3.608 1.913 15.914 1.00 51.88 316 TYR A N 1
ATOM 2574 C CA . TYR A 1 316 ? -4.815 1.174 16.281 1.00 51.88 316 TYR A CA 1
ATOM 2575 C C . TYR A 1 316 ? -5.224 1.479 17.723 1.00 51.88 316 TYR A C 1
ATOM 2577 O O . TYR A 1 316 ? -6.406 1.665 17.985 1.00 51.88 316 TYR A O 1
ATOM 2585 N N . GLN A 1 317 ? -4.257 1.629 18.632 1.00 47.50 317 GLN A N 1
ATOM 2586 C CA . GLN A 1 317 ? -4.438 2.114 20.001 1.00 47.50 317 GLN A CA 1
ATOM 2587 C C . GLN A 1 317 ? -5.001 3.538 19.996 1.00 47.50 317 GLN A C 1
ATOM 2589 O O . GLN A 1 317 ? -5.982 3.768 20.688 1.00 47.50 317 GLN A O 1
ATOM 2594 N N . ASN A 1 318 ? -4.482 4.446 19.158 1.00 47.12 318 ASN A N 1
ATOM 2595 C CA . ASN A 1 318 ? -5.015 5.798 18.958 1.00 47.12 318 ASN A CA 1
ATOM 2596 C C . ASN A 1 318 ? -6.357 5.808 18.230 1.00 47.12 318 ASN A C 1
ATOM 2598 O O . ASN A 1 318 ? -7.179 6.640 18.563 1.00 47.12 318 ASN A O 1
ATOM 2602 N N . SER A 1 319 ? -6.629 4.887 17.301 1.00 41.72 319 SER A N 1
ATOM 2603 C CA . SER A 1 319 ? -7.932 4.764 16.632 1.00 41.72 319 SER A CA 1
ATOM 2604 C C . SER A 1 319 ? -8.977 4.146 17.556 1.00 41.72 319 SER A C 1
ATOM 2606 O O . SER A 1 319 ? -10.158 4.435 17.430 1.00 41.72 319 SER A O 1
ATOM 2608 N N . ARG A 1 320 ? -8.548 3.313 18.514 1.00 45.12 320 ARG A N 1
ATOM 2609 C CA . ARG A 1 320 ? -9.371 2.775 19.597 1.00 45.12 320 ARG A CA 1
ATOM 2610 C C . ARG A 1 320 ? -9.550 3.815 20.687 1.00 45.12 320 ARG A C 1
ATOM 2612 O O . ARG A 1 320 ? -10.629 3.865 21.255 1.00 45.12 320 ARG A O 1
ATOM 2619 N N . LEU A 1 321 ? -8.543 4.659 20.928 1.00 42.88 321 LEU A N 1
ATOM 2620 C CA . LEU A 1 321 ? -8.639 5.875 21.723 1.00 42.88 321 LEU A CA 1
ATOM 2621 C C . LEU A 1 321 ? -9.596 6.846 21.035 1.00 42.88 321 LEU A C 1
ATOM 2623 O O . LEU A 1 321 ? -10.454 7.350 21.716 1.00 42.88 321 LEU A O 1
ATOM 2627 N N . GLU A 1 322 ? -9.560 7.020 19.711 1.00 39.69 322 GLU A N 1
ATOM 2628 C CA . GLU A 1 322 ? -10.488 7.832 18.913 1.00 39.69 322 GLU A CA 1
ATOM 2629 C C . GLU A 1 322 ? -11.871 7.198 18.802 1.00 39.69 322 GLU A C 1
ATOM 2631 O O . GLU A 1 322 ? -12.852 7.924 18.807 1.00 39.69 322 GLU A O 1
ATOM 2636 N N . GLN A 1 323 ? -12.003 5.870 18.751 1.00 42.34 323 GLN A N 1
ATOM 2637 C CA . GLN A 1 323 ? -13.276 5.154 18.891 1.00 42.34 323 GLN A CA 1
ATOM 2638 C C . GLN A 1 323 ? -13.800 5.247 20.325 1.00 42.34 323 GLN A C 1
ATOM 2640 O O . GLN A 1 323 ? -15.013 5.246 20.517 1.00 42.34 323 GLN A O 1
ATOM 2645 N N . LEU A 1 324 ? -12.912 5.372 21.317 1.00 43.06 324 LEU A N 1
ATOM 2646 C CA . LEU A 1 324 ? -13.256 5.713 22.692 1.00 43.06 324 LEU A CA 1
ATOM 2647 C C . LEU A 1 324 ? -13.615 7.194 22.851 1.00 43.06 324 LEU A C 1
ATOM 2649 O O . LEU A 1 324 ? -14.550 7.504 23.569 1.00 43.06 324 LEU A O 1
ATOM 2653 N N . LEU A 1 325 ? -12.934 8.103 22.157 1.00 43.84 325 LEU A N 1
ATOM 2654 C CA . LEU A 1 325 ? -13.198 9.544 22.121 1.00 43.84 325 LEU A CA 1
ATOM 2655 C C . LEU A 1 325 ? -14.452 9.823 21.269 1.00 43.84 325 LEU A C 1
ATOM 2657 O O . LEU A 1 325 ? -15.181 10.775 21.512 1.00 43.84 325 LEU A O 1
ATOM 2661 N N . SER A 1 326 ? -14.787 8.907 20.355 1.00 41.88 326 SER A N 1
ATOM 2662 C CA . SER A 1 326 ? -16.059 8.799 19.638 1.00 41.88 326 SER A CA 1
ATOM 2663 C C . SER A 1 326 ? -17.207 8.300 20.520 1.00 41.88 326 SER A C 1
ATOM 2665 O O . SER A 1 326 ? -18.320 8.190 20.005 1.00 41.88 326 SER A O 1
ATOM 2667 N N . ARG A 1 327 ? -16.985 7.950 21.799 1.00 50.19 327 ARG A N 1
ATOM 2668 C CA . ARG A 1 327 ? -18.062 7.499 22.708 1.00 50.19 327 ARG A CA 1
ATOM 2669 C C . ARG A 1 327 ? -18.975 8.639 23.153 1.00 50.19 327 ARG A C 1
ATOM 2671 O O . ARG A 1 327 ? -20.115 8.385 23.507 1.00 50.19 327 ARG A O 1
ATOM 2678 N N . ASN A 1 328 ? -18.570 9.891 22.942 1.00 52.81 328 ASN A N 1
ATOM 2679 C CA . ASN A 1 328 ? -19.380 11.075 23.243 1.00 52.81 328 ASN A CA 1
ATOM 2680 C C . ASN A 1 328 ? -20.211 11.565 22.048 1.00 52.81 328 ASN A C 1
ATOM 2682 O O . ASN A 1 328 ? -20.393 12.768 21.864 1.00 52.81 328 ASN A O 1
ATOM 2686 N N . LYS A 1 329 ? -20.721 10.647 21.217 1.00 65.88 329 LYS A N 1
ATOM 2687 C CA . LYS A 1 329 ? -21.654 10.977 20.128 1.00 65.88 329 LYS A CA 1
ATOM 2688 C C . LYS A 1 329 ? -23.039 11.231 20.707 1.00 65.88 329 LYS A C 1
ATOM 2690 O O . LYS A 1 329 ? -23.913 10.370 20.669 1.00 65.88 329 LYS A O 1
ATOM 2695 N N . ILE A 1 330 ? -23.235 12.425 21.246 1.00 72.06 330 ILE A N 1
ATOM 2696 C CA . ILE A 1 330 ? -24.566 12.895 21.609 1.00 72.06 330 ILE A CA 1
ATOM 2697 C C . ILE A 1 330 ? -25.157 13.504 20.340 1.00 72.06 330 ILE A C 1
ATOM 2699 O O . ILE A 1 330 ? -24.670 14.515 19.841 1.00 72.06 330 ILE A O 1
ATOM 2703 N N . ASP A 1 331 ? -26.187 12.879 19.784 1.00 80.62 331 ASP A N 1
ATOM 2704 C CA . ASP A 1 331 ? -26.928 13.444 18.659 1.00 80.62 331 ASP A CA 1
ATOM 2705 C C . ASP A 1 331 ? -28.126 14.230 19.204 1.00 80.62 331 ASP A C 1
ATOM 2707 O O . ASP A 1 331 ? -28.892 13.734 20.030 1.00 80.62 331 ASP A O 1
ATOM 2711 N N . CYS A 1 332 ? -28.327 15.466 18.739 1.00 82.81 332 CYS A N 1
ATOM 2712 C CA . CYS A 1 332 ? -29.516 16.224 19.110 1.00 82.81 332 CYS A CA 1
ATOM 2713 C C . CYS A 1 332 ? -30.772 15.471 18.635 1.00 82.81 332 CYS A C 1
ATOM 2715 O O . CYS A 1 332 ? -30.924 15.262 17.425 1.00 82.81 332 CYS A O 1
ATOM 2717 N N . PRO A 1 333 ? -31.731 15.127 19.515 1.00 86.62 333 PRO A N 1
ATOM 2718 C CA . PRO A 1 333 ? -32.908 14.362 19.107 1.00 86.62 333 PRO A CA 1
ATOM 2719 C C . PRO A 1 333 ? -33.767 15.117 18.083 1.00 86.62 333 PRO A C 1
ATOM 2721 O O . PRO A 1 333 ? -34.377 14.473 17.227 1.00 86.62 333 PRO A O 1
ATOM 2724 N N . LYS A 1 334 ? -33.747 16.462 18.125 1.00 87.25 334 LYS A N 1
ATOM 2725 C CA . LYS A 1 334 ? -34.531 17.358 17.262 1.00 87.25 334 LYS A CA 1
ATOM 2726 C C . LYS A 1 334 ? -33.914 17.582 15.877 1.00 87.25 334 LYS A C 1
ATOM 2728 O O . LYS A 1 334 ? -34.608 17.400 14.886 1.00 87.25 334 LYS A O 1
ATOM 2733 N N . CYS A 1 335 ? -32.644 17.992 15.788 1.00 86.50 335 CYS A N 1
ATOM 2734 C CA . CYS A 1 335 ? -32.014 18.368 14.507 1.00 86.50 335 CYS A CA 1
ATOM 2735 C C . CYS A 1 335 ? -30.897 17.427 14.039 1.00 86.50 335 CYS A C 1
ATOM 2737 O O . CYS A 1 335 ? -30.288 17.687 13.007 1.00 86.50 335 CYS A O 1
ATOM 2739 N N . LYS A 1 336 ? -30.600 16.364 14.800 1.00 83.00 336 LYS A N 1
ATOM 2740 C CA . LYS A 1 336 ? -29.525 15.393 14.523 1.00 83.00 336 LYS A CA 1
ATOM 2741 C C . LYS A 1 336 ? -28.119 15.998 14.435 1.00 83.00 336 LYS A C 1
ATOM 2743 O O . LYS A 1 336 ? -27.192 15.334 13.987 1.00 83.00 336 LYS A O 1
ATOM 2748 N N . PHE A 1 337 ? -27.942 17.237 14.898 1.00 77.44 337 PHE A N 1
ATOM 2749 C CA . PHE A 1 337 ? -26.619 17.829 15.056 1.00 77.44 337 PHE A CA 1
ATOM 2750 C C . PHE A 1 337 ? -25.822 17.045 16.100 1.00 77.44 337 PHE A C 1
ATOM 2752 O O . PHE A 1 337 ? -26.340 16.756 17.181 1.00 77.44 337 PHE A O 1
ATOM 2759 N N . ARG A 1 338 ? -24.576 16.720 15.766 1.00 75.00 338 ARG A N 1
ATOM 2760 C CA . ARG A 1 338 ? -23.717 15.814 16.527 1.00 75.00 338 ARG A CA 1
ATOM 2761 C C . ARG A 1 338 ? -22.766 16.607 17.413 1.00 75.00 338 ARG A C 1
ATOM 2763 O O . ARG A 1 338 ? -22.015 17.447 16.921 1.00 75.00 338 ARG A O 1
ATOM 2770 N N . PHE A 1 339 ? -22.811 16.338 18.712 1.00 68.56 339 PHE A N 1
ATOM 2771 C CA . PHE A 1 339 ? -21.818 16.804 19.676 1.00 68.56 339 PHE A CA 1
ATOM 2772 C C . PHE A 1 339 ? -20.684 15.779 19.739 1.00 68.56 339 PHE A C 1
ATOM 2774 O O . PHE A 1 339 ? -20.932 14.579 19.633 1.00 68.56 339 PHE A O 1
ATOM 2781 N N . PHE A 1 340 ? -19.448 16.262 19.875 1.00 57.12 340 PHE A N 1
ATOM 2782 C CA . PHE A 1 340 ? -18.250 15.419 19.853 1.00 57.12 340 PHE A CA 1
ATOM 2783 C C . PHE A 1 340 ? -17.562 15.280 21.222 1.00 57.12 340 PHE A C 1
ATOM 2785 O O . PHE A 1 340 ? -16.710 14.411 21.355 1.00 57.12 340 PHE A O 1
ATOM 2792 N N . LEU A 1 341 ? -17.940 16.059 22.250 1.00 58.50 341 LEU A N 1
ATOM 2793 C CA . LEU A 1 341 ? -17.343 15.964 23.594 1.00 58.50 341 LEU A CA 1
ATOM 2794 C C . LEU A 1 341 ? -18.373 16.075 24.729 1.00 58.50 341 LEU A C 1
ATOM 2796 O O . LEU A 1 341 ? -19.398 16.752 24.605 1.00 58.50 341 LEU A O 1
ATOM 2800 N N . ALA A 1 342 ? -18.060 15.428 25.855 1.00 54.16 342 ALA A N 1
ATOM 2801 C CA . ALA A 1 342 ? -18.833 15.468 27.091 1.00 54.16 342 ALA A CA 1
ATOM 2802 C C . ALA A 1 342 ? -18.486 16.701 27.945 1.00 54.16 342 ALA A C 1
ATOM 2804 O O . ALA A 1 342 ? -17.347 17.166 27.986 1.00 54.16 342 ALA A O 1
ATOM 2805 N N . ARG A 1 343 ? -19.478 17.217 28.680 1.00 52.66 343 ARG A N 1
ATOM 2806 C CA . ARG A 1 343 ? -19.331 18.322 29.646 1.00 52.66 343 ARG A CA 1
ATOM 2807 C C . ARG A 1 343 ? -19.023 17.815 31.062 1.00 52.66 343 ARG A C 1
ATOM 2809 O O . ARG A 1 343 ? -19.729 18.168 32.006 1.00 52.66 343 ARG A O 1
ATOM 2816 N N . GLY A 1 344 ? -18.027 16.936 31.198 1.00 54.50 344 GLY A N 1
ATOM 2817 C CA . GLY A 1 344 ? -17.399 16.589 32.485 1.00 54.50 344 GLY A CA 1
ATOM 2818 C C . GLY A 1 344 ? -18.332 16.225 33.650 1.00 54.50 344 GLY A C 1
ATOM 2819 O O . GLY A 1 344 ? -18.021 16.548 34.801 1.00 54.50 344 GLY A O 1
ATOM 2820 N N . GLY A 1 345 ? -19.473 15.576 33.372 1.00 61.25 345 GLY A N 1
ATOM 2821 C CA . GLY A 1 345 ? -20.474 15.154 34.365 1.00 61.25 345 GLY A CA 1
ATOM 2822 C C . GLY A 1 345 ? -21.821 15.898 34.333 1.00 61.25 345 GLY A C 1
ATOM 2823 O O . GLY A 1 345 ? -22.752 15.499 35.040 1.00 61.25 345 GLY A O 1
ATOM 2824 N N . CYS A 1 346 ? -21.982 16.946 33.514 1.00 76.12 346 CYS A N 1
ATOM 2825 C CA . CYS A 1 346 ? -23.288 17.573 33.281 1.00 76.12 346 CYS A CA 1
ATOM 2826 C C . CYS A 1 346 ? -24.069 16.843 32.175 1.00 76.12 346 CYS A C 1
ATOM 2828 O O . CYS A 1 346 ? -23.596 16.712 31.047 1.00 76.12 346 CYS A O 1
ATOM 2830 N N . LEU A 1 347 ? -25.291 16.395 32.486 1.00 81.25 347 LEU A N 1
ATOM 2831 C CA . LEU A 1 347 ? -26.171 15.693 31.541 1.00 81.25 347 LEU A CA 1
ATOM 2832 C C . LEU A 1 347 ? -27.111 16.623 30.765 1.00 81.25 347 LEU A C 1
ATOM 2834 O O . LEU A 1 347 ? -27.805 16.146 29.872 1.00 81.25 347 LEU A O 1
ATOM 2838 N N . HIS A 1 348 ? -27.180 17.912 31.096 1.00 86.94 348 HIS A N 1
ATOM 2839 C CA . HIS A 1 348 ? -28.023 18.886 30.398 1.00 86.94 348 HIS A CA 1
ATOM 2840 C C . HIS A 1 348 ? -27.271 19.470 29.202 1.00 86.94 348 HIS A C 1
ATOM 2842 O O . HIS A 1 348 ? -26.241 20.125 29.354 1.00 86.94 348 HIS A O 1
ATOM 2848 N N . PHE A 1 349 ? -27.795 19.223 28.003 1.00 84.25 349 PHE A N 1
ATOM 2849 C CA . PHE A 1 349 ? -27.244 19.721 26.749 1.00 84.25 349 PHE A CA 1
ATOM 2850 C C . PHE A 1 349 ? -28.216 20.692 26.101 1.00 84.25 349 PHE A C 1
ATOM 2852 O O . PHE A 1 349 ? -29.391 20.377 25.927 1.00 84.25 349 PHE A O 1
ATOM 2859 N N . LYS A 1 350 ? -27.701 21.848 25.680 1.00 85.88 350 LYS A N 1
ATOM 2860 C CA . LYS A 1 350 ? -28.425 22.829 24.873 1.00 85.88 350 LYS A CA 1
ATOM 2861 C C . LYS A 1 350 ? -27.846 22.858 23.469 1.00 85.88 350 LYS A C 1
ATOM 2863 O O . LYS A 1 350 ? -26.676 23.180 23.276 1.00 85.88 350 LYS A O 1
ATOM 2868 N N . CYS A 1 351 ? -28.660 22.510 22.476 1.00 84.81 351 CYS A N 1
ATOM 2869 C CA . CYS A 1 351 ? -28.188 22.443 21.104 1.00 84.81 351 CYS A CA 1
ATOM 2870 C C . CYS A 1 351 ? -27.916 23.833 20.527 1.00 84.81 351 CYS A C 1
ATOM 2872 O O . CYS A 1 351 ? -28.821 24.658 20.458 1.00 84.81 351 CYS A O 1
ATOM 2874 N N . THR A 1 352 ? -26.701 24.072 20.033 1.00 81.44 352 THR A N 1
ATOM 2875 C CA . THR A 1 352 ? -26.320 25.358 19.427 1.00 81.44 352 THR A CA 1
ATOM 2876 C C . THR A 1 352 ? -27.116 25.671 18.159 1.00 81.44 352 THR A C 1
ATOM 2878 O O . THR A 1 352 ? -27.465 26.825 17.934 1.00 81.44 352 THR A O 1
ATOM 2881 N N . GLN A 1 353 ? -27.478 24.648 17.377 1.00 82.25 353 GLN A N 1
ATOM 2882 C CA . GLN A 1 353 ? -28.193 24.817 16.107 1.00 82.25 353 GLN A CA 1
ATOM 2883 C C . GLN A 1 353 ? -29.696 25.067 16.275 1.00 82.25 353 GLN A C 1
ATOM 2885 O O . GLN A 1 353 ? -30.261 25.921 15.605 1.00 82.25 353 GLN A O 1
ATOM 2890 N N . CYS A 1 354 ? -30.372 24.311 17.150 1.00 88.00 354 CYS A N 1
ATOM 2891 C CA . CYS A 1 354 ? -31.838 24.356 17.266 1.00 88.00 354 CYS A CA 1
ATOM 2892 C C . CYS A 1 354 ? -32.359 24.797 18.640 1.00 88.00 354 CYS A C 1
ATOM 2894 O O . CYS A 1 354 ? -33.571 24.761 18.865 1.00 88.00 354 CYS A O 1
ATOM 2896 N N . GLN A 1 355 ? -31.455 25.164 19.556 1.00 88.62 355 GLN A N 1
ATOM 2897 C CA . GLN A 1 355 ? -31.737 25.610 20.928 1.00 88.62 355 GLN A CA 1
ATOM 2898 C C . GLN A 1 355 ? -32.529 24.599 21.774 1.00 88.62 355 GLN A C 1
ATOM 2900 O O . GLN A 1 355 ? -33.054 24.938 22.829 1.00 88.62 355 GLN A O 1
ATOM 2905 N N . HIS A 1 356 ? -32.615 23.343 21.327 1.00 89.25 356 HIS A N 1
ATOM 2906 C CA . HIS A 1 356 ? -33.286 22.280 22.060 1.00 89.25 356 HIS A CA 1
ATOM 2907 C C . HIS A 1 356 ? -32.454 21.839 23.263 1.00 89.25 356 HIS A C 1
ATOM 2909 O O . HIS A 1 356 ? -31.265 21.550 23.110 1.00 89.25 356 HIS A O 1
ATOM 2915 N N . GLU A 1 357 ? -33.093 21.763 24.427 1.00 91.00 357 GLU A N 1
ATOM 2916 C CA . GLU A 1 357 ? -32.481 21.327 25.678 1.00 91.00 357 GLU A CA 1
ATOM 2917 C C . GLU A 1 357 ? -32.889 19.889 26.002 1.00 91.00 357 GLU A C 1
ATOM 2919 O O . GLU A 1 357 ? -34.077 19.562 26.033 1.00 91.00 357 GLU A O 1
ATOM 2924 N N . PHE A 1 358 ? -31.909 19.014 26.209 1.00 91.19 358 PHE A N 1
ATOM 2925 C CA . PHE A 1 358 ? -32.133 17.576 26.342 1.00 91.19 358 PHE A CA 1
ATOM 2926 C C . PHE A 1 358 ? -31.065 16.904 27.210 1.00 91.19 358 PHE A C 1
ATOM 2928 O O . PHE A 1 358 ? -30.007 17.471 27.487 1.00 91.19 358 PHE A O 1
ATOM 2935 N N . CYS A 1 359 ? -31.361 15.691 27.673 1.00 89.31 359 CYS A N 1
ATOM 2936 C CA . CYS A 1 359 ? -30.421 14.876 28.428 1.00 89.31 359 CYS A CA 1
ATOM 2937 C C . CYS A 1 359 ? -29.428 14.171 27.498 1.00 89.31 359 CYS A C 1
ATOM 2939 O O . CYS A 1 359 ? -29.843 13.398 26.640 1.00 89.31 359 CYS A O 1
ATOM 2941 N N . GLY A 1 360 ? -28.126 14.349 27.722 1.00 83.00 360 GLY A N 1
ATOM 2942 C CA . GLY A 1 360 ? -27.075 13.664 26.962 1.00 83.00 360 GLY A CA 1
ATOM 2943 C C . GLY A 1 360 ? -27.078 12.137 27.113 1.00 83.00 360 GLY A C 1
ATOM 2944 O O . GLY A 1 360 ? -26.606 11.444 26.223 1.00 83.00 360 GLY A O 1
ATOM 2945 N N . GLY A 1 361 ? -27.645 11.604 28.204 1.00 82.12 361 GLY A N 1
ATOM 2946 C CA . GLY A 1 361 ? -27.688 10.160 28.467 1.00 82.12 361 GLY A CA 1
ATOM 2947 C C . GLY A 1 361 ? -28.918 9.434 27.909 1.00 82.12 361 GLY A C 1
ATOM 2948 O O . GLY A 1 361 ? -28.798 8.306 27.450 1.00 82.12 361 GLY A O 1
ATOM 2949 N N . CYS A 1 362 ? -30.109 10.044 27.959 1.00 87.56 362 CYS A N 1
ATOM 2950 C CA . CYS A 1 362 ? -31.360 9.403 27.506 1.00 87.56 362 CYS A CA 1
ATOM 2951 C C . CYS A 1 362 ? -32.104 10.156 26.396 1.00 87.56 362 CYS A C 1
ATOM 2953 O O . CYS A 1 362 ? -33.179 9.728 25.990 1.00 87.56 362 CYS A O 1
ATOM 2955 N N . SER A 1 363 ? -31.579 11.288 25.922 1.00 89.25 363 SER A N 1
ATOM 2956 C CA . SER A 1 363 ? -32.207 12.150 24.907 1.00 89.25 363 SER A CA 1
ATOM 2957 C C . SER A 1 363 ? -33.586 12.724 25.270 1.00 89.25 363 SER A C 1
ATOM 2959 O O . SER A 1 363 ? -34.235 13.337 24.424 1.00 89.25 363 SER A O 1
ATOM 2961 N N . GLN A 1 364 ? -34.038 12.576 26.520 1.00 91.19 364 GLN A N 1
ATOM 2962 C CA . GLN A 1 364 ? -35.305 13.148 26.982 1.00 91.19 364 GLN A CA 1
ATOM 2963 C C . GLN A 1 364 ? -35.205 14.677 27.095 1.00 91.19 364 GLN A C 1
ATOM 2965 O O . GLN A 1 364 ? -34.156 15.190 27.503 1.00 91.19 364 GLN A O 1
ATOM 2970 N N . PRO A 1 365 ? -36.265 15.418 26.729 1.00 92.00 365 PRO A N 1
ATOM 2971 C CA . PRO A 1 365 ? -36.239 16.872 26.708 1.00 92.00 365 PRO A CA 1
ATOM 2972 C C . PRO A 1 365 ? -36.254 17.445 28.127 1.00 92.00 365 PRO A C 1
ATOM 2974 O O . PRO A 1 365 ? -37.013 16.985 28.982 1.00 92.00 365 PRO A O 1
ATOM 2977 N N . PHE A 1 366 ? -35.471 18.499 28.350 1.00 92.44 366 PHE A N 1
ATOM 2978 C CA . PHE A 1 366 ? -35.613 19.334 29.539 1.00 92.44 366 PHE A CA 1
ATOM 2979 C C . PHE A 1 366 ? -36.773 20.311 29.342 1.00 92.44 366 PHE A C 1
ATOM 2981 O O . PHE A 1 366 ? -36.886 20.972 28.307 1.00 92.44 366 PHE A O 1
ATOM 2988 N N . LYS A 1 367 ? -37.656 20.390 30.337 1.00 90.38 367 LYS A N 1
ATOM 2989 C CA . LYS A 1 367 ? -38.820 21.277 30.362 1.00 90.38 367 LYS A CA 1
ATOM 2990 C C . LYS A 1 367 ? -38.838 22.074 31.661 1.00 90.38 367 LYS A C 1
ATOM 2992 O O . LYS A 1 367 ? -38.408 21.598 32.710 1.00 90.38 367 LYS A O 1
ATOM 2997 N N . GLN A 1 368 ? -39.349 23.298 31.585 1.00 89.75 368 GLN A N 1
ATOM 2998 C CA . GLN A 1 368 ? -39.701 24.077 32.772 1.00 89.75 368 GLN A CA 1
ATOM 2999 C C . GLN A 1 368 ? -40.861 23.394 33.503 1.00 89.75 368 GLN A C 1
ATOM 3001 O O . GLN A 1 368 ? -41.761 22.871 32.844 1.00 89.75 368 GLN A O 1
ATOM 3006 N N . GLY A 1 369 ? -40.866 23.431 34.839 1.00 87.44 369 GLY A N 1
ATOM 3007 C CA . GLY A 1 369 ? -41.928 22.850 35.669 1.00 87.44 369 GLY A CA 1
ATOM 3008 C C . GLY A 1 369 ? -43.335 23.207 35.229 1.00 87.44 369 GLY A C 1
ATOM 3009 O O . GLY A 1 369 ? -44.170 22.331 35.026 1.00 87.44 369 GLY A O 1
ATOM 3010 N N . SER A 1 370 ? -43.560 24.498 34.992 1.00 85.50 370 SER A N 1
ATOM 3011 C CA . SER A 1 370 ? -44.838 25.051 34.537 1.00 85.50 370 SER A CA 1
ATOM 3012 C C . SER A 1 370 ? -45.284 24.563 33.154 1.00 85.50 370 SER A C 1
ATOM 3014 O O . SER A 1 370 ? -46.472 24.598 32.856 1.00 85.50 370 SER A O 1
ATOM 3016 N N . ALA A 1 371 ? -44.355 24.106 32.311 1.00 86.19 371 ALA A N 1
ATOM 3017 C CA . ALA A 1 371 ? -44.617 23.602 30.962 1.00 86.19 371 ALA A CA 1
ATOM 3018 C C . ALA A 1 371 ? -44.566 22.062 30.879 1.00 86.19 371 ALA A C 1
ATOM 3020 O O . ALA A 1 371 ? -44.600 21.488 29.784 1.00 86.19 371 ALA A O 1
ATOM 3021 N N . CYS A 1 372 ? -44.419 21.377 32.018 1.00 88.56 372 CYS A N 1
ATOM 3022 C CA . CYS A 1 372 ? -44.329 19.928 32.077 1.00 88.56 372 CYS A CA 1
ATOM 3023 C C . CYS A 1 372 ? -45.695 19.296 32.371 1.00 88.56 372 CYS A C 1
ATOM 3025 O O . CYS A 1 372 ? -46.209 19.380 33.481 1.00 88.56 372 CYS A O 1
ATOM 3027 N N . ASN A 1 373 ? -46.243 18.584 31.384 1.00 86.62 373 ASN A N 1
ATOM 3028 C CA . ASN A 1 373 ? -47.552 17.925 31.485 1.00 86.62 373 ASN A CA 1
ATOM 3029 C C . ASN A 1 373 ? -47.478 16.487 32.030 1.00 86.62 373 ASN A C 1
ATOM 3031 O O . ASN A 1 373 ? -48.417 15.721 31.848 1.00 86.62 373 ASN A O 1
ATOM 3035 N N . PHE A 1 374 ? -46.355 16.081 32.628 1.00 86.19 374 PHE A N 1
ATOM 3036 C CA . PHE A 1 374 ? -46.184 14.705 33.103 1.00 86.19 374 PHE A CA 1
ATOM 3037 C C . PHE A 1 374 ? -46.930 14.442 34.418 1.00 86.19 374 PHE A C 1
ATOM 3039 O O . PHE A 1 374 ? -47.545 13.396 34.589 1.00 86.19 374 PHE A O 1
ATOM 3046 N N . SER A 1 375 ? -46.885 15.387 35.359 1.00 85.00 375 SER A N 1
ATOM 3047 C CA . SER A 1 375 ? -47.600 15.309 36.637 1.00 85.00 375 SER A CA 1
ATOM 3048 C C . SER A 1 375 ? -47.777 16.707 37.227 1.00 85.00 375 SER A C 1
ATOM 3050 O O . SER A 1 375 ? -46.911 17.562 37.044 1.00 85.00 375 SER A O 1
ATOM 3052 N N . ASN A 1 376 ? -48.847 16.921 37.996 1.00 81.38 376 ASN A N 1
ATOM 3053 C CA . ASN A 1 376 ? -49.120 18.183 38.698 1.00 81.38 376 ASN A CA 1
ATOM 3054 C C . ASN A 1 376 ? -47.992 18.584 39.672 1.00 81.38 376 ASN A C 1
ATOM 3056 O O . ASN A 1 376 ? -47.771 19.766 39.918 1.00 81.38 376 ASN A O 1
ATOM 3060 N N . GLU A 1 377 ? -47.225 17.612 40.174 1.00 82.38 377 GLU A N 1
ATOM 3061 C CA . GLU A 1 377 ? -46.056 17.836 41.039 1.00 82.38 377 GLU A CA 1
ATOM 3062 C C . GLU A 1 377 ? -44.862 18.447 40.285 1.00 82.38 377 GLU A C 1
ATOM 3064 O O . GLU A 1 377 ? -43.939 18.984 40.898 1.00 82.38 377 GLU A O 1
ATOM 3069 N N . CYS A 1 378 ? -44.853 18.377 38.949 1.00 85.31 378 CYS A N 1
ATOM 3070 C CA . CYS A 1 378 ? -43.774 18.931 38.133 1.00 85.31 378 CYS A CA 1
ATOM 3071 C C . CYS A 1 378 ? -43.780 20.461 38.140 1.00 85.31 378 CYS A C 1
ATOM 3073 O O . CYS A 1 378 ? -42.718 21.054 37.985 1.00 85.31 378 CYS A O 1
ATOM 3075 N N . GLY A 1 379 ? -44.932 21.098 38.388 1.00 82.38 379 GLY A N 1
ATOM 3076 C CA . GLY A 1 379 ? -45.057 22.557 38.454 1.00 82.38 379 GLY A CA 1
ATOM 3077 C C . GLY A 1 379 ? -44.182 23.204 39.531 1.00 82.38 379 GLY A C 1
ATOM 3078 O O . GLY A 1 379 ? -43.698 24.315 39.338 1.00 82.38 379 GLY A O 1
ATOM 3079 N N . ALA A 1 380 ? -43.925 22.489 40.633 1.00 83.81 380 ALA A N 1
ATOM 3080 C CA . ALA A 1 380 ? -43.041 22.938 41.710 1.00 83.81 380 ALA A CA 1
ATOM 3081 C C . ALA A 1 380 ? -41.548 22.707 41.411 1.00 83.81 380 ALA A C 1
ATOM 3083 O O . ALA A 1 380 ? -40.682 23.202 42.132 1.00 83.81 380 ALA A O 1
ATOM 3084 N N . LYS A 1 381 ? -41.228 21.938 40.365 1.00 81.25 381 LYS A N 1
ATOM 3085 C CA . LYS A 1 381 ? -39.852 21.648 39.955 1.00 81.25 381 LYS A CA 1
ATOM 3086 C C . LYS A 1 381 ? -39.385 22.731 38.980 1.00 81.25 381 LYS A C 1
ATOM 3088 O O . LYS A 1 381 ? -40.165 23.245 38.191 1.00 81.25 381 LYS A O 1
ATOM 3093 N N . GLY A 1 382 ? -38.104 23.094 39.021 1.00 87.62 382 GLY A N 1
ATOM 3094 C CA . GLY A 1 382 ? -37.514 24.008 38.037 1.00 87.62 382 GLY A CA 1
ATOM 3095 C C . GLY A 1 382 ? -37.363 23.361 36.653 1.00 87.62 382 GLY A C 1
ATOM 3096 O O . GLY A 1 382 ? -38.167 22.527 36.226 1.00 87.62 382 GLY A O 1
ATOM 3097 N N . LEU A 1 383 ? -36.290 23.712 35.947 1.00 89.00 383 LEU A N 1
ATOM 3098 C CA . LEU A 1 383 ? -35.900 23.029 34.715 1.00 89.00 383 LEU A CA 1
ATOM 3099 C C . LEU A 1 383 ? -35.528 21.566 35.023 1.00 89.00 383 LEU A C 1
ATOM 3101 O O . LEU A 1 383 ? -34.589 21.312 35.775 1.00 89.00 383 LEU A O 1
ATOM 3105 N N . HIS A 1 384 ? -36.261 20.605 34.459 1.00 91.25 384 HIS A N 1
ATOM 3106 C CA . HIS A 1 384 ? -36.056 19.178 34.724 1.00 91.25 384 HIS A CA 1
ATOM 3107 C C . HIS A 1 384 ? -36.391 18.305 33.506 1.00 91.25 384 HIS A C 1
ATOM 3109 O O . HIS A 1 384 ? -37.008 18.763 32.546 1.00 91.25 384 HIS A O 1
ATOM 3115 N N . ALA A 1 385 ? -35.984 17.037 33.551 1.00 90.88 385 ALA A N 1
ATOM 3116 C CA . ALA A 1 385 ? -36.311 16.023 32.553 1.00 90.88 385 ALA A CA 1
ATOM 3117 C C . ALA A 1 385 ? -36.775 14.729 33.241 1.00 90.88 385 ALA A C 1
ATOM 3119 O O . ALA A 1 385 ? -36.456 14.475 34.404 1.00 90.88 385 ALA A O 1
ATOM 3120 N N . HIS A 1 386 ? -37.528 13.904 32.513 1.00 91.06 386 HIS A N 1
ATOM 3121 C CA . HIS A 1 386 ? -37.955 12.583 32.975 1.00 91.06 386 HIS A CA 1
ATOM 3122 C C . HIS A 1 386 ? -36.995 11.533 32.430 1.00 91.06 386 HIS A C 1
ATOM 3124 O O . HIS A 1 386 ? -36.933 11.310 31.224 1.00 91.06 386 HIS A O 1
ATOM 3130 N N . HIS A 1 387 ? -36.215 10.917 33.314 1.00 89.88 387 HIS A N 1
ATOM 3131 C CA . HIS A 1 387 ? -35.174 9.966 32.936 1.00 89.88 387 HIS A CA 1
ATOM 3132 C C . HIS A 1 387 ? -35.661 8.520 33.130 1.00 89.88 387 HIS A C 1
ATOM 3134 O O . HIS A 1 387 ? -36.133 8.210 34.228 1.00 89.88 387 HIS A O 1
ATOM 3140 N N . PRO A 1 388 ? -35.508 7.629 32.128 1.00 90.50 388 PRO A N 1
ATOM 3141 C CA . PRO A 1 388 ? -35.734 6.194 32.308 1.00 90.50 388 PRO A CA 1
ATOM 3142 C C . PRO A 1 388 ? -34.711 5.604 33.281 1.00 90.50 388 PRO A C 1
ATOM 3144 O O . PRO A 1 388 ? -33.606 6.135 33.406 1.00 90.50 388 PRO A O 1
ATOM 3147 N N . ARG A 1 389 ? -35.055 4.496 33.947 1.00 89.62 389 ARG A N 1
ATOM 3148 C CA . ARG A 1 389 ? -34.224 3.848 34.983 1.00 89.62 389 ARG A CA 1
ATOM 3149 C C . ARG A 1 389 ? -32.811 3.459 34.531 1.00 89.62 389 ARG A C 1
ATOM 3151 O O . ARG A 1 389 ? -31.895 3.451 35.344 1.00 89.62 389 ARG A O 1
ATOM 3158 N N . ASN A 1 390 ? -32.608 3.203 33.238 1.00 88.38 390 ASN A N 1
ATOM 3159 C CA . ASN A 1 390 ? -31.299 2.908 32.640 1.00 88.38 390 ASN A CA 1
ATOM 3160 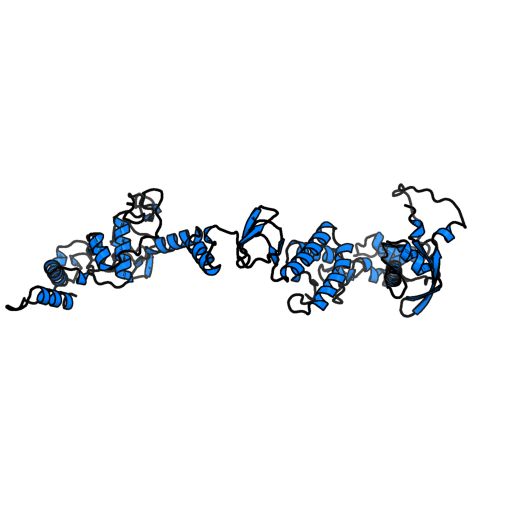C C . ASN A 1 390 ? -30.492 4.159 32.234 1.00 88.38 390 ASN A C 1
ATOM 3162 O O . ASN A 1 390 ? -29.382 4.061 31.710 1.00 88.38 390 ASN A O 1
ATOM 3166 N N . CYS A 1 391 ? -31.021 5.362 32.466 1.00 90.00 391 CYS A N 1
ATOM 3167 C CA . CYS A 1 391 ? -30.291 6.592 32.202 1.00 90.00 391 CYS A CA 1
ATOM 3168 C C . CYS A 1 391 ? -29.105 6.742 33.163 1.00 90.00 391 CYS A C 1
ATOM 3170 O O . CYS A 1 391 ? -29.221 6.513 34.369 1.00 90.00 391 CYS A O 1
ATOM 3172 N N . LEU A 1 392 ? -27.993 7.267 32.639 1.00 88.06 392 LEU A N 1
ATOM 3173 C CA . LEU A 1 392 ? -26.826 7.669 33.425 1.00 88.06 392 LEU A CA 1
ATOM 3174 C C . LEU A 1 392 ? -27.177 8.603 34.594 1.00 88.06 392 LEU A C 1
ATOM 3176 O O . LEU A 1 392 ? -26.492 8.571 35.609 1.00 88.06 392 LEU A O 1
ATOM 3180 N N . TYR A 1 393 ? -28.259 9.384 34.494 1.00 89.31 393 TYR A N 1
ATOM 3181 C CA . TYR A 1 393 ? -28.748 10.223 35.591 1.00 89.31 393 TYR A CA 1
ATOM 3182 C C . TYR A 1 393 ? -28.995 9.435 36.887 1.00 89.31 393 TYR A C 1
ATOM 3184 O O . TYR A 1 393 ? -28.599 9.914 37.945 1.00 89.31 393 TYR A O 1
ATOM 3192 N N . HIS A 1 394 ? -29.588 8.238 36.795 1.00 89.56 394 HIS A N 1
ATOM 3193 C CA . HIS A 1 394 ? -29.852 7.369 37.951 1.00 89.56 394 HIS A CA 1
ATOM 3194 C C . HIS A 1 394 ? -28.682 6.421 38.219 1.00 89.56 394 HIS A C 1
ATOM 3196 O O . HIS A 1 394 ? -28.252 6.244 39.355 1.00 89.56 394 HIS A O 1
ATOM 3202 N N . LEU A 1 395 ? -28.119 5.827 37.162 1.00 88.75 395 LEU A N 1
ATOM 3203 C CA . LEU A 1 395 ? -27.087 4.799 37.307 1.00 88.75 395 LEU A CA 1
ATOM 3204 C C . LEU A 1 395 ? -25.730 5.341 37.784 1.00 88.75 395 LEU A C 1
ATOM 3206 O O . LEU A 1 395 ? -24.935 4.583 38.337 1.00 88.75 395 LEU A O 1
ATOM 3210 N N . ARG A 1 396 ? -25.451 6.643 37.635 1.00 87.06 396 ARG A N 1
ATOM 3211 C CA . ARG A 1 396 ? -24.229 7.263 38.186 1.00 87.06 396 ARG A CA 1
ATOM 3212 C C . ARG A 1 396 ? -24.148 7.187 39.715 1.00 87.06 396 ARG A C 1
ATOM 3214 O O . ARG A 1 396 ? -23.040 7.185 40.262 1.00 87.06 396 ARG A O 1
ATOM 3221 N N . ASP A 1 397 ? -25.291 7.083 40.391 1.00 89.19 397 ASP A N 1
ATOM 3222 C CA . ASP A 1 397 ? -25.370 7.014 41.853 1.00 89.19 397 ASP A CA 1
ATOM 3223 C C . ASP A 1 397 ? -25.161 5.583 42.372 1.00 89.19 397 ASP A C 1
ATOM 3225 O O . ASP A 1 397 ? -24.823 5.379 43.537 1.00 89.19 397 ASP A O 1
ATOM 3229 N N . TRP A 1 398 ? -25.251 4.573 41.500 1.00 90.19 398 TRP A N 1
ATOM 3230 C CA . TRP A 1 398 ? -24.982 3.187 41.874 1.00 90.19 398 TRP A CA 1
ATOM 3231 C C . TRP A 1 398 ? -23.504 2.960 42.201 1.00 90.19 398 TRP A C 1
ATOM 3233 O O . TRP A 1 398 ? -22.596 3.610 41.665 1.00 90.19 398 TRP A O 1
ATOM 3243 N N . SER A 1 399 ? -23.241 2.001 43.089 1.00 89.69 399 SER A N 1
ATOM 3244 C CA . SER A 1 399 ? -21.878 1.568 43.385 1.00 89.69 399 SER A CA 1
ATOM 3245 C C . SER A 1 399 ? -21.293 0.795 42.197 1.00 89.69 399 SER A C 1
ATOM 3247 O O . SER A 1 399 ? -22.001 0.096 41.468 1.00 89.69 399 SER A O 1
ATOM 3249 N N . VAL A 1 400 ? -19.975 0.892 42.002 1.00 84.75 400 VAL A N 1
ATOM 3250 C CA . VAL A 1 400 ? -19.268 0.142 40.949 1.00 84.75 400 VAL A CA 1
ATOM 3251 C C . VAL A 1 400 ? -19.527 -1.372 41.036 1.00 84.75 400 VAL A C 1
ATOM 3253 O O . VAL A 1 400 ? -19.813 -1.969 39.997 1.00 84.75 400 VAL A O 1
ATOM 3256 N N . PRO A 1 401 ? -19.498 -2.015 42.224 1.00 86.62 401 PRO A N 1
ATOM 3257 C CA . PRO A 1 401 ? -19.844 -3.431 42.343 1.00 86.62 401 PRO A CA 1
ATOM 3258 C C . PRO A 1 401 ? -21.268 -3.747 41.874 1.00 86.62 401 PRO A C 1
ATOM 3260 O O . PRO A 1 401 ? -21.477 -4.760 41.207 1.00 86.62 401 PRO A O 1
ATOM 3263 N N . ARG A 1 402 ? -22.241 -2.869 42.157 1.00 89.88 402 ARG A N 1
ATOM 3264 C CA . ARG A 1 402 ? -23.635 -3.044 41.724 1.00 89.88 402 ARG A CA 1
ATOM 3265 C C . ARG A 1 402 ? -23.765 -2.959 40.201 1.00 89.88 402 ARG A C 1
ATOM 3267 O O . ARG A 1 402 ? -24.369 -3.837 39.594 1.00 89.88 402 ARG A O 1
ATOM 3274 N N . LEU A 1 403 ? -23.122 -1.972 39.571 1.00 86.00 403 LEU A N 1
ATOM 3275 C CA . LEU A 1 403 ? -23.075 -1.842 38.105 1.00 86.00 403 LEU A CA 1
ATOM 3276 C C . LEU A 1 403 ? -22.388 -3.047 37.435 1.00 86.00 403 LEU A C 1
ATOM 3278 O O . LEU A 1 403 ? -22.873 -3.560 36.431 1.00 86.00 403 LEU A O 1
ATOM 3282 N N . ARG A 1 404 ? -21.280 -3.540 38.008 1.00 83.44 404 ARG A N 1
ATOM 3283 C CA . ARG A 1 404 ? -20.585 -4.747 37.521 1.00 83.44 404 ARG A CA 1
ATOM 3284 C C . ARG A 1 404 ? -21.436 -6.012 37.667 1.00 83.44 404 ARG A C 1
ATOM 3286 O O . ARG A 1 404 ? -21.398 -6.862 36.782 1.00 83.44 404 ARG A O 1
ATOM 3293 N N . SER A 1 405 ? -22.216 -6.114 38.744 1.00 85.19 405 SER A N 1
ATOM 3294 C CA . SER A 1 405 ? -23.141 -7.235 38.966 1.00 85.19 405 SER A CA 1
ATOM 3295 C C . SER A 1 405 ? -24.216 -7.290 37.882 1.00 85.19 405 SER A C 1
ATOM 3297 O O . SER A 1 405 ? -24.508 -8.371 37.380 1.00 85.19 405 SER A O 1
ATOM 3299 N N . LEU A 1 406 ? -24.739 -6.130 37.456 1.00 84.19 406 LEU A N 1
ATOM 3300 C CA . LEU A 1 406 ? -25.716 -6.054 36.364 1.00 84.19 406 LEU A CA 1
ATOM 3301 C C . LEU A 1 406 ? -25.130 -6.558 35.044 1.00 84.19 406 LEU A C 1
ATOM 3303 O O . LEU A 1 406 ? -25.800 -7.259 34.295 1.00 84.19 406 LEU A O 1
ATOM 3307 N N . LEU A 1 407 ? -23.861 -6.242 34.785 1.00 78.06 407 LEU A N 1
ATOM 3308 C CA . LEU A 1 407 ? -23.154 -6.708 33.597 1.00 78.06 407 LEU A CA 1
ATOM 3309 C C . LEU A 1 407 ? -22.869 -8.222 33.621 1.00 78.06 407 LEU A C 1
ATOM 3311 O O . LEU A 1 407 ? -22.498 -8.747 32.581 1.00 78.06 407 LEU A O 1
ATOM 3315 N N . GLN A 1 408 ? -23.008 -8.923 34.761 1.00 68.81 408 GLN A N 1
ATOM 3316 C CA . GLN A 1 408 ? -22.599 -10.333 34.957 1.00 68.81 408 GLN A CA 1
ATOM 3317 C C . GLN A 1 408 ? -21.149 -10.622 34.520 1.00 68.81 408 GLN A C 1
ATOM 3319 O O . GLN A 1 408 ? -20.763 -11.748 34.210 1.00 68.81 408 GLN A O 1
ATOM 3324 N N . VAL A 1 409 ? -20.322 -9.582 34.483 1.00 53.94 409 VAL A N 1
ATOM 3325 C CA . VAL A 1 409 ? -18.996 -9.601 33.880 1.00 53.94 409 VAL A CA 1
ATOM 3326 C C . VAL A 1 409 ? -17.971 -9.531 34.997 1.00 53.94 409 VAL A C 1
ATOM 3328 O O . VAL A 1 409 ? -17.706 -8.471 35.561 1.00 53.94 409 VAL A O 1
ATOM 3331 N N . THR A 1 410 ? -17.366 -10.672 35.318 1.00 47.22 410 THR A N 1
ATOM 3332 C CA . THR A 1 410 ? -16.256 -10.726 36.276 1.00 47.22 410 THR A CA 1
ATOM 3333 C C . THR A 1 410 ? -14.922 -10.293 35.656 1.00 47.22 410 THR A C 1
ATOM 3335 O O . THR A 1 410 ? -14.042 -9.887 36.406 1.00 47.22 410 THR A O 1
ATOM 3338 N N . HIS A 1 411 ? -14.753 -10.291 34.319 1.00 47.03 411 HIS A N 1
ATOM 3339 C CA . HIS A 1 411 ? -13.406 -10.164 33.724 1.00 47.03 411 HIS A CA 1
ATOM 3340 C C . HIS A 1 411 ? -13.251 -9.495 32.333 1.00 47.03 411 HIS A C 1
ATOM 3342 O O . HIS A 1 411 ? -12.257 -9.738 31.658 1.00 47.03 411 HIS A O 1
ATOM 3348 N N . VAL A 1 412 ? -14.140 -8.607 31.865 1.00 43.16 412 VAL A N 1
ATOM 3349 C CA . VAL A 1 412 ? -13.957 -8.010 30.507 1.00 43.16 412 VAL A CA 1
ATOM 3350 C C . VAL A 1 412 ? -12.961 -6.832 30.467 1.00 43.16 412 VAL A C 1
ATOM 3352 O O . VAL A 1 412 ? -12.452 -6.494 29.403 1.00 43.16 412 VAL A O 1
ATOM 3355 N N . PHE A 1 413 ? -12.596 -6.225 31.603 1.00 45.72 413 PHE A N 1
ATOM 3356 C CA . PHE A 1 413 ? -11.749 -5.015 31.618 1.00 45.72 413 PHE A CA 1
ATOM 3357 C C . PHE A 1 413 ? -10.260 -5.231 31.919 1.00 45.72 413 PHE A C 1
ATOM 3359 O O . PHE A 1 413 ? -9.528 -4.257 32.086 1.00 45.72 413 PHE A O 1
ATOM 3366 N N . THR A 1 414 ? -9.764 -6.470 31.955 1.00 38.72 414 THR A N 1
ATOM 3367 C CA . THR A 1 414 ? -8.353 -6.725 32.312 1.00 38.72 414 THR A CA 1
ATOM 3368 C C . THR A 1 414 ? -7.346 -6.376 31.199 1.00 38.72 414 THR A C 1
ATOM 3370 O O . THR A 1 414 ? -6.148 -6.519 31.405 1.00 38.72 414 THR A O 1
ATOM 3373 N N . TYR A 1 415 ? -7.784 -5.856 30.043 1.00 37.88 415 TYR A N 1
ATOM 3374 C CA . TYR A 1 415 ? -6.886 -5.501 28.929 1.00 37.88 415 TYR A CA 1
ATOM 3375 C C . TYR A 1 415 ? -7.155 -4.126 28.307 1.00 37.88 415 TYR A C 1
ATOM 3377 O O . TYR A 1 415 ? -7.093 -3.955 27.089 1.00 37.88 415 TYR A O 1
ATOM 3385 N N . LEU A 1 416 ? -7.445 -3.119 29.129 1.00 35.19 416 LEU A N 1
ATOM 3386 C CA . LEU A 1 416 ? -7.501 -1.730 28.677 1.00 35.19 416 LEU A CA 1
ATOM 3387 C C . LEU A 1 416 ? -6.565 -0.873 29.529 1.00 35.19 416 LEU A C 1
ATOM 3389 O O . LEU A 1 416 ? -6.856 -0.577 30.680 1.00 35.19 416 LEU A O 1
ATOM 3393 N N . TYR A 1 417 ? -5.428 -0.546 28.916 1.00 39.41 417 TYR A N 1
ATOM 3394 C CA . TYR A 1 417 ? -4.592 0.630 29.145 1.00 39.41 417 TYR A CA 1
ATOM 3395 C C . TYR A 1 417 ? -4.470 1.095 30.606 1.00 39.41 417 TYR A C 1
ATOM 3397 O O . TYR A 1 417 ? -5.229 1.927 31.100 1.00 39.41 417 TYR A O 1
ATOM 3405 N N . VAL A 1 418 ? -3.424 0.620 31.283 1.00 37.38 418 VAL A N 1
ATOM 3406 C CA . VAL A 1 418 ? -2.879 1.351 32.426 1.00 37.38 418 VAL A CA 1
ATOM 3407 C C . VAL A 1 418 ? -2.319 2.654 31.861 1.00 37.38 418 VAL A C 1
ATOM 3409 O O . VAL A 1 418 ? -1.262 2.658 31.232 1.00 37.38 418 VAL A O 1
ATOM 3412 N N . SER A 1 419 ? -3.034 3.765 32.043 1.00 40.62 419 SER A N 1
ATOM 3413 C CA . SER A 1 419 ? -2.413 5.082 31.923 1.00 40.62 419 SER A CA 1
ATOM 3414 C C . SER A 1 419 ? -1.267 5.103 32.936 1.00 40.62 419 SER A C 1
ATOM 3416 O O . SER A 1 419 ? -1.508 5.144 34.142 1.00 40.62 419 SER A O 1
ATOM 3418 N N . LEU A 1 420 ? -0.020 5.025 32.459 1.00 46.25 420 LEU A N 1
ATOM 3419 C CA . LEU A 1 420 ? 1.208 5.032 33.275 1.00 46.25 420 LEU A CA 1
ATOM 3420 C C . LEU A 1 420 ? 1.348 6.296 34.152 1.00 46.25 420 LEU A C 1
ATOM 3422 O O . LEU A 1 420 ? 2.302 6.412 34.913 1.00 46.25 420 LEU A O 1
ATOM 3426 N N . VAL A 1 421 ? 0.408 7.240 34.046 1.00 51.84 421 VAL A N 1
ATOM 3427 C CA . VAL A 1 421 ? 0.474 8.580 34.633 1.00 51.84 421 VAL A CA 1
ATOM 3428 C C . VAL A 1 421 ? -0.541 8.779 35.775 1.00 51.84 421 VAL A C 1
ATOM 3430 O O . VAL A 1 421 ? -0.551 9.831 36.400 1.00 51.84 421 VAL A O 1
ATOM 3433 N N . GLY A 1 422 ? -1.396 7.796 36.099 1.00 64.12 422 GLY A N 1
ATOM 3434 C CA . GLY A 1 422 ? -2.313 7.896 37.254 1.00 64.12 422 GLY A CA 1
ATOM 3435 C C . GLY A 1 422 ? -3.382 8.999 37.150 1.00 64.12 422 GLY A C 1
ATOM 3436 O O . GLY A 1 422 ? -4.045 9.319 38.137 1.00 64.12 422 GLY A O 1
ATOM 3437 N N . ILE A 1 423 ? -3.577 9.570 35.957 1.00 72.56 423 ILE A N 1
ATOM 3438 C CA . ILE A 1 423 ? -4.551 10.628 35.659 1.00 72.56 423 ILE A CA 1
ATOM 3439 C C . ILE A 1 423 ? -5.480 10.215 34.515 1.00 72.56 423 ILE A C 1
ATOM 3441 O O . ILE A 1 423 ? -5.087 9.506 33.585 1.00 72.56 423 ILE A O 1
ATOM 3445 N N . CYS A 1 424 ? -6.727 10.672 34.596 1.00 70.88 424 CYS A N 1
ATOM 3446 C CA . CYS A 1 424 ? -7.781 10.411 33.627 1.00 70.88 424 CYS A CA 1
ATOM 3447 C C . CYS A 1 424 ? -7.594 11.273 32.370 1.00 70.88 424 CYS A C 1
ATOM 3449 O O . CYS A 1 424 ? -7.711 12.497 32.431 1.00 70.88 424 CYS A O 1
ATOM 3451 N N . GLY A 1 425 ? -7.358 10.626 31.225 1.00 68.19 425 GLY A N 1
ATOM 3452 C CA . GLY A 1 425 ? -7.116 11.281 29.931 1.00 68.19 425 GLY A CA 1
ATOM 3453 C C . GLY A 1 425 ? -8.366 11.616 29.106 1.00 68.19 425 GLY A C 1
ATOM 3454 O O . GLY A 1 425 ? -8.239 11.949 27.934 1.00 68.19 425 GLY A O 1
ATOM 3455 N N . VAL A 1 426 ? -9.570 11.485 29.672 1.00 70.62 426 VAL A N 1
ATOM 3456 C CA . VAL A 1 426 ? -10.827 11.789 28.960 1.00 70.62 426 VAL A CA 1
ATOM 3457 C C . VAL A 1 426 ? -10.918 13.287 28.680 1.00 70.62 426 VAL A C 1
ATOM 3459 O O . VAL A 1 426 ? -10.803 14.070 29.613 1.00 70.62 426 VAL A O 1
ATOM 3462 N N . MET A 1 427 ? -11.131 13.682 27.425 1.00 69.62 427 MET A N 1
ATOM 3463 C CA . MET A 1 427 ? -11.255 15.090 27.032 1.00 69.62 427 MET A CA 1
ATOM 3464 C C . MET A 1 427 ? -12.630 15.658 27.425 1.00 69.62 427 MET A C 1
ATOM 3466 O O . MET A 1 427 ? -13.663 15.074 27.092 1.00 69.62 427 MET A O 1
ATOM 3470 N N . GLU A 1 428 ? -12.642 16.804 28.105 1.00 72.56 428 GLU A N 1
ATOM 3471 C CA . GLU A 1 428 ? -13.833 17.541 28.541 1.00 72.56 428 GLU A CA 1
ATOM 3472 C C . GLU A 1 428 ? -13.846 18.959 27.932 1.00 72.56 428 GLU A C 1
ATOM 3474 O O . GLU A 1 428 ? -12.800 19.547 27.646 1.00 72.56 428 GLU A O 1
ATOM 3479 N N . PHE A 1 429 ? -15.040 19.538 27.757 1.00 65.75 429 PHE A N 1
ATOM 3480 C CA . PHE A 1 429 ? -15.181 20.972 27.469 1.00 65.75 429 PHE A CA 1
ATOM 3481 C C . PHE A 1 429 ? -15.159 21.793 28.762 1.00 65.75 429 PHE A C 1
ATOM 3483 O O . PHE A 1 429 ? -16.038 21.614 29.609 1.00 65.75 429 PHE A O 1
ATOM 3490 N N . GLN A 1 430 ? -14.233 22.752 28.871 1.00 61.31 430 GLN A N 1
ATOM 3491 C CA . GLN A 1 430 ? -14.221 23.731 29.962 1.00 61.31 430 GLN A CA 1
ATOM 3492 C C . GLN A 1 430 ? -14.827 25.072 29.509 1.00 61.31 430 GLN A C 1
ATOM 3494 O O . GLN A 1 430 ? -14.478 25.600 28.455 1.00 61.31 430 GLN A O 1
ATOM 3499 N N . GLU A 1 431 ? -15.735 25.646 30.306 1.00 55.38 431 GLU A N 1
ATOM 3500 C CA . GLU A 1 431 ? -16.401 26.933 30.012 1.00 55.38 431 GLU A CA 1
ATOM 3501 C C . GLU A 1 431 ? -15.590 28.166 30.479 1.00 55.38 431 GLU A C 1
ATOM 3503 O O . GLU A 1 431 ? -16.128 29.269 30.565 1.00 55.38 431 GLU A O 1
ATOM 3508 N N . SER A 1 432 ? -14.290 28.010 30.764 1.00 49.50 432 SER A N 1
ATOM 3509 C CA . SER A 1 432 ? -13.376 29.060 31.249 1.00 49.50 432 SER A CA 1
ATOM 3510 C C . SER A 1 432 ? -13.017 30.090 30.160 1.00 49.50 432 SER A C 1
ATOM 3512 O O . SER A 1 432 ? -11.861 30.246 29.765 1.00 49.50 432 SER A O 1
ATOM 3514 N N . GLY A 1 433 ? -14.013 30.804 29.637 1.00 55.53 433 GLY A N 1
ATOM 3515 C CA . GLY A 1 433 ? -13.852 31.908 28.688 1.00 55.53 433 GLY A CA 1
ATOM 3516 C C . GLY A 1 433 ? -13.846 31.483 27.219 1.00 55.53 433 GLY A C 1
ATOM 3517 O O . GLY A 1 433 ? -14.766 31.831 26.484 1.00 55.53 433 GLY A O 1
ATOM 3518 N N . ALA A 1 434 ? -12.829 30.742 26.773 1.00 50.97 434 ALA A N 1
ATOM 3519 C CA . ALA A 1 434 ? -12.753 30.218 25.406 1.00 50.97 434 ALA A CA 1
ATOM 3520 C C . ALA A 1 434 ? -13.037 28.715 25.405 1.00 50.97 434 ALA A C 1
ATOM 3522 O O . ALA A 1 434 ? -12.502 27.994 26.242 1.00 50.97 434 ALA A O 1
ATOM 3523 N N . VAL A 1 435 ? -13.844 28.245 24.448 1.00 57.12 435 VAL A N 1
ATOM 3524 C CA . VAL A 1 435 ? -14.121 26.816 24.245 1.00 57.12 435 VAL A CA 1
ATOM 3525 C C . VAL A 1 435 ? -12.800 26.108 23.929 1.00 57.12 435 VAL A C 1
ATOM 3527 O O . VAL A 1 435 ? -12.300 26.195 22.808 1.00 57.12 435 VAL A O 1
ATOM 3530 N N . LYS A 1 436 ? -12.210 25.456 24.932 1.00 58.81 436 LYS A N 1
ATOM 3531 C CA . LYS A 1 436 ? -11.001 24.641 24.805 1.00 58.81 436 LYS A CA 1
ATOM 3532 C C . LYS A 1 436 ? -11.298 23.225 25.274 1.00 58.81 436 LYS A C 1
ATOM 3534 O O . LYS A 1 436 ? -12.019 23.018 26.250 1.00 58.81 436 LYS A O 1
ATOM 3539 N N . GLU A 1 437 ? -10.761 22.270 24.529 1.00 64.94 437 GLU A N 1
ATOM 3540 C CA . GLU A 1 437 ? -10.798 20.853 24.862 1.00 64.94 437 GLU A CA 1
ATOM 3541 C C . GLU A 1 437 ? -9.592 20.551 25.749 1.00 64.94 437 GLU A C 1
ATOM 3543 O O . GLU A 1 437 ? -8.449 20.724 25.323 1.00 64.94 437 GLU A O 1
ATOM 3548 N N . GLU A 1 438 ? -9.840 20.117 26.982 1.00 65.94 438 GLU A N 1
ATOM 3549 C CA . GLU A 1 438 ? -8.784 19.801 27.944 1.00 65.94 438 GLU A CA 1
ATOM 3550 C C . GLU A 1 438 ? -8.996 18.404 28.542 1.00 65.94 438 GLU A C 1
ATOM 3552 O O . GLU A 1 438 ? -10.136 17.954 28.682 1.00 65.94 438 GLU A O 1
ATOM 3557 N N . PRO A 1 439 ? -7.921 17.677 28.891 1.00 70.38 439 PRO A N 1
ATOM 3558 C CA . PRO A 1 439 ? -8.053 16.396 29.570 1.00 70.38 439 PRO A CA 1
ATOM 3559 C C . PRO A 1 439 ? -8.630 16.588 30.979 1.00 70.38 439 PRO A C 1
ATOM 3561 O O . PRO A 1 439 ? -8.252 17.505 31.702 1.00 70.38 439 PRO A O 1
ATOM 3564 N N . CYS A 1 440 ? -9.489 15.660 31.400 1.00 75.56 440 CYS A N 1
ATOM 3565 C CA . CYS A 1 440 ? -10.161 15.625 32.700 1.00 75.56 440 CYS A CA 1
ATOM 3566 C C . CYS A 1 440 ? -9.191 15.816 33.873 1.00 75.56 440 CYS A C 1
ATOM 3568 O O . CYS A 1 440 ? -9.514 16.486 34.851 1.00 75.56 440 CYS A O 1
ATOM 3570 N N . GLY A 1 441 ? -8.020 15.172 33.821 1.00 71.69 441 GLY A N 1
ATOM 3571 C CA . GLY A 1 441 ? -6.946 15.351 34.803 1.00 71.69 441 GLY A CA 1
ATOM 3572 C C . GLY A 1 441 ? -7.233 14.792 36.204 1.00 71.69 441 GLY A C 1
ATOM 3573 O O . GLY A 1 441 ? -6.335 14.767 37.043 1.00 71.69 441 GLY A O 1
ATOM 3574 N N . ARG A 1 442 ? -8.451 14.299 36.479 1.00 81.75 442 ARG A N 1
ATOM 3575 C CA . ARG A 1 442 ? -8.817 13.678 37.766 1.00 81.75 442 ARG A CA 1
ATOM 3576 C C . ARG A 1 442 ? -8.023 12.381 38.007 1.00 81.75 442 ARG A C 1
ATOM 3578 O O . ARG A 1 442 ? -7.693 11.699 37.033 1.00 81.75 442 ARG A O 1
ATOM 3585 N N . PRO A 1 443 ? -7.778 11.981 39.271 1.00 79.31 443 PRO A N 1
ATOM 3586 C CA . PRO A 1 443 ? -7.026 10.767 39.586 1.00 79.31 443 PRO A CA 1
ATOM 3587 C C . PRO A 1 443 ? -7.663 9.519 38.968 1.00 79.31 443 PRO A C 1
ATOM 3589 O O . PRO A 1 443 ? -8.865 9.285 39.130 1.00 79.31 443 PRO A O 1
ATOM 3592 N N . ALA A 1 444 ? -6.856 8.723 38.269 1.00 76.81 444 ALA A N 1
ATOM 3593 C CA . ALA A 1 444 ? -7.260 7.441 37.712 1.00 76.81 444 ALA A CA 1
ATOM 3594 C C . ALA A 1 444 ? -6.802 6.308 38.634 1.00 76.81 444 ALA A C 1
ATOM 3596 O O . ALA A 1 444 ? -5.608 6.027 38.745 1.00 76.81 444 ALA A O 1
ATOM 3597 N N . LEU A 1 445 ? -7.757 5.659 39.304 1.00 71.44 445 LEU A N 1
ATOM 3598 C CA . LEU A 1 445 ? -7.459 4.544 40.200 1.00 71.44 445 LEU A CA 1
ATOM 3599 C C . LEU A 1 445 ? -7.128 3.279 39.383 1.00 71.44 445 LEU A C 1
ATOM 3601 O O . LEU A 1 445 ? -7.761 3.048 38.346 1.00 71.44 445 LEU A O 1
ATOM 3605 N N . PRO A 1 446 ? -6.194 2.420 39.838 1.00 65.75 446 PRO A N 1
ATOM 3606 C CA . PRO A 1 446 ? -5.849 1.177 39.139 1.00 65.75 446 PRO A CA 1
ATOM 3607 C C . PRO A 1 446 ? -7.059 0.258 38.899 1.00 65.75 446 PRO A C 1
ATOM 3609 O O . PRO A 1 446 ? -7.208 -0.331 37.831 1.00 65.75 446 PRO A O 1
ATOM 3612 N N . GLU A 1 447 ? -7.976 0.198 39.867 1.00 66.75 447 GLU A N 1
ATOM 3613 C CA . GLU A 1 447 ? -9.241 -0.552 39.805 1.00 66.75 447 GLU A CA 1
ATOM 3614 C C . GLU A 1 447 ? -10.286 0.013 38.828 1.00 66.75 447 GLU A C 1
ATOM 3616 O O . GLU A 1 447 ? -11.274 -0.664 38.520 1.00 66.75 447 GLU A O 1
ATOM 3621 N N . CYS A 1 448 ? -10.059 1.230 38.327 1.00 64.69 448 CYS A N 1
ATOM 3622 C CA . CYS A 1 448 ? -10.887 1.931 37.350 1.00 64.69 448 CYS A CA 1
ATOM 3623 C C . CYS A 1 448 ? -10.266 1.913 35.944 1.00 64.69 448 CYS A C 1
ATOM 3625 O O . CYS A 1 448 ? -10.641 2.733 35.111 1.00 64.69 448 CYS A O 1
ATOM 3627 N N . SER A 1 449 ? -9.317 1.006 35.669 1.00 65.44 449 SER A N 1
ATOM 3628 C CA . SER A 1 449 ? -8.740 0.768 34.331 1.00 65.44 449 SER A CA 1
ATOM 3629 C C . SER A 1 449 ? -8.239 2.042 33.626 1.00 65.44 449 SER A C 1
ATOM 3631 O O . SER A 1 449 ? -8.456 2.214 32.429 1.00 65.44 449 SER A O 1
ATOM 3633 N N . GLY A 1 450 ? -7.619 2.966 34.370 1.00 67.31 450 GLY A N 1
ATOM 3634 C CA . GLY A 1 450 ? -7.075 4.210 33.808 1.00 67.31 450 GLY A CA 1
ATOM 3635 C C . GLY A 1 450 ? -8.057 5.390 33.712 1.00 67.31 450 GLY A C 1
ATOM 3636 O O . GLY A 1 450 ? -7.669 6.448 33.218 1.00 67.31 450 GLY A O 1
ATOM 3637 N N . TYR A 1 451 ? -9.287 5.257 34.225 1.00 71.88 451 TYR A N 1
ATOM 3638 C CA . TYR A 1 451 ? -10.287 6.335 34.295 1.00 71.88 451 TYR A CA 1
ATOM 3639 C C . TYR A 1 451 ? -10.450 6.884 35.714 1.00 71.88 451 TYR A C 1
ATOM 3641 O O . TYR A 1 451 ? -10.216 6.186 36.702 1.00 71.88 451 TYR A O 1
ATOM 3649 N N . CYS A 1 452 ? -10.925 8.129 35.828 1.00 79.12 452 CYS A N 1
ATOM 3650 C CA . CYS A 1 452 ? -11.456 8.620 37.097 1.00 79.12 452 CYS A CA 1
ATOM 3651 C C . CYS A 1 452 ? -12.783 7.920 37.422 1.00 79.12 452 CYS A C 1
ATOM 3653 O O . CYS A 1 452 ? -13.459 7.409 36.530 1.00 79.12 452 CYS A O 1
ATOM 3655 N N . MET A 1 453 ? -13.194 7.937 38.692 1.00 81.69 453 MET A N 1
ATOM 3656 C CA . MET A 1 453 ? -14.416 7.257 39.144 1.00 81.69 453 MET A CA 1
ATOM 3657 C C . MET A 1 453 ? -15.668 7.654 38.341 1.00 81.69 453 MET A C 1
ATOM 3659 O O . MET A 1 453 ? -16.505 6.806 38.048 1.00 81.69 453 MET A O 1
ATOM 3663 N N . VAL A 1 454 ? -15.786 8.930 37.957 1.00 81.56 454 VAL A N 1
ATOM 3664 C CA . VAL A 1 454 ? -16.929 9.442 37.182 1.00 81.56 454 VAL A CA 1
ATOM 3665 C C . VAL A 1 454 ? -16.963 8.800 35.797 1.00 81.56 454 VAL A C 1
ATOM 3667 O O . VAL A 1 454 ? -17.906 8.080 35.485 1.00 81.56 454 VAL A O 1
ATOM 3670 N N . HIS A 1 455 ? -15.894 8.959 35.015 1.00 77.31 455 HIS A N 1
ATOM 3671 C CA . HIS A 1 455 ? -15.804 8.380 33.673 1.00 77.31 455 HIS A CA 1
ATOM 3672 C C . HIS A 1 455 ? -15.816 6.851 33.679 1.00 77.31 455 HIS A C 1
ATOM 3674 O O . HIS A 1 455 ? -16.313 6.230 32.743 1.00 77.31 455 HIS A O 1
ATOM 3680 N N . TYR A 1 456 ? -15.324 6.226 34.750 1.00 78.75 456 TYR A N 1
ATOM 3681 C CA . TYR A 1 456 ? -15.414 4.783 34.910 1.00 78.75 456 TYR A CA 1
ATOM 3682 C C . TYR A 1 456 ? -16.871 4.318 35.029 1.00 78.75 456 TYR A C 1
ATOM 3684 O O . TYR A 1 456 ? -17.270 3.372 34.350 1.00 78.75 456 TYR A O 1
ATOM 3692 N N . LYS A 1 457 ? -17.696 5.002 35.835 1.00 82.06 457 LYS A N 1
ATOM 3693 C CA . LYS A 1 457 ? -19.134 4.705 35.920 1.00 82.06 457 LYS A CA 1
ATOM 3694 C C . LYS A 1 457 ? -19.858 4.984 34.606 1.00 82.06 457 LYS A C 1
ATOM 3696 O O . LYS A 1 457 ? -20.677 4.165 34.206 1.00 82.06 457 LYS A O 1
ATOM 3701 N N . GLU A 1 458 ? -19.535 6.076 33.915 1.00 81.88 458 GLU A N 1
ATOM 3702 C CA . GLU A 1 458 ? -20.096 6.369 32.587 1.00 81.88 458 GLU A CA 1
ATOM 3703 C C . GLU A 1 458 ? -19.809 5.229 31.601 1.00 81.88 458 GLU A C 1
ATOM 3705 O O . GLU A 1 458 ? -20.734 4.714 30.976 1.00 81.88 458 GLU A O 1
ATOM 3710 N N . CYS A 1 459 ? -18.569 4.728 31.571 1.00 77.50 459 CYS A N 1
ATOM 3711 C CA . CYS A 1 459 ? -18.191 3.576 30.750 1.00 77.50 459 CYS A CA 1
ATOM 3712 C C . CYS A 1 459 ? -18.993 2.310 31.089 1.00 77.50 459 CYS A C 1
ATOM 3714 O O . CYS A 1 459 ? -19.364 1.557 30.186 1.00 77.50 459 CYS A O 1
ATOM 3716 N N . LEU A 1 460 ? -19.244 2.042 32.375 1.00 79.62 460 LEU A N 1
ATOM 3717 C CA . LEU A 1 460 ? -20.054 0.893 32.796 1.00 79.62 460 LEU A CA 1
ATOM 3718 C C . LEU A 1 460 ? -21.513 1.051 32.357 1.00 79.62 460 LEU A C 1
ATOM 3720 O O . LEU A 1 460 ? -22.107 0.099 31.856 1.00 79.62 460 LEU A O 1
ATOM 3724 N N . VAL A 1 461 ? -22.080 2.248 32.503 1.00 82.56 461 VAL A N 1
ATOM 3725 C CA . VAL A 1 461 ? -23.462 2.545 32.108 1.00 82.56 461 VAL A CA 1
ATOM 3726 C C . VAL A 1 461 ? -23.649 2.479 30.596 1.00 82.56 461 VAL A C 1
ATOM 3728 O O . VAL A 1 461 ? -24.646 1.937 30.126 1.00 82.56 461 VAL A O 1
ATOM 3731 N N . GLU A 1 462 ? -22.687 2.958 29.813 1.00 78.56 462 GLU A N 1
ATOM 3732 C CA . GLU A 1 462 ? -22.699 2.774 28.360 1.00 78.56 462 GLU A CA 1
ATOM 3733 C C . GLU A 1 462 ? -22.739 1.300 27.971 1.00 78.56 462 GLU A C 1
ATOM 3735 O O . GLU A 1 462 ? -23.484 0.922 27.073 1.00 78.56 462 GLU A O 1
ATOM 3740 N N . LEU A 1 463 ? -21.958 0.450 28.642 1.00 77.62 463 LEU A N 1
ATOM 3741 C CA . LEU A 1 463 ? -21.984 -0.985 28.376 1.00 77.62 463 LEU A CA 1
ATOM 3742 C C . LEU A 1 463 ? -23.321 -1.611 28.758 1.00 77.62 463 LEU A C 1
ATOM 3744 O O . LEU A 1 463 ? -23.822 -2.442 28.007 1.00 77.62 463 LEU A O 1
ATOM 3748 N N . ILE A 1 464 ? -23.907 -1.203 29.883 1.00 82.75 464 ILE A N 1
ATOM 3749 C CA . ILE A 1 464 ? -25.253 -1.626 30.291 1.00 82.75 464 ILE A CA 1
ATOM 3750 C C . ILE A 1 464 ? -26.257 -1.275 29.185 1.00 82.75 464 ILE A C 1
ATOM 3752 O O . ILE A 1 464 ? -26.989 -2.146 28.718 1.00 82.75 464 ILE A O 1
ATOM 3756 N N . ASN A 1 465 ? -26.221 -0.035 28.692 1.00 83.06 465 ASN A N 1
ATOM 3757 C CA . ASN A 1 465 ? -27.133 0.450 27.657 1.00 83.06 465 ASN A CA 1
ATOM 3758 C C . ASN A 1 465 ? -26.898 -0.204 26.286 1.00 83.06 465 ASN A C 1
ATOM 3760 O O . ASN A 1 465 ? -27.861 -0.588 25.626 1.00 83.06 465 ASN A O 1
ATOM 3764 N N . ASN A 1 466 ? -25.644 -0.397 25.872 1.00 78.75 466 ASN A N 1
ATOM 3765 C CA . ASN A 1 466 ? -25.296 -1.048 24.603 1.00 78.75 466 ASN A CA 1
ATOM 3766 C C . ASN A 1 466 ? -25.683 -2.533 24.572 1.00 78.75 466 ASN A C 1
ATOM 3768 O O . ASN A 1 466 ? -25.974 -3.062 23.504 1.00 78.75 466 ASN A O 1
ATOM 3772 N N . ASN A 1 467 ? -25.698 -3.198 25.731 1.00 78.12 467 ASN A N 1
ATOM 3773 C CA . ASN A 1 467 ? -26.174 -4.575 25.872 1.00 78.12 467 ASN A CA 1
ATOM 3774 C C . ASN A 1 467 ? -27.675 -4.658 26.205 1.00 78.12 467 ASN A C 1
ATOM 3776 O O . ASN A 1 467 ? -28.168 -5.750 26.472 1.00 78.12 467 ASN A O 1
ATOM 3780 N N . ALA A 1 468 ? -28.394 -3.526 26.204 1.00 82.12 468 ALA A N 1
ATOM 3781 C CA . ALA A 1 468 ? -29.814 -3.435 26.547 1.00 82.12 468 ALA A CA 1
ATOM 3782 C C . ALA A 1 468 ? -30.171 -4.109 27.890 1.00 82.12 468 ALA A C 1
ATOM 3784 O O . ALA A 1 468 ? -31.228 -4.725 28.028 1.00 82.12 468 ALA A O 1
ATOM 3785 N N . LEU A 1 469 ? -29.280 -4.007 28.882 1.00 85.44 469 LEU A N 1
ATOM 3786 C CA . LEU A 1 469 ? -29.490 -4.586 30.207 1.00 85.44 469 LEU A CA 1
ATOM 3787 C C . LEU A 1 469 ? -30.421 -3.697 31.030 1.00 85.44 469 LEU A C 1
ATOM 3789 O O . LEU A 1 469 ? -30.186 -2.495 31.169 1.00 85.44 469 LEU A O 1
ATOM 3793 N N . ASP A 1 470 ? -31.456 -4.302 31.606 1.00 87.44 470 ASP A N 1
ATOM 3794 C CA . ASP A 1 470 ? -32.445 -3.594 32.411 1.00 87.44 470 ASP A CA 1
ATOM 3795 C C . ASP A 1 470 ? -32.043 -3.576 33.900 1.00 87.44 470 ASP A C 1
ATOM 3797 O O . ASP A 1 470 ? -31.970 -4.640 34.523 1.00 87.44 470 ASP A O 1
ATOM 3801 N N . PRO A 1 471 ? -31.823 -2.395 34.514 1.00 89.44 471 PRO A N 1
ATOM 3802 C CA . PRO A 1 471 ? -31.515 -2.277 35.939 1.00 89.44 471 PRO A CA 1
ATOM 3803 C C . PRO A 1 471 ? -32.575 -2.868 36.878 1.00 89.44 471 PRO A C 1
ATOM 3805 O O . PRO A 1 471 ? -32.244 -3.158 38.029 1.00 89.44 471 PRO A O 1
ATOM 3808 N N . VAL A 1 472 ? -33.818 -3.073 36.412 1.00 88.94 472 VAL A N 1
ATOM 3809 C CA . VAL A 1 472 ? -34.942 -3.604 37.210 1.00 88.94 472 VAL A CA 1
ATOM 3810 C C . VAL A 1 472 ? -34.603 -4.915 37.927 1.00 88.94 472 VAL A C 1
ATOM 3812 O O . VAL A 1 472 ? -35.091 -5.172 39.027 1.00 88.94 472 VAL A O 1
ATOM 3815 N N . VAL A 1 473 ? -33.712 -5.725 37.343 1.00 86.62 473 VAL A N 1
ATOM 3816 C CA . VAL A 1 473 ? -33.315 -7.034 37.885 1.00 86.62 473 VAL A CA 1
ATOM 3817 C C . VAL A 1 473 ? -32.554 -6.933 39.209 1.00 86.62 473 VAL A C 1
ATOM 3819 O O . VAL A 1 473 ? -32.526 -7.900 39.963 1.00 86.62 473 VAL A O 1
ATOM 3822 N N . LEU A 1 474 ? -31.950 -5.776 39.502 1.00 87.75 474 LEU A N 1
ATOM 3823 C CA . LEU A 1 474 ? -31.217 -5.519 40.746 1.00 87.75 474 LEU A CA 1
ATOM 3824 C C . LEU A 1 474 ? -31.935 -4.541 41.683 1.00 87.75 474 LEU A C 1
ATOM 3826 O O . LEU A 1 474 ? -31.328 -4.124 42.672 1.00 87.75 474 LEU A O 1
ATOM 3830 N N . LEU A 1 475 ? -33.170 -4.134 41.373 1.00 87.56 475 LEU A N 1
ATOM 3831 C CA . LEU A 1 475 ? -33.952 -3.278 42.262 1.00 87.56 475 LEU A CA 1
ATOM 3832 C C . LEU A 1 475 ? -34.550 -4.097 43.410 1.00 87.56 475 LEU A C 1
ATOM 3834 O O . LEU A 1 475 ? -35.066 -5.206 43.203 1.00 87.56 475 LEU A O 1
ATOM 3838 N N . ASP A 1 476 ? -34.484 -3.531 44.611 1.00 87.44 476 ASP A N 1
ATOM 3839 C CA . ASP A 1 476 ? -35.185 -4.053 45.782 1.00 87.44 476 ASP A CA 1
ATOM 3840 C C . ASP A 1 476 ? -36.664 -3.620 45.798 1.00 87.44 476 ASP A C 1
ATOM 3842 O O . ASP A 1 476 ? -37.108 -2.783 45.003 1.00 87.44 476 ASP A O 1
ATOM 3846 N N . GLY A 1 477 ? -37.468 -4.189 46.702 1.00 83.81 477 GLY A N 1
ATOM 3847 C CA . GLY A 1 477 ? -38.887 -3.851 46.794 1.00 83.81 477 GLY A CA 1
ATOM 3848 C C . GLY A 1 477 ? -39.173 -2.361 47.041 1.00 83.81 477 GLY A C 1
ATOM 3849 O O . GLY A 1 477 ? -40.211 -1.865 46.601 1.00 83.81 477 GLY A O 1
ATOM 3850 N N . VAL A 1 478 ? -38.294 -1.630 47.735 1.00 87.38 478 VAL A N 1
ATOM 3851 C CA . VAL A 1 478 ? -38.468 -0.192 48.006 1.00 87.38 478 VAL A CA 1
ATOM 3852 C C . VAL A 1 478 ? -38.205 0.614 46.737 1.00 87.38 478 VAL A C 1
ATOM 3854 O O . VAL A 1 478 ? -39.009 1.476 46.381 1.00 87.38 478 VAL A O 1
ATOM 3857 N N . GLU A 1 479 ? -37.123 0.299 46.032 1.00 89.31 479 GLU A N 1
ATOM 3858 C CA . GLU A 1 479 ? -36.741 0.933 44.775 1.00 89.31 479 GLU A CA 1
ATOM 3859 C C . GLU A 1 479 ? -37.768 0.665 43.667 1.00 89.31 479 GLU A C 1
ATOM 3861 O O . GLU A 1 479 ? -38.107 1.582 42.922 1.00 89.31 479 GLU A O 1
ATOM 3866 N N . LEU A 1 480 ? -38.334 -0.547 43.598 1.00 87.62 480 LEU A N 1
ATOM 3867 C CA . LEU A 1 480 ? -39.410 -0.879 42.656 1.00 87.62 480 LEU A CA 1
ATOM 3868 C C . LEU A 1 480 ? -40.649 -0.011 42.883 1.00 87.62 480 LEU A C 1
ATOM 3870 O O . LEU A 1 480 ? -41.194 0.550 41.934 1.00 87.62 480 LEU A O 1
ATOM 3874 N N . ARG A 1 481 ? -41.071 0.160 44.142 1.00 87.00 481 ARG A N 1
ATOM 3875 C CA . ARG A 1 481 ? -42.200 1.041 44.482 1.00 87.00 481 ARG A CA 1
ATOM 3876 C C . ARG A 1 481 ? -41.903 2.499 44.146 1.00 87.00 481 ARG A C 1
ATOM 3878 O O . ARG A 1 481 ? -42.775 3.184 43.618 1.00 87.00 481 ARG A O 1
ATOM 3885 N N . ALA A 1 482 ? -40.681 2.958 44.414 1.00 87.81 482 ALA A N 1
ATOM 3886 C CA . ALA A 1 482 ? -40.251 4.308 44.067 1.00 87.81 482 ALA A CA 1
ATOM 3887 C C . ALA A 1 482 ? -40.239 4.541 42.545 1.00 87.81 482 ALA A C 1
ATOM 3889 O O . ALA A 1 482 ? -40.591 5.630 42.092 1.00 87.81 482 ALA A O 1
ATOM 3890 N N . GLU A 1 483 ? -39.872 3.534 41.745 1.00 88.25 483 GLU A N 1
ATOM 3891 C CA . GLU A 1 483 ? -39.936 3.616 40.283 1.00 88.25 483 GLU A CA 1
ATOM 3892 C C . GLU A 1 483 ? -41.387 3.703 39.799 1.00 88.25 483 GLU A C 1
ATOM 3894 O O . GLU A 1 483 ? -41.726 4.567 38.992 1.00 88.25 483 GLU A O 1
ATOM 3899 N N . MET A 1 484 ? -42.271 2.866 40.343 1.00 87.25 484 MET A N 1
ATOM 3900 C CA . MET A 1 484 ? -43.693 2.884 39.992 1.00 87.25 484 MET A CA 1
ATOM 3901 C C . MET A 1 484 ? -44.358 4.221 40.346 1.00 87.25 484 MET A C 1
ATOM 3903 O O . MET A 1 484 ? -45.052 4.789 39.503 1.00 87.25 484 MET A O 1
ATOM 3907 N N . ASP A 1 485 ? -44.087 4.779 41.531 1.00 87.38 485 ASP A N 1
ATOM 3908 C CA . ASP A 1 485 ? -44.583 6.109 41.913 1.00 87.38 485 ASP A CA 1
ATOM 3909 C C . ASP A 1 485 ? -44.017 7.217 41.008 1.00 87.38 485 ASP A C 1
ATOM 3911 O O . ASP A 1 485 ? -44.749 8.105 40.560 1.00 87.38 485 ASP A O 1
ATOM 3915 N N . ARG A 1 486 ? -42.732 7.135 40.635 1.00 86.62 486 ARG A N 1
ATOM 3916 C CA . ARG A 1 486 ? -42.110 8.088 39.702 1.00 86.62 486 ARG A CA 1
ATOM 3917 C C . ARG A 1 486 ? -42.830 8.125 38.356 1.00 86.62 486 ARG A C 1
ATOM 3919 O O . ARG A 1 486 ? -42.984 9.208 37.791 1.00 86.62 486 ARG A O 1
ATOM 3926 N N . TRP A 1 487 ? -43.270 6.971 37.860 1.00 86.50 487 TRP A N 1
ATOM 3927 C CA . TRP A 1 487 ? -44.023 6.845 36.609 1.00 86.50 487 TRP A CA 1
ATOM 3928 C C . TRP A 1 487 ? -45.542 6.926 36.788 1.00 86.50 487 TRP A C 1
ATOM 3930 O O . TRP A 1 487 ? -46.275 6.782 35.811 1.00 86.50 487 TRP A O 1
ATOM 3940 N N . LYS A 1 488 ? -46.014 7.198 38.014 1.00 85.75 488 LYS A N 1
ATOM 3941 C CA . LYS A 1 488 ? -47.433 7.277 38.391 1.00 85.75 488 LYS A CA 1
ATOM 3942 C C . LYS A 1 488 ? -48.220 6.018 37.997 1.00 85.75 488 LYS A C 1
ATOM 3944 O O . LYS A 1 488 ? -49.395 6.089 37.642 1.00 85.75 488 LYS A O 1
ATOM 3949 N N . VAL A 1 489 ? -47.566 4.858 38.092 1.00 85.12 489 VAL A N 1
ATOM 3950 C CA . VAL A 1 489 ? -48.181 3.539 37.922 1.00 85.12 489 VAL A CA 1
ATOM 3951 C C . VAL A 1 489 ? -48.687 3.050 39.284 1.00 85.12 489 VAL A C 1
ATOM 3953 O O . VAL A 1 489 ? -47.914 3.050 40.244 1.00 85.12 489 VAL A O 1
ATOM 3956 N N . PRO A 1 490 ? -49.959 2.621 39.401 1.00 83.44 490 PRO A N 1
ATOM 3957 C CA . PRO A 1 490 ? -50.489 2.079 40.648 1.00 83.44 490 PRO A CA 1
ATOM 3958 C C . PRO A 1 490 ? -49.673 0.876 41.125 1.00 83.44 490 PRO A C 1
ATOM 3960 O O . PRO A 1 490 ? -49.498 -0.090 40.383 1.00 83.44 490 PRO A O 1
ATOM 3963 N N . VAL A 1 491 ? -49.189 0.927 42.367 1.00 83.81 491 VAL A N 1
ATOM 3964 C CA . VAL A 1 491 ? -48.479 -0.193 42.995 1.00 83.81 491 VAL A CA 1
ATOM 3965 C C . VAL A 1 491 ? -49.511 -1.254 43.397 1.00 83.81 491 VAL A C 1
ATOM 3967 O O . VAL A 1 491 ? -50.412 -0.938 44.172 1.00 83.81 491 VAL A O 1
ATOM 3970 N N . PRO A 1 492 ? -49.421 -2.498 42.893 1.00 83.50 492 PRO A N 1
ATOM 3971 C CA . PRO A 1 492 ? -50.325 -3.566 43.292 1.00 83.50 492 PRO A CA 1
ATOM 3972 C C . PRO A 1 492 ? -50.170 -3.892 44.774 1.00 83.50 492 PRO A C 1
ATOM 3974 O O . PRO A 1 492 ? -49.049 -4.071 45.238 1.00 83.50 492 PRO A O 1
ATOM 3977 N N . ASP A 1 493 ? -51.276 -4.070 45.491 1.00 83.88 493 ASP A N 1
ATOM 3978 C CA . ASP A 1 493 ? -51.217 -4.522 46.880 1.00 83.88 493 ASP A CA 1
ATOM 3979 C C . ASP A 1 493 ? -50.655 -5.947 46.981 1.00 83.88 493 ASP A C 1
ATOM 3981 O O . ASP A 1 493 ? -50.916 -6.825 46.138 1.00 83.88 493 ASP A O 1
ATOM 3985 N N . LYS A 1 494 ? -49.886 -6.191 48.045 1.00 83.81 494 LYS A N 1
ATOM 3986 C CA . LYS A 1 494 ? -49.409 -7.529 48.396 1.00 83.81 494 LYS A CA 1
ATOM 3987 C C . LYS A 1 494 ? -50.593 -8.389 48.830 1.00 83.81 494 LYS A C 1
ATOM 3989 O O . LYS A 1 494 ? -51.367 -7.992 49.701 1.00 83.81 494 LYS A O 1
ATOM 3994 N N . GLN A 1 495 ? -50.725 -9.586 48.260 1.00 86.12 495 GLN A N 1
ATOM 3995 C CA . GLN A 1 495 ? -51.786 -10.498 48.688 1.00 86.12 495 GLN A CA 1
ATOM 3996 C C . GLN A 1 495 ? -51.450 -11.114 50.063 1.00 86.12 495 GLN A C 1
ATOM 3998 O O . GLN A 1 495 ? -50.279 -11.399 50.322 1.00 86.12 495 GLN A O 1
ATOM 4003 N N . PRO A 1 496 ? -52.441 -11.392 50.936 1.00 80.19 496 PRO A N 1
ATOM 4004 C CA . PRO A 1 496 ? -52.195 -11.819 52.322 1.00 80.19 496 PRO A CA 1
ATOM 4005 C C . PRO A 1 496 ? -51.332 -13.082 52.501 1.00 80.19 496 PRO A C 1
ATOM 4007 O O . PRO A 1 496 ? -50.716 -13.254 53.547 1.00 80.19 496 PRO A O 1
ATOM 4010 N N . LEU A 1 497 ? -51.283 -13.963 51.496 1.00 83.31 497 LEU A N 1
ATOM 4011 C CA . LEU A 1 497 ? -50.546 -15.237 51.512 1.00 83.31 497 LEU A CA 1
ATOM 4012 C C . LEU A 1 497 ? -49.371 -15.269 50.515 1.00 83.31 497 LEU A C 1
ATOM 4014 O O . LEU A 1 497 ? -48.788 -16.325 50.277 1.00 83.31 497 LEU A O 1
ATOM 4018 N N . GLU A 1 498 ? -49.038 -14.141 49.889 1.00 84.25 498 GLU A N 1
ATOM 4019 C CA . GLU A 1 498 ? -47.963 -14.065 48.899 1.00 84.25 498 GLU A CA 1
ATOM 4020 C C . GLU A 1 498 ? -46.596 -13.935 49.596 1.00 84.25 498 GLU A C 1
ATOM 4022 O O . GLU A 1 498 ? -46.401 -13.006 50.387 1.00 84.25 498 GLU A O 1
ATOM 4027 N N . PRO A 1 499 ? -45.629 -14.832 49.323 1.00 87.00 499 PRO A N 1
ATOM 4028 C CA . PRO A 1 499 ? -44.259 -14.671 49.804 1.00 87.00 499 PRO A CA 1
ATOM 4029 C C . PRO A 1 499 ? -43.634 -13.371 49.285 1.00 87.00 499 PRO A C 1
ATOM 4031 O O . PRO A 1 499 ? -43.888 -12.990 48.142 1.00 87.00 499 PRO A O 1
ATOM 4034 N N . ASP A 1 500 ? -42.768 -12.732 50.080 1.00 83.44 500 ASP A N 1
ATOM 4035 C CA . ASP A 1 500 ? -42.118 -11.462 49.707 1.00 83.44 500 ASP A CA 1
ATOM 4036 C C . ASP A 1 500 ? -41.409 -11.543 48.352 1.00 83.44 500 ASP A C 1
ATOM 4038 O O . ASP A 1 500 ? -41.615 -10.684 47.501 1.00 83.44 500 ASP A O 1
ATOM 4042 N N . GLN A 1 501 ? -40.681 -12.633 48.097 1.00 82.88 501 GLN A N 1
ATOM 4043 C CA . GLN A 1 501 ? -39.990 -12.854 46.825 1.00 82.88 501 GLN A CA 1
ATOM 4044 C C . GLN A 1 501 ? -40.947 -12.848 45.622 1.00 82.88 501 GLN A C 1
ATOM 4046 O O . GLN A 1 501 ? -40.666 -12.234 44.599 1.00 82.88 501 GLN A O 1
ATOM 4051 N N . ARG A 1 502 ? -42.106 -13.506 45.752 1.00 84.31 502 ARG A N 1
ATOM 4052 C CA . ARG A 1 502 ? -43.100 -13.601 44.673 1.00 84.31 502 ARG A CA 1
ATOM 4053 C C . ARG A 1 502 ? -43.778 -12.255 44.423 1.00 84.31 502 ARG A C 1
ATOM 4055 O O . ARG A 1 502 ? -44.055 -11.917 43.275 1.00 84.31 502 ARG A O 1
ATOM 4062 N N . TYR A 1 503 ? -44.009 -11.496 45.491 1.00 84.75 503 TYR A N 1
ATOM 4063 C CA . TYR A 1 503 ? -44.524 -10.138 45.399 1.00 84.75 503 TYR A CA 1
ATOM 4064 C C . TYR A 1 503 ? -43.524 -9.208 44.701 1.00 84.75 503 TYR A C 1
ATOM 4066 O O . TYR A 1 503 ? -43.906 -8.483 43.786 1.00 84.75 503 TYR A O 1
ATOM 4074 N N . GLU A 1 504 ? -42.238 -9.271 45.054 1.00 83.50 504 GLU A N 1
ATOM 4075 C CA . GLU A 1 504 ? -41.190 -8.496 44.381 1.00 83.50 504 GLU A CA 1
ATOM 4076 C C . GLU A 1 504 ? -41.040 -8.868 42.905 1.00 83.50 504 GLU A C 1
ATOM 4078 O O . GLU A 1 504 ? -40.949 -7.980 42.062 1.00 83.50 504 GLU A O 1
ATOM 4083 N N . ASP A 1 505 ? -41.083 -10.156 42.563 1.00 83.81 505 ASP A N 1
ATOM 4084 C CA . ASP A 1 505 ? -41.030 -10.596 41.166 1.00 83.81 505 ASP A CA 1
ATOM 4085 C C . ASP A 1 505 ? -42.243 -10.092 40.369 1.00 83.81 505 ASP A C 1
ATOM 4087 O O . ASP A 1 505 ? -42.104 -9.682 39.214 1.00 83.81 505 ASP A O 1
ATOM 4091 N N . ARG A 1 506 ? -43.425 -10.036 40.998 1.00 86.25 506 ARG A N 1
ATOM 4092 C CA . ARG A 1 506 ? -44.618 -9.417 40.410 1.00 86.25 506 ARG A CA 1
ATOM 4093 C C . ARG A 1 506 ? -44.424 -7.916 40.204 1.00 86.25 506 ARG A C 1
ATOM 4095 O O . ARG A 1 506 ? -44.753 -7.428 39.128 1.00 86.25 506 ARG A O 1
ATOM 4102 N N . LEU A 1 507 ? -43.852 -7.202 41.178 1.00 84.81 507 LEU A N 1
ATOM 4103 C CA . LEU A 1 507 ? -43.515 -5.779 41.045 1.00 84.81 507 LEU A CA 1
ATOM 4104 C C . LEU A 1 507 ? -42.502 -5.530 39.916 1.00 84.81 507 LEU A C 1
ATOM 4106 O O . LEU A 1 507 ? -42.681 -4.589 39.148 1.00 84.81 507 LEU A O 1
ATOM 4110 N N . ARG A 1 508 ? -41.486 -6.392 39.755 1.00 85.12 508 ARG A N 1
ATOM 4111 C CA . ARG A 1 508 ? -40.511 -6.308 38.649 1.00 85.12 508 ARG A CA 1
ATOM 4112 C C . ARG A 1 508 ? -41.170 -6.454 37.280 1.00 85.12 508 ARG A C 1
ATOM 4114 O O . ARG A 1 508 ? -40.791 -5.746 36.357 1.00 85.12 508 ARG A O 1
ATOM 4121 N N . GLN A 1 509 ? -42.157 -7.342 37.145 1.00 82.44 509 GLN A N 1
ATOM 4122 C CA . GLN A 1 509 ? -42.856 -7.572 35.873 1.00 82.44 509 GLN A CA 1
ATOM 4123 C C . GLN A 1 509 ? -43.764 -6.412 35.452 1.00 82.44 509 GLN A C 1
ATOM 4125 O O . GLN A 1 509 ? -43.969 -6.209 34.258 1.00 82.44 509 GLN A O 1
ATOM 4130 N N . VAL A 1 510 ? -44.328 -5.675 36.413 1.00 82.25 510 VAL A N 1
ATOM 4131 C CA . VAL A 1 510 ? -45.254 -4.560 36.142 1.00 82.25 510 VAL A CA 1
ATOM 4132 C C . VAL A 1 510 ? -44.581 -3.185 36.187 1.00 82.25 510 VAL A C 1
ATOM 4134 O O . VAL A 1 510 ? -45.246 -2.178 35.945 1.00 82.25 510 VAL A O 1
ATOM 4137 N N . SER A 1 511 ? -43.289 -3.126 36.519 1.00 79.62 511 SER A N 1
ATOM 4138 C CA . SER A 1 511 ? -42.524 -1.881 36.562 1.00 79.62 511 SER A CA 1
ATOM 4139 C C . SER A 1 511 ? -42.310 -1.346 35.133 1.00 79.62 511 SER A C 1
ATOM 4141 O O . SER A 1 511 ? -41.800 -2.091 34.291 1.00 79.62 511 SER A O 1
ATOM 4143 N N . PRO A 1 512 ? -42.726 -0.098 34.837 1.00 63.09 512 PRO A N 1
ATOM 4144 C CA . PRO A 1 512 ? -42.602 0.511 33.509 1.00 63.09 512 PRO A CA 1
ATOM 4145 C C . PRO A 1 512 ? -41.150 0.833 33.170 1.00 63.09 512 PRO A C 1
ATOM 4147 O O . PRO A 1 512 ? -40.418 1.279 34.085 1.00 63.09 512 PRO A O 1
#